Protein 1NF3 (pdb70)

Structure (mmCIF, N/CA/C/O backbone):
data_1NF3
#
_entry.id   1NF3
#
_cell.length_a   41.744
_cell.length_b   53.787
_cell.length_c   79.521
_cell.angle_alpha   81.55
_cell.angle_beta   76.59
_cell.angle_gamma   90.04
#
_symmetry.space_group_name_H-M   'P 1'
#
loop_
_entity.id
_entity.type
_entity.pdbx_description
1 polymer 'G25K GTP-binding protein, placental isoform'
2 polymer PAR-6B
3 non-polymer 'MAGNESIUM ION'
4 non-polymer 'PHOSPHOAMINOPHOSPHONIC ACID-GUANYLATE ESTER'
5 water water
#
loop_
_atom_site.group_PDB
_atom_site.id
_atom_site.type_symbol
_atom_site.label_atom_id
_atom_site.label_alt_id
_atom_site.label_comp_id
_atom_site.label_asym_id
_atom_site.label_entity_id
_atom_site.label_seq_id
_atom_site.pdbx_PDB_ins_code
_atom_site.Cartn_x
_atom_site.Cartn_y
_atom_site.Cartn_z
_atom_site.occupancy
_atom_site.B_iso_or_equiv
_atom_site.auth_seq_id
_atom_site.auth_comp_id
_atom_site.auth_asym_id
_atom_site.auth_atom_id
_atom_site.pdbx_PDB_model_num
ATOM 1 N N . GLY A 1 1 ? -3.398 22.630 -6.428 1.00 28.00 -5 GLY A N 1
ATOM 2 C CA . GLY A 1 1 ? -3.833 23.635 -7.495 1.00 30.11 -5 GLY A CA 1
ATOM 3 C C . GLY A 1 1 ? -3.716 23.155 -8.946 1.00 29.65 -5 GLY A C 1
ATOM 4 O O . GLY A 1 1 ? -3.423 21.989 -9.199 1.00 28.71 -5 GLY A O 1
ATOM 5 N N . ALA A 1 2 ? -3.925 24.063 -9.899 1.00 31.69 -4 ALA A N 1
ATOM 6 C CA . ALA A 1 2 ? -3.881 23.740 -11.343 1.00 33.25 -4 ALA A CA 1
ATOM 7 C C . ALA A 1 2 ? -2.521 23.276 -11.889 1.00 33.23 -4 ALA A C 1
ATOM 8 O O . ALA A 1 2 ? -2.446 22.579 -12.899 1.00 34.10 -4 ALA A O 1
ATOM 10 N N . MET A 1 3 ? -1.452 23.654 -11.201 1.00 34.88 -3 MET A N 1
ATOM 11 C CA . MET A 1 3 ? -0.100 23.341 -11.637 1.00 35.68 -3 MET A CA 1
ATOM 12 C C . MET A 1 3 ? 0.704 22.500 -10.643 1.00 35.00 -3 MET A C 1
ATOM 13 O O . MET A 1 3 ? 0.332 22.360 -9.483 1.00 36.55 -3 MET A O 1
ATOM 18 N N . GLY A 1 4 ? 1.812 21.953 -11.126 1.00 34.26 -2 GLY A N 1
ATOM 19 C CA . GLY A 1 4 ? 2.727 21.167 -10.319 1.00 31.75 -2 GLY A CA 1
ATOM 20 C C . GLY A 1 4 ? 4.063 21.205 -11.048 1.00 32.74 -2 GLY A C 1
ATOM 21 O O . GLY A 1 4 ? 4.096 21.127 -12.284 1.00 30.64 -2 GLY A O 1
ATOM 22 N N . ILE A 1 5 ? 5.178 21.320 -10.337 1.00 31.83 -1 ILE A N 1
ATOM 23 C CA . ILE A 1 5 ? 6.437 21.365 -11.066 1.00 31.71 -1 ILE A CA 1
ATOM 24 C C . ILE A 1 5 ? 6.999 19.977 -11.423 1.00 30.77 -1 ILE A C 1
ATOM 25 O O . ILE A 1 5 ? 7.961 19.849 -12.181 1.00 30.06 -1 ILE A O 1
ATOM 30 N N . GLN A 1 6 ? 6.364 18.942 -10.899 1.00 27.79 2 GLN A N 1
ATOM 31 C CA . GLN A 1 6 ? 6.766 17.572 -11.155 1.00 26.28 2 GLN A CA 1
ATOM 32 C C . GLN A 1 6 ? 5.568 16.684 -10.809 1.00 26.22 2 GLN A C 1
ATOM 33 O O . GLN A 1 6 ? 4.812 16.976 -9.854 1.00 20.47 2 GLN A O 1
ATOM 39 N N . THR A 1 7 ? 5.390 15.634 -11.605 1.00 21.13 3 THR A N 1
ATOM 40 C CA . THR A 1 7 ? 4.321 14.677 -11.394 1.00 22.98 3 THR A CA 1
ATOM 41 C C . THR A 1 7 ? 4.919 13.383 -10.874 1.00 24.66 3 THR A C 1
ATOM 42 O O . THR A 1 7 ? 5.762 12.784 -11.545 1.00 26.81 3 THR A O 1
ATOM 46 N N . ILE A 1 8 ? 4.484 12.943 -9.698 1.00 22.16 4 ILE A N 1
ATOM 47 C CA . ILE A 1 8 ? 4.954 11.682 -9.144 1.00 21.01 4 ILE A CA 1
ATOM 48 C C . ILE A 1 8 ? 3.806 10.664 -9.215 1.00 20.09 4 ILE A C 1
ATOM 49 O O . ILE A 1 8 ? 2.750 10.883 -8.635 1.00 19.07 4 ILE A O 1
ATOM 54 N N . LYS A 1 9 ? 4.006 9.566 -9.940 1.00 16.41 5 LYS A N 1
ATOM 55 C CA . LYS A 1 9 ? 2.977 8.539 -10.059 1.00 16.87 5 LYS A CA 1
ATOM 56 C C . LYS A 1 9 ? 3.198 7.411 -9.055 1.00 15.39 5 LYS A C 1
ATOM 57 O O . LYS A 1 9 ? 4.186 6.674 -9.143 1.00 14.48 5 LYS A O 1
ATOM 63 N N . CYS A 1 10 ? 2.250 7.275 -8.131 1.00 14.31 6 CYS A N 1
ATOM 64 C CA . CYS A 1 10 ? 2.289 6.244 -7.091 1.00 15.71 6 CYS A CA 1
ATOM 65 C C . CYS A 1 10 ? 1.134 5.247 -7.257 1.00 15.37 6 CYS A C 1
ATOM 66 O O . CYS A 1 10 ? -0.040 5.630 -7.205 1.00 18.50 6 CYS A O 1
ATOM 69 N N . VAL A 1 11 ? 1.479 3.979 -7.476 1.00 16.83 7 VAL A N 1
ATOM 70 C CA . VAL A 1 11 ? 0.512 2.887 -7.657 1.00 14.17 7 VAL A CA 1
ATOM 71 C C . VAL A 1 11 ? 0.465 1.980 -6.401 1.00 14.86 7 VAL A C 1
ATOM 72 O O . VAL A 1 11 ? 1.506 1.552 -5.897 1.00 12.90 7 VAL A O 1
ATOM 76 N N . VAL A 1 12 ? -0.738 1.638 -5.943 1.00 17.37 8 VAL A N 1
ATOM 77 C CA . VAL A 1 12 ? -0.888 0.813 -4.733 1.00 18.10 8 VAL A CA 1
ATOM 78 C C . VAL A 1 12 ? -1.445 -0.584 -5.007 1.00 16.29 8 VAL A C 1
ATOM 79 O O . VAL A 1 12 ? -2.524 -0.722 -5.557 1.00 16.38 8 VAL A O 1
ATOM 83 N N . VAL A 1 13 ? -0.694 -1.614 -4.618 1.00 17.85 9 VAL A N 1
ATOM 84 C CA . VAL A 1 13 ? -1.083 -3.003 -4.837 1.00 16.44 9 VAL A CA 1
ATOM 85 C C . VAL A 1 13 ? -1.054 -3.801 -3.519 1.00 19.69 9 VAL A C 1
ATOM 86 O O . VAL A 1 13 ? -0.457 -3.364 -2.525 1.00 21.75 9 VAL A O 1
ATOM 90 N N . GLY A 1 14 ? -1.692 -4.970 -3.530 1.00 19.50 10 GLY A N 1
ATOM 91 C CA . GLY A 1 14 ? -1.773 -5.811 -2.343 1.00 19.26 10 GLY A CA 1
ATOM 92 C C . GLY A 1 14 ? -3.083 -6.597 -2.302 1.00 18.55 10 GLY A C 1
ATOM 93 O O . GLY A 1 14 ? -4.058 -6.240 -2.980 1.00 15.33 10 GLY A O 1
ATOM 94 N N . ASP A 1 15 ? -3.111 -7.669 -1.506 1.00 20.15 11 ASP A N 1
ATOM 95 C CA . ASP A 1 15 ? -4.295 -8.528 -1.389 1.00 20.02 11 ASP A CA 1
ATOM 96 C C . ASP A 1 15 ? -5.621 -7.819 -1.257 1.00 19.77 11 ASP A C 1
ATOM 97 O O . ASP A 1 15 ? -5.706 -6.658 -0.827 1.00 19.31 11 ASP A O 1
ATOM 102 N N . GLY A 1 16 ? -6.675 -8.525 -1.624 1.00 18.10 12 GLY A N 1
ATOM 103 C CA . GLY A 1 16 ? -7.967 -7.907 -1.492 1.00 18.21 12 GLY A CA 1
ATOM 104 C C . GLY A 1 16 ? -8.180 -7.620 -0.013 1.00 18.78 12 GLY A C 1
ATOM 105 O O . GLY A 1 16 ? -7.697 -8.360 0.843 1.00 15.34 12 GLY A O 1
ATOM 106 N N . ALA A 1 17 ? -8.848 -6.503 0.264 1.00 19.18 13 ALA A N 1
ATOM 107 C CA . ALA A 1 17 ? -9.208 -6.070 1.614 1.00 18.34 13 ALA A CA 1
ATOM 108 C C . ALA A 1 17 ? -8.126 -5.697 2.607 1.00 19.77 13 ALA A C 1
ATOM 109 O O . ALA A 1 17 ? -8.429 -5.482 3.787 1.00 17.86 13 ALA A O 1
ATOM 111 N N . VAL A 1 18 ? -6.878 -5.575 2.170 1.00 19.51 14 VAL A N 1
ATOM 112 C CA . VAL A 1 18 ? -5.845 -5.191 3.128 1.00 20.90 14 VAL A CA 1
ATOM 113 C C . VAL A 1 18 ? -5.951 -3.734 3.591 1.00 20.00 14 VAL A C 1
ATOM 114 O O . VAL A 1 18 ? -5.328 -3.353 4.602 1.00 21.62 14 VAL A O 1
ATOM 118 N N . GLY A 1 19 ? -6.749 -2.934 2.883 1.00 18.82 15 GLY A N 1
ATOM 119 C CA . GLY A 1 19 ? -6.911 -1.523 3.241 1.00 20.08 15 GLY A CA 1
ATOM 120 C C . GLY A 1 19 ? -6.340 -0.490 2.255 1.00 19.37 15 GLY A C 1
ATOM 121 O O . GLY A 1 19 ? -6.182 0.701 2.586 1.00 18.14 15 GLY A O 1
ATOM 122 N N . LYS A 1 20 ? -6.045 -0.930 1.036 1.00 15.29 16 LYS A N 1
ATOM 123 C CA . LYS A 1 20 ? -5.495 -0.027 0.018 1.00 13.65 16 LYS A CA 1
ATOM 124 C C . LYS A 1 20 ? -6.345 1.210 -0.229 1.00 13.09 16 LYS A C 1
ATOM 125 O O . LYS A 1 20 ? -5.858 2.337 -0.172 1.00 12.02 16 LYS A O 1
ATOM 131 N N . THR A 1 21 ? -7.624 1.007 -0.501 1.00 13.80 17 THR A N 1
ATOM 132 C CA . THR A 1 21 ? -8.485 2.126 -0.799 1.00 16.26 17 THR A CA 1
ATOM 133 C C . THR A 1 21 ? -8.691 3.062 0.384 1.00 18.19 17 THR A C 1
ATOM 134 O O . THR A 1 21 ? -8.619 4.282 0.212 1.00 15.44 17 THR A O 1
ATOM 138 N N . CYS A 1 22 ? -8.922 2.504 1.580 1.00 17.11 18 CYS A N 1
ATOM 139 C CA . CYS A 1 22 ? -9.104 3.329 2.774 1.00 19.69 18 CYS A CA 1
ATOM 140 C C . CYS A 1 22 ? -7.837 4.132 3.044 1.00 20.17 18 CYS A C 1
ATOM 141 O O . CYS A 1 22 ? -7.901 5.300 3.417 1.00 19.72 18 CYS A O 1
ATOM 144 N N . LEU A 1 23 ? -6.684 3.497 2.862 1.00 22.53 19 LEU A N 1
ATOM 145 C CA . LEU A 1 23 ? -5.414 4.175 3.057 1.00 24.05 19 LEU A CA 1
ATOM 146 C C . LEU A 1 23 ? -5.425 5.430 2.173 1.00 24.00 19 LEU A C 1
ATOM 147 O O . LEU A 1 23 ? -5.243 6.538 2.655 1.00 24.53 19 LEU A O 1
ATOM 152 N N . LEU A 1 24 ? -5.701 5.254 0.886 1.00 22.65 20 LEU A N 1
ATOM 153 C CA . LEU A 1 24 ? -5.720 6.389 -0.045 1.00 21.46 20 LEU A CA 1
ATOM 154 C C . LEU A 1 24 ? -6.792 7.442 0.259 1.00 21.61 20 LEU A C 1
ATOM 155 O O . LEU A 1 24 ? -6.535 8.648 0.234 1.00 20.26 20 LEU A O 1
ATOM 160 N N . ILE A 1 25 ? -7.997 6.988 0.549 1.00 22.05 21 ILE A N 1
ATOM 161 C CA . ILE A 1 25 ? -9.082 7.909 0.812 1.00 24.57 21 ILE A CA 1
ATOM 162 C C . ILE A 1 25 ? -8.885 8.638 2.130 1.00 25.51 21 ILE A C 1
ATOM 163 O O . ILE A 1 25 ? -9.201 9.822 2.251 1.00 26.40 21 ILE A O 1
ATOM 168 N N . SER A 1 26 ? -8.337 7.933 3.109 1.00 26.88 22 SER A N 1
ATOM 169 C CA . SER A 1 26 ? -8.095 8.529 4.410 1.00 27.52 22 SER A CA 1
ATOM 170 C C . SER A 1 26 ? -7.039 9.631 4.276 1.00 28.31 22 SER A C 1
ATOM 171 O O . SER A 1 26 ? -7.193 10.727 4.816 1.00 29.27 22 SER A O 1
ATOM 174 N N . TYR A 1 27 ? -5.974 9.344 3.535 1.00 26.41 23 TYR A N 1
ATOM 175 C CA . TYR A 1 27 ? -4.902 10.319 3.349 1.00 25.65 23 TYR A CA 1
ATOM 176 C C . TYR A 1 27 ? -5.342 11.577 2.591 1.00 25.18 23 TYR A C 1
ATOM 177 O O . TYR A 1 27 ? -5.097 12.702 3.030 1.00 26.74 23 TYR A O 1
ATOM 186 N N . THR A 1 28 ? -6.015 11.380 1.465 1.00 26.54 24 THR A N 1
ATOM 187 C CA . THR A 1 28 ? -6.447 12.490 0.613 1.00 26.79 24 THR A CA 1
ATOM 188 C C . THR A 1 28 ? -7.668 13.297 1.046 1.00 28.21 24 THR A C 1
ATOM 189 O O . THR A 1 28 ? -7.744 14.505 0.786 1.00 27.40 24 THR A O 1
ATOM 193 N N . THR A 1 29 ? -8.635 12.652 1.684 1.00 28.00 25 THR A N 1
ATOM 194 C CA . THR A 1 29 ? -9.812 13.400 2.076 1.00 29.76 25 THR A CA 1
ATOM 195 C C . THR A 1 29 ? -10.105 13.374 3.567 1.00 30.42 25 THR A C 1
ATOM 196 O O . THR A 1 29 ? -11.049 14.022 4.012 1.00 29.30 25 THR A O 1
ATOM 200 N N . ASN A 1 30 ? -9.293 12.649 4.331 1.00 30.78 26 ASN A N 1
ATOM 201 C CA . ASN A 1 30 ? -9.513 12.534 5.766 1.00 34.86 26 ASN A CA 1
ATOM 202 C C . ASN A 1 30 ? -10.820 11.823 6.086 1.00 36.18 26 ASN A C 1
ATOM 203 O O . ASN A 1 30 ? -11.359 11.976 7.180 1.00 36.60 26 ASN A O 1
ATOM 208 N N . LYS A 1 31 ? -11.331 11.066 5.120 1.00 37.89 27 LYS A N 1
ATOM 209 C CA . LYS A 1 31 ? -12.560 10.311 5.303 1.00 40.56 27 LYS A CA 1
ATOM 210 C C . LYS A 1 31 ? -12.218 8.825 5.262 1.00 41.88 27 LYS A C 1
ATOM 211 O O . LYS A 1 31 ? -11.308 8.414 4.542 1.00 41.62 27 LYS A O 1
ATOM 217 N N . PHE A 1 32 ? -12.933 8.027 6.052 1.00 43.35 28 PHE A N 1
ATOM 218 C CA . PHE A 1 32 ? -12.713 6.586 6.085 1.00 44.62 28 PHE A CA 1
ATOM 219 C C . PHE A 1 32 ? -13.934 5.924 5.457 1.00 44.76 28 PHE A C 1
ATOM 220 O O . PHE A 1 32 ? -14.973 5.825 6.097 1.00 44.09 28 PHE A O 1
ATOM 228 N N . PRO A 1 33 ? -13.826 5.471 4.189 1.00 46.69 29 PRO A N 1
ATOM 229 C CA . PRO A 1 33 ? -14.957 4.826 3.511 1.00 47.81 29 PRO A CA 1
ATOM 230 C C . PRO A 1 33 ? -15.714 3.889 4.444 1.00 48.45 29 PRO A C 1
ATOM 231 O O . PRO A 1 33 ? -15.111 3.182 5.259 1.00 48.45 29 PRO A O 1
ATOM 235 N N . SER A 1 34 ? -17.037 3.897 4.323 1.00 49.34 30 SER A N 1
ATOM 236 C CA . SER A 1 34 ? -17.881 3.063 5.167 1.00 50.31 30 SER A CA 1
ATOM 237 C C . SER A 1 34 ? -17.675 1.570 4.925 1.00 49.73 30 SER A C 1
ATOM 238 O O . SER A 1 34 ? -16.853 0.920 5.579 1.00 49.08 30 SER A O 1
ATOM 241 N N . GLU A 1 35 ? -18.427 1.029 3.979 1.00 48.81 31 GLU A N 1
ATOM 242 C CA . GLU A 1 35 ? -18.317 -0.379 3.692 1.00 47.62 31 GLU A CA 1
ATOM 243 C C . GLU A 1 35 ? -17.370 -0.678 2.544 1.00 45.19 31 GLU A C 1
ATOM 244 O O . GLU A 1 35 ? -17.109 0.164 1.678 1.00 44.42 31 GLU A O 1
ATOM 250 N N . TYR A 1 36 ? -16.856 -1.900 2.575 1.00 41.16 32 TYR A N 1
ATOM 251 C CA . TYR A 1 36 ? -15.924 -2.413 1.594 1.00 37.44 32 TYR A CA 1
ATOM 252 C C . TYR A 1 36 ? -16.528 -2.672 0.219 1.00 35.77 32 TYR A C 1
ATOM 253 O O . TYR A 1 36 ? -17.509 -3.404 0.076 1.00 35.33 32 TYR A O 1
ATOM 262 N N . VAL A 1 37 ? -15.929 -2.048 -0.786 1.00 32.54 33 VAL A N 1
ATOM 263 C CA . VAL A 1 37 ? -16.343 -2.211 -2.176 1.00 29.45 33 VAL A CA 1
ATOM 264 C C . VAL A 1 37 ? -15.038 -2.539 -2.889 1.00 26.73 33 VAL A C 1
ATOM 265 O O . VAL A 1 37 ? -14.117 -1.736 -2.875 1.00 26.24 33 VAL A O 1
ATOM 269 N N . PRO A 1 38 ? -14.928 -3.733 -3.487 1.00 24.82 34 PRO A N 1
ATOM 270 C CA . PRO A 1 38 ? -13.685 -4.085 -4.174 1.00 23.84 34 PRO A CA 1
ATOM 271 C C . PRO A 1 38 ? -13.332 -3.110 -5.284 1.00 20.39 34 PRO A C 1
ATOM 272 O O . PRO A 1 38 ? -14.192 -2.664 -6.013 1.00 19.31 34 PRO A O 1
ATOM 276 N N . THR A 1 39 ? -12.051 -2.804 -5.406 1.00 20.62 35 THR A N 1
ATOM 277 C CA . THR A 1 39 ? -11.567 -1.879 -6.422 1.00 16.96 35 THR A CA 1
ATOM 278 C C . THR A 1 39 ? -11.271 -2.601 -7.727 1.00 17.87 35 THR A C 1
ATOM 279 O O . THR A 1 39 ? -10.760 -3.727 -7.719 1.00 16.29 35 THR A O 1
ATOM 283 N N . VAL A 1 40 ? -11.592 -1.955 -8.839 1.00 16.28 36 VAL A N 1
ATOM 284 C CA . VAL A 1 40 ? -11.269 -2.516 -10.127 1.00 16.16 36 VAL A CA 1
ATOM 285 C C . VAL A 1 40 ? -10.092 -1.665 -10.633 1.00 16.99 36 VAL A C 1
ATOM 286 O O . VAL A 1 40 ? -9.026 -2.195 -10.940 1.00 17.88 36 VAL A O 1
ATOM 290 N N . PHE A 1 41 ? -10.304 -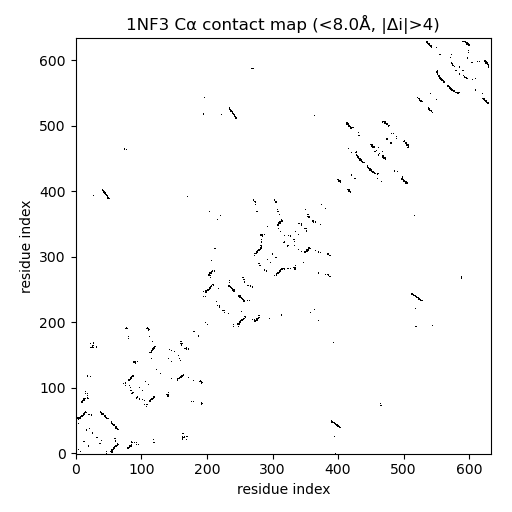0.353 -10.689 1.00 14.23 37 PHE A N 1
ATOM 291 C CA . PHE A 1 41 ? -9.294 0.625 -11.110 1.00 15.89 37 PHE A CA 1
ATOM 292 C C . PHE A 1 41 ? -9.777 2.036 -10.765 1.00 16.54 37 PHE A C 1
ATOM 293 O O . PHE A 1 41 ? -10.854 2.441 -11.195 1.00 17.66 37 PHE A O 1
ATOM 301 N N . ASP A 1 42 ? -8.980 2.766 -9.986 1.00 16.02 38 ASP A N 1
ATOM 302 C CA . ASP A 1 42 ? -9.307 4.143 -9.620 1.00 17.19 38 ASP A CA 1
ATOM 303 C C . ASP A 1 42 ? -8.047 4.977 -9.588 1.00 17.40 38 ASP A C 1
ATOM 304 O O . ASP A 1 42 ? -7.021 4.594 -9.020 1.00 19.51 38 ASP A O 1
ATOM 309 N N . ASN A 1 43 ? -8.167 6.150 -10.173 1.00 17.48 39 ASN A N 1
ATOM 310 C CA . ASN A 1 43 ? -7.078 7.088 -10.317 1.00 18.97 39 ASN A CA 1
ATOM 311 C C . ASN A 1 43 ? -7.515 8.449 -9.759 1.00 18.16 39 ASN A C 1
ATOM 312 O O . ASN A 1 43 ? -8.577 8.950 -10.120 1.00 19.32 39 ASN A O 1
ATOM 317 N N . TYR A 1 44 ? -6.699 9.023 -8.877 1.00 15.63 40 TYR A N 1
ATOM 318 C CA . TYR A 1 44 ? -6.977 10.328 -8.309 1.00 17.61 40 TYR A CA 1
ATOM 319 C C . TYR A 1 44 ? -5.686 11.145 -8.351 1.00 17.27 40 TYR A C 1
ATOM 320 O O . TYR A 1 44 ? -4.611 10.620 -8.652 1.00 17.60 40 TYR A O 1
ATOM 329 N N . ALA A 1 45 ? -5.805 12.425 -8.019 1.00 15.52 41 ALA A N 1
ATOM 330 C CA . ALA A 1 45 ? -4.663 13.330 -7.978 1.00 15.35 41 ALA A CA 1
ATOM 331 C C . ALA A 1 45 ? -4.835 14.322 -6.846 1.00 15.98 41 ALA A C 1
ATOM 332 O O . ALA A 1 45 ? -5.951 14.714 -6.537 1.00 16.06 41 ALA A O 1
ATOM 334 N N . VAL A 1 46 ? -3.723 14.689 -6.220 1.00 16.23 42 VAL A N 1
ATOM 335 C CA . VAL A 1 46 ? -3.707 15.693 -5.172 1.00 18.25 42 VAL A CA 1
ATOM 336 C C . VAL A 1 46 ? -2.454 16.509 -5.472 1.00 20.70 42 VAL A C 1
ATOM 337 O O . VAL A 1 46 ? -1.606 16.108 -6.282 1.00 21.42 42 VAL A O 1
ATOM 341 N N . THR A 1 47 ? -2.364 17.662 -4.831 1.00 21.16 43 THR A N 1
ATOM 342 C CA . THR A 1 47 ? -1.214 18.533 -4.959 1.00 22.87 43 THR A CA 1
ATOM 343 C C . THR A 1 47 ? -0.593 18.514 -3.583 1.00 22.72 43 THR A C 1
ATOM 344 O O . THR A 1 47 ? -1.309 18.586 -2.595 1.00 23.12 43 THR A O 1
ATOM 348 N N . VAL A 1 48 ? 0.726 18.374 -3.530 1.00 23.02 44 VAL A N 1
ATOM 349 C CA . VAL A 1 48 ? 1.465 18.388 -2.271 1.00 23.82 44 VAL A CA 1
ATOM 350 C C . VAL A 1 48 ? 2.624 19.346 -2.429 1.00 23.48 44 VAL A C 1
ATOM 351 O O . VAL A 1 48 ? 3.379 19.304 -3.413 1.00 23.78 44 VAL A O 1
ATOM 355 N N . MET A 1 49 ? 2.743 20.227 -1.456 1.00 23.60 45 MET A N 1
ATOM 356 C CA . MET A 1 49 ? 3.799 21.201 -1.466 1.00 25.28 45 MET A CA 1
ATOM 357 C C . MET A 1 49 ? 5.089 20.558 -0.981 1.00 25.14 45 MET A C 1
ATOM 358 O O . MET A 1 49 ? 5.138 20.046 0.124 1.00 26.07 45 MET A O 1
ATOM 363 N N . ILE A 1 50 ? 6.121 20.584 -1.823 1.00 24.77 46 ILE A N 1
ATOM 364 C CA . ILE A 1 50 ? 7.440 20.047 -1.493 1.00 24.91 46 ILE A CA 1
ATOM 365 C C . ILE A 1 50 ? 8.469 21.180 -1.663 1.00 27.76 46 ILE A C 1
ATOM 366 O O . ILE A 1 50 ? 8.768 21.616 -2.785 1.00 28.60 46 ILE A O 1
ATOM 371 N N . GLY A 1 51 ? 8.994 21.673 -0.548 1.00 28.38 47 GLY A N 1
ATOM 372 C CA . GLY A 1 51 ? 9.948 22.761 -0.618 1.00 30.15 47 GLY A CA 1
ATOM 373 C C . GLY A 1 51 ? 9.220 24.051 -0.948 1.00 30.80 47 GLY A C 1
ATOM 374 O O . GLY A 1 51 ? 9.812 24.997 -1.482 1.00 31.48 47 GLY A O 1
ATOM 375 N N . GLY A 1 52 ? 7.926 24.082 -0.638 1.00 29.40 48 GLY A N 1
ATOM 376 C CA . GLY A 1 52 ? 7.126 25.263 -0.893 1.00 27.19 48 GLY A CA 1
ATOM 377 C C . GLY A 1 52 ? 6.599 25.330 -2.315 1.00 27.57 48 GLY A C 1
ATOM 378 O O . GLY A 1 52 ? 5.920 26.288 -2.692 1.00 24.69 48 GLY A O 1
ATOM 379 N N . GLU A 1 53 ? 6.917 24.313 -3.112 1.00 28.17 49 GLU A N 1
ATOM 380 C CA . GLU A 1 53 ? 6.461 24.271 -4.494 1.00 27.50 49 GLU A CA 1
ATOM 381 C C . GLU A 1 53 ? 5.485 23.129 -4.760 1.00 28.02 49 GLU A C 1
ATOM 382 O O . GLU A 1 53 ? 5.660 22.010 -4.275 1.00 28.05 49 GLU A O 1
ATOM 388 N N . PRO A 1 54 ? 4.463 23.397 -5.585 1.00 27.61 50 PRO A N 1
ATOM 389 C CA . PRO A 1 54 ? 3.423 22.441 -5.961 1.00 25.36 50 PRO A CA 1
ATOM 390 C C . PRO A 1 54 ? 3.950 21.249 -6.753 1.00 26.21 50 PRO A C 1
ATOM 391 O O . PRO A 1 54 ? 4.668 21.416 -7.751 1.00 23.91 50 PRO A O 1
ATOM 395 N N . TYR A 1 55 ? 3.573 20.054 -6.296 1.00 23.68 51 TYR A N 1
ATOM 396 C CA . TYR A 1 55 ? 3.922 18.807 -6.945 1.00 22.45 51 TYR A CA 1
ATOM 397 C C . TYR A 1 55 ? 2.624 18.015 -7.080 1.00 22.23 51 TYR A C 1
ATOM 398 O O . TYR A 1 55 ? 1.794 17.980 -6.153 1.00 18.65 51 TYR A O 1
ATOM 407 N N . THR A 1 56 ? 2.457 17.377 -8.229 1.00 19.05 52 THR A N 1
ATOM 408 C CA . THR A 1 56 ? 1.270 16.585 -8.495 1.00 20.47 52 THR A CA 1
ATOM 409 C C . THR A 1 56 ? 1.546 15.133 -8.130 1.00 20.19 52 THR A C 1
ATOM 410 O O . THR A 1 56 ? 2.522 14.532 -8.584 1.00 19.91 52 THR A O 1
ATOM 414 N N . LEU A 1 57 ? 0.695 14.600 -7.265 1.00 19.70 53 LEU A N 1
ATOM 415 C CA . LEU A 1 57 ? 0.806 13.230 -6.820 1.00 20.06 53 LEU A CA 1
ATOM 416 C C . LEU A 1 57 ? -0.356 12.501 -7.441 1.00 20.03 53 LEU A C 1
ATOM 417 O O . LEU A 1 57 ? -1.511 12.754 -7.086 1.00 20.79 53 LEU A O 1
ATOM 422 N N . GLY A 1 58 ? -0.042 11.639 -8.409 1.00 20.02 54 GLY A N 1
ATOM 423 C CA . GLY A 1 58 ? -1.047 10.845 -9.097 1.00 20.14 54 GLY A CA 1
ATOM 424 C C . GLY A 1 58 ? -1.164 9.518 -8.367 1.00 19.69 54 GLY A C 1
ATOM 425 O O . GLY A 1 58 ? -0.232 8.725 -8.347 1.00 18.85 54 GLY A O 1
ATOM 426 N N . LEU A 1 59 ? -2.324 9.279 -7.769 1.00 20.63 55 LEU A N 1
ATOM 427 C CA . LEU A 1 59 ? -2.556 8.067 -6.997 1.00 19.32 55 LEU A CA 1
ATOM 428 C C . LEU A 1 59 ? -3.364 7.036 -7.745 1.00 19.28 55 LEU A C 1
ATOM 429 O O . LEU A 1 59 ? -4.493 7.296 -8.151 1.00 20.48 55 LEU A O 1
ATOM 434 N N . PHE A 1 60 ? -2.783 5.849 -7.900 1.00 19.36 56 PHE A N 1
ATOM 435 C CA . PHE A 1 60 ? -3.436 4.777 -8.630 1.00 19.95 56 PHE A CA 1
ATOM 436 C C . PHE A 1 60 ? -3.786 3.537 -7.813 1.00 20.01 56 PHE A C 1
ATOM 437 O O . PHE A 1 60 ? -2.929 2.734 -7.465 1.00 20.17 56 PHE A O 1
ATOM 445 N N . ASP A 1 61 ? -5.076 3.383 -7.555 1.00 20.63 57 ASP A N 1
ATOM 446 C CA . ASP A 1 61 ? -5.615 2.271 -6.790 1.00 18.43 57 ASP A CA 1
ATOM 447 C C . ASP A 1 61 ? -5.873 1.101 -7.711 1.00 17.25 57 ASP A C 1
ATOM 448 O O . ASP A 1 61 ? -6.380 1.283 -8.827 1.00 15.37 57 ASP A O 1
ATOM 453 N N . THR A 1 62 ? -5.547 -0.098 -7.238 1.00 15.64 58 THR A N 1
ATOM 454 C CA . THR A 1 62 ? -5.747 -1.306 -8.023 1.00 16.30 58 THR A CA 1
ATOM 455 C C . THR A 1 62 ? -6.554 -2.382 -7.276 1.00 17.63 58 THR A C 1
ATOM 456 O O . THR A 1 62 ? -6.840 -2.271 -6.085 1.00 16.77 58 THR A O 1
ATOM 460 N N . ALA A 1 63 ? -6.878 -3.428 -8.016 1.00 16.04 59 ALA A N 1
ATOM 461 C CA . ALA A 1 63 ? -7.666 -4.549 -7.548 1.00 19.95 59 ALA A CA 1
ATOM 462 C C . ALA A 1 63 ? -6.861 -5.612 -6.818 1.00 19.00 59 ALA A C 1
ATOM 463 O O . ALA A 1 63 ? -6.000 -6.280 -7.427 1.00 19.48 59 ALA A O 1
ATOM 465 N N . GLY A 1 64 ? -7.156 -5.776 -5.529 1.00 16.44 60 GLY A N 1
ATOM 466 C CA . GLY A 1 64 ? -6.487 -6.809 -4.752 1.00 15.78 60 GLY A CA 1
ATOM 467 C C . GLY A 1 64 ? -7.027 -8.183 -5.140 1.00 17.54 60 GLY A C 1
ATOM 468 O O . GLY A 1 64 ? -6.340 -9.203 -5.007 1.00 18.04 60 GLY A O 1
ATOM 469 N N . LEU A 1 65 ? -8.251 -8.228 -5.659 1.00 17.39 61 LEU A N 1
ATOM 470 C CA . LEU A 1 65 ? -8.850 -9.502 -6.041 1.00 18.94 61 LEU A CA 1
ATOM 471 C C . LEU A 1 65 ? -8.206 -10.057 -7.303 1.00 22.96 61 LEU A C 1
ATOM 472 O O . LEU A 1 65 ? -8.029 -9.334 -8.268 1.00 23.41 61 LEU A O 1
ATOM 477 N N . GLU A 1 66 ? -7.851 -11.341 -7.290 1.00 25.20 62 GLU A N 1
ATOM 478 C CA . GLU A 1 66 ? -7.205 -11.943 -8.446 1.00 27.55 62 GLU A CA 1
ATOM 479 C C . GLU A 1 66 ? -8.140 -12.058 -9.645 1.00 28.11 62 GLU A C 1
ATOM 480 O O . GLU A 1 66 ? -7.681 -12.242 -10.774 1.00 30.19 62 GLU A O 1
ATOM 486 N N . ASP A 1 67 ? -9.444 -11.958 -9.407 1.00 26.55 63 ASP A N 1
ATOM 487 C CA . ASP A 1 67 ? -10.405 -12.017 -10.496 1.00 26.04 63 ASP A CA 1
ATOM 488 C C . ASP A 1 67 ? -10.000 -10.980 -11.523 1.00 26.27 63 ASP A C 1
ATOM 489 O O . ASP A 1 67 ? -10.182 -11.161 -12.724 1.00 24.49 63 ASP A O 1
ATOM 494 N N . TYR A 1 68 ? -9.432 -9.887 -11.030 1.00 25.89 64 TYR A N 1
ATOM 495 C CA . TYR A 1 68 ? -9.037 -8.800 -11.901 1.00 23.81 64 TYR A CA 1
ATOM 496 C C . TYR A 1 68 ? -7.565 -8.728 -12.252 1.00 22.85 64 TYR A C 1
ATOM 497 O O . TYR A 1 68 ? -7.105 -7.670 -12.664 1.00 20.08 64 TYR A O 1
ATOM 506 N N . ASP A 1 69 ? -6.838 -9.830 -12.084 1.00 22.26 65 ASP A N 1
ATOM 507 C CA . ASP A 1 69 ? -5.419 -9.858 -12.422 1.00 25.56 65 ASP A CA 1
ATOM 508 C C . ASP A 1 69 ? -5.196 -9.279 -13.819 1.00 26.19 65 ASP A C 1
ATOM 509 O O . ASP A 1 69 ? -4.314 -8.450 -14.038 1.00 29.02 65 ASP A O 1
ATOM 514 N N . ARG A 1 70 ? -6.001 -9.752 -14.761 1.00 26.38 66 ARG A N 1
ATOM 515 C CA . ARG A 1 70 ? -5.914 -9.351 -16.167 1.00 27.32 66 ARG A CA 1
ATOM 516 C C . ARG A 1 70 ? -5.833 -7.823 -16.391 1.00 26.33 66 ARG A C 1
ATOM 517 O O . ARG A 1 70 ? -5.098 -7.350 -17.253 1.00 24.85 66 ARG A O 1
ATOM 525 N N . LEU A 1 71 ? -6.564 -7.062 -15.579 1.00 25.92 67 LEU A N 1
ATOM 526 C CA . LEU A 1 71 ? -6.623 -5.611 -15.692 1.00 24.38 67 LEU A CA 1
ATOM 527 C C . LEU A 1 71 ? -5.507 -4.864 -14.957 1.00 24.99 67 LEU A C 1
ATOM 528 O O . LEU A 1 71 ? -5.204 -3.714 -15.286 1.00 24.95 67 LEU A O 1
ATOM 533 N N . ARG A 1 72 ? -4.903 -5.499 -13.959 1.00 22.22 68 ARG A N 1
ATOM 534 C CA . ARG A 1 72 ? -3.903 -4.802 -13.167 1.00 21.27 68 ARG A CA 1
ATOM 535 C C . ARG A 1 72 ? -2.734 -4.112 -13.873 1.00 19.47 68 ARG A C 1
ATOM 536 O O . ARG A 1 72 ? -2.437 -2.955 -13.570 1.00 18.74 68 ARG A O 1
ATOM 544 N N . PRO A 1 73 ? -2.064 -4.788 -14.817 1.00 18.85 69 PRO A N 1
ATOM 545 C CA . PRO A 1 73 ? -0.950 -4.110 -15.479 1.00 16.02 69 PRO A CA 1
ATOM 546 C C . PRO A 1 73 ? -1.283 -2.745 -16.085 1.00 16.18 69 PRO A C 1
ATOM 547 O O . PRO A 1 73 ? -0.381 -1.955 -16.332 1.00 16.12 69 PRO A O 1
ATOM 551 N N . LEU A 1 74 ? -2.560 -2.450 -16.313 1.00 15.19 70 LEU A N 1
ATOM 552 C CA . LEU A 1 74 ? -2.925 -1.153 -16.890 1.00 15.66 70 LEU A CA 1
ATOM 553 C C . LEU A 1 74 ? -2.451 0.017 -16.040 1.00 16.15 70 LEU A C 1
ATOM 554 O O . LEU A 1 74 ? -2.201 1.092 -16.556 1.00 14.06 70 LEU A O 1
ATOM 559 N N . SER A 1 75 ? -2.348 -0.190 -14.727 1.00 18.43 71 SER A N 1
ATOM 560 C CA . SER A 1 75 ? -1.904 0.858 -13.815 1.00 17.95 71 SER A CA 1
ATOM 561 C C . SER A 1 75 ? -0.391 1.089 -13.835 1.00 17.48 71 SER A C 1
ATOM 562 O O . SER A 1 75 ? 0.074 2.151 -13.467 1.00 19.34 71 SER A O 1
ATOM 565 N N . TYR A 1 76 ? 0.365 0.095 -14.283 1.00 18.71 72 TYR A N 1
ATOM 566 C CA . TYR A 1 76 ? 1.827 0.144 -14.226 1.00 16.69 72 TYR A CA 1
ATOM 567 C C . TYR A 1 76 ? 2.661 1.126 -15.075 1.00 16.78 72 TYR A C 1
ATOM 568 O O . TYR A 1 76 ? 3.654 1.680 -14.583 1.00 15.31 72 TYR A O 1
ATOM 577 N N . PRO A 1 77 ? 2.278 1.367 -16.340 1.00 17.19 73 PRO A N 1
ATOM 578 C CA . PRO A 1 77 ? 3.088 2.300 -17.142 1.00 15.91 73 PRO A CA 1
ATOM 579 C C . PRO A 1 77 ? 3.340 3.668 -16.489 1.00 18.42 73 PRO A C 1
ATOM 580 O O . PRO A 1 77 ? 2.424 4.272 -15.909 1.00 18.16 73 PRO A O 1
ATOM 584 N N . GLN A 1 78 ? 4.595 4.123 -16.551 1.00 18.85 74 GLN A N 1
ATOM 585 C CA . GLN A 1 78 ? 5.014 5.418 -16.001 1.00 19.80 74 GLN A CA 1
ATOM 586 C C . GLN A 1 78 ? 4.985 5.559 -14.466 1.00 20.13 74 GLN A C 1
ATOM 587 O O . GLN A 1 78 ? 5.096 6.672 -13.966 1.00 17.79 74 GLN A O 1
ATOM 593 N N . THR A 1 79 ? 4.829 4.464 -13.731 1.00 17.19 75 THR A N 1
ATOM 594 C CA . THR A 1 79 ? 4.824 4.554 -12.267 1.00 18.87 75 THR A CA 1
ATOM 595 C C . THR A 1 79 ? 6.220 4.939 -11.795 1.00 19.94 75 THR A C 1
ATOM 596 O O . THR A 1 79 ? 7.228 4.434 -12.320 1.00 18.69 75 THR A O 1
ATOM 600 N N . ASP A 1 80 ? 6.268 5.831 -10.805 1.00 17.93 76 ASP A N 1
ATOM 601 C CA . ASP A 1 80 ? 7.518 6.316 -10.226 1.00 17.48 76 ASP A CA 1
ATOM 602 C C . ASP A 1 80 ? 7.866 5.560 -8.926 1.00 19.62 76 ASP A C 1
ATOM 603 O O . ASP A 1 80 ? 9.051 5.352 -8.597 1.00 18.47 76 ASP A O 1
ATOM 608 N N . VAL A 1 81 ? 6.822 5.165 -8.193 1.00 18.41 77 VAL A N 1
ATOM 609 C CA . VAL A 1 81 ? 6.988 4.416 -6.947 1.00 19.68 77 VAL A CA 1
ATOM 610 C C . VAL A 1 81 ? 5.768 3.534 -6.674 1.00 19.30 77 VAL A C 1
ATOM 611 O O . VAL A 1 81 ? 4.637 3.912 -6.987 1.00 20.07 77 VAL A O 1
ATOM 615 N N . PHE A 1 82 ? 6.008 2.354 -6.103 1.00 19.30 78 PHE A N 1
ATOM 616 C CA . PHE A 1 82 ? 4.943 1.411 -5.765 1.00 20.37 78 PHE A CA 1
ATOM 617 C C . PHE A 1 82 ? 4.788 1.193 -4.250 1.00 20.78 78 PHE A C 1
ATOM 618 O O . PHE A 1 82 ? 5.782 1.106 -3.531 1.00 20.00 78 PHE A O 1
ATOM 626 N N . LEU A 1 83 ? 3.544 1.108 -3.781 1.00 20.97 79 LEU A N 1
ATOM 627 C CA . LEU A 1 83 ? 3.259 0.794 -2.378 1.00 21.69 79 LEU A CA 1
ATOM 628 C C . LEU A 1 83 ? 2.711 -0.640 -2.367 1.00 19.96 79 LEU A C 1
ATOM 629 O O . LEU A 1 83 ? 1.606 -0.879 -2.833 1.00 21.13 79 LEU A O 1
ATOM 634 N N . VAL A 1 84 ? 3.472 -1.601 -1.863 1.00 19.31 80 VAL A N 1
ATOM 635 C CA . VAL A 1 84 ? 2.976 -2.982 -1.815 1.00 17.33 80 VAL A CA 1
ATOM 636 C C . VAL A 1 84 ? 2.393 -3.164 -0.412 1.00 19.20 80 VAL A C 1
ATOM 637 O O . VAL A 1 84 ? 3.114 -3.051 0.569 1.00 18.00 80 VAL A O 1
ATOM 641 N N . CYS A 1 85 ? 1.091 -3.445 -0.328 1.00 21.71 81 CYS A N 1
ATOM 642 C CA . CYS A 1 85 ? 0.405 -3.547 0.966 1.00 22.30 81 CYS A CA 1
ATOM 643 C C . CYS A 1 85 ? -0.049 -4.907 1.481 1.00 22.46 81 CYS A C 1
ATOM 644 O O . CYS A 1 85 ? -0.346 -5.818 0.723 1.00 23.25 81 CYS A O 1
ATOM 647 N N . PHE A 1 86 ? -0.102 -5.018 2.802 1.00 22.58 82 PHE A N 1
ATOM 648 C CA . PHE A 1 86 ? -0.542 -6.231 3.463 1.00 21.04 82 PHE A CA 1
ATOM 649 C C . PHE A 1 86 ? -1.039 -5.791 4.836 1.00 21.46 82 PHE A C 1
ATOM 650 O O . PHE A 1 86 ? -0.516 -4.828 5.411 1.00 22.51 82 PHE A O 1
ATOM 658 N N . SER A 1 87 ? -2.071 -6.454 5.345 1.00 21.72 83 SER A N 1
ATOM 659 C CA . SER A 1 87 ? -2.605 -6.108 6.669 1.00 21.99 83 SER A CA 1
ATOM 660 C C . SER A 1 87 ? -1.711 -6.762 7.703 1.00 21.53 83 SER A C 1
ATOM 661 O O . SER A 1 87 ? -1.408 -7.941 7.586 1.00 19.73 83 SER A O 1
ATOM 664 N N . VAL A 1 88 ? -1.269 -5.997 8.699 1.00 25.11 84 VAL A N 1
ATOM 665 C CA . VAL A 1 88 ? -0.385 -6.545 9.737 1.00 26.02 84 VAL A CA 1
ATOM 666 C C . VAL A 1 88 ? -1.070 -7.642 10.574 1.00 26.82 84 VAL A C 1
ATOM 667 O O . VAL A 1 88 ? -0.422 -8.372 11.342 1.00 25.26 84 VAL A O 1
ATOM 671 N N . VAL A 1 89 ? -2.377 -7.784 10.405 1.00 27.64 85 VAL A N 1
ATOM 672 C CA . VAL A 1 89 ? -3.084 -8.830 11.120 1.00 29.66 85 VAL A CA 1
ATOM 673 C C . VAL A 1 89 ? -3.581 -9.886 10.136 1.00 29.21 85 VAL A C 1
ATOM 674 O O . VAL A 1 89 ? -4.492 -10.656 10.448 1.00 29.34 85 VAL A O 1
ATOM 678 N N . SER A 1 90 ? -2.962 -9.932 8.954 1.00 28.76 86 SER A N 1
ATOM 679 C CA . SER A 1 90 ? -3.337 -10.902 7.924 1.00 28.19 86 SER A CA 1
ATOM 680 C C . SER A 1 90 ? -2.134 -11.643 7.356 1.00 29.27 86 SER A C 1
ATOM 681 O O . SER A 1 90 ? -1.605 -11.265 6.301 1.00 28.53 86 SER A O 1
ATOM 684 N N . PRO A 1 91 ? -1.692 -12.717 8.042 1.00 27.51 87 PRO A N 1
ATOM 685 C CA . PRO A 1 91 ? -0.550 -13.538 7.629 1.00 24.18 87 PRO A CA 1
ATOM 686 C C . PRO A 1 91 ? -0.560 -13.915 6.157 1.00 23.64 87 PRO A C 1
ATOM 687 O O . PRO A 1 91 ? 0.485 -13.957 5.517 1.00 23.00 87 PRO A O 1
ATOM 691 N N . SER A 1 92 ? -1.738 -14.201 5.626 1.00 23.74 88 SER A N 1
ATOM 692 C CA . SER A 1 92 ? -1.838 -14.590 4.231 1.00 24.51 88 SER A CA 1
ATOM 693 C C . SER A 1 92 ? -1.482 -13.426 3.311 1.00 24.24 88 SER A C 1
ATOM 694 O O . SER A 1 92 ? -0.869 -13.632 2.274 1.00 22.67 88 SER A O 1
ATOM 697 N N . SER A 1 93 ? -1.862 -12.210 3.701 1.00 23.29 89 SER A N 1
ATOM 698 C CA . SER A 1 93 ? -1.570 -11.029 2.889 1.00 23.15 89 SER A CA 1
ATOM 699 C C . SER A 1 93 ? -0.053 -10.798 2.833 1.00 24.75 89 SER A C 1
ATOM 700 O O . SER A 1 93 ? 0.512 -10.462 1.779 1.00 24.61 89 SER A O 1
ATOM 703 N N . PHE A 1 94 ? 0.598 -10.978 3.982 1.00 24.14 90 PHE A N 1
ATOM 704 C CA . PHE A 1 94 ? 2.036 -10.820 4.092 1.00 22.91 90 PHE A CA 1
ATOM 705 C C . PHE A 1 94 ? 2.682 -11.851 3.179 1.00 23.92 90 PHE A C 1
ATOM 706 O O . PHE A 1 94 ? 3.551 -11.512 2.380 1.00 23.60 90 PHE A O 1
ATOM 714 N N . GLU A 1 95 ? 2.238 -13.105 3.262 1.00 24.73 91 GLU A N 1
ATOM 715 C CA . GLU A 1 95 ? 2.820 -14.145 2.402 1.00 25.97 91 GLU A CA 1
ATOM 716 C C . GLU A 1 95 ? 2.697 -13.806 0.914 1.00 25.69 91 GLU A C 1
ATOM 717 O O . GLU A 1 95 ? 3.617 -14.071 0.122 1.00 23.28 91 GLU A O 1
ATOM 723 N N . ASN A 1 96 ? 1.569 -13.209 0.535 1.00 24.30 92 ASN A N 1
ATOM 724 C CA . ASN A 1 96 ? 1.349 -12.860 -0.868 1.00 24.67 92 ASN A CA 1
ATOM 725 C C . ASN A 1 96 ? 2.225 -11.716 -1.376 1.00 23.92 92 ASN A C 1
ATOM 726 O O . ASN A 1 96 ? 2.391 -11.532 -2.592 1.00 21.97 92 ASN A O 1
ATOM 731 N N . VAL A 1 97 ? 2.809 -10.977 -0.434 1.00 24.34 93 VAL A N 1
ATOM 732 C CA . VAL A 1 97 ? 3.728 -9.898 -0.761 1.00 24.07 93 VAL A CA 1
ATOM 733 C C . VAL A 1 97 ? 4.921 -10.534 -1.445 1.00 25.71 93 VAL 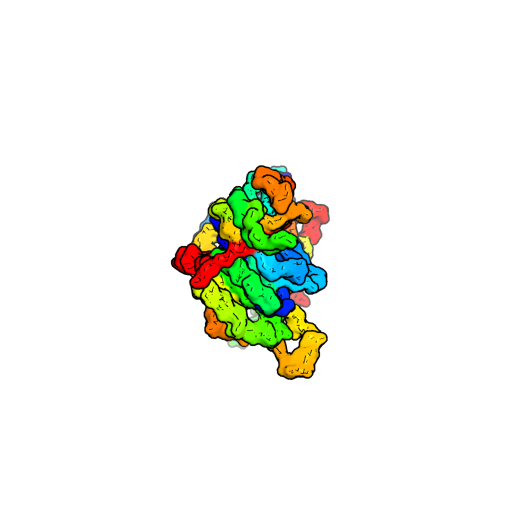A C 1
ATOM 734 O O . VAL A 1 97 ? 5.358 -10.079 -2.493 1.00 24.77 93 VAL A O 1
ATOM 738 N N . LYS A 1 98 ? 5.441 -11.613 -0.873 1.00 26.34 94 LYS A N 1
ATOM 739 C CA . LYS A 1 98 ? 6.601 -12.238 -1.493 1.00 28.87 94 LYS A CA 1
ATOM 740 C C . LYS A 1 98 ? 6.255 -13.160 -2.643 1.00 28.91 94 LYS A C 1
ATOM 741 O O . LYS A 1 98 ? 7.067 -13.362 -3.539 1.00 27.11 94 LYS A O 1
ATOM 747 N N . GLU A 1 99 ? 5.043 -13.706 -2.639 1.00 29.26 95 GLU A N 1
ATOM 748 C CA . GLU A 1 99 ? 4.666 -14.643 -3.688 1.00 29.66 95 GLU A CA 1
ATOM 749 C C . GLU A 1 99 ? 3.910 -14.114 -4.911 1.00 27.81 95 GLU A C 1
ATOM 750 O O . GLU A 1 99 ? 3.924 -14.755 -5.963 1.00 26.24 95 GLU A O 1
ATOM 756 N N . LYS A 1 100 ? 3.280 -12.947 -4.790 1.00 24.41 96 LYS A N 1
ATOM 757 C CA . LYS A 1 100 ? 2.545 -12.381 -5.913 1.00 22.73 96 LYS A CA 1
ATOM 758 C C . LYS A 1 100 ? 2.904 -10.936 -6.157 1.00 22.17 96 LYS A C 1
ATOM 759 O O . LYS A 1 100 ? 3.475 -10.615 -7.190 1.00 22.27 96 LYS A O 1
ATOM 765 N N . TRP A 1 101 ? 2.593 -10.074 -5.199 1.00 19.11 97 TRP A N 1
ATOM 766 C CA . TRP A 1 101 ? 2.838 -8.648 -5.362 1.00 18.78 97 TRP A CA 1
ATOM 767 C C . TRP A 1 101 ? 4.232 -8.163 -5.739 1.00 19.74 97 TRP A C 1
ATOM 768 O O . TRP A 1 101 ? 4.347 -7.435 -6.712 1.00 19.99 97 TRP A O 1
ATOM 779 N N . VAL A 1 102 ? 5.292 -8.534 -5.015 1.00 19.43 98 VAL A N 1
ATOM 780 C CA . VAL A 1 102 ? 6.601 -8.046 -5.421 1.00 17.22 98 VAL A CA 1
ATOM 781 C C . VAL A 1 102 ? 7.026 -8.642 -6.777 1.00 20.07 98 VAL A C 1
ATOM 782 O O . VAL A 1 102 ? 7.558 -7.924 -7.621 1.00 22.27 98 VAL A O 1
ATOM 786 N N . PRO A 1 103 ? 6.788 -9.951 -7.011 1.00 19.06 99 PRO A N 1
ATOM 787 C CA . PRO A 1 103 ? 7.153 -10.564 -8.300 1.00 20.58 99 PRO A CA 1
ATOM 788 C C . PRO A 1 103 ? 6.436 -9.846 -9.469 1.00 20.15 99 PRO A C 1
ATOM 789 O O . PRO A 1 103 ? 7.033 -9.538 -10.499 1.00 18.97 99 PRO A O 1
ATOM 793 N N . GLU A 1 104 ? 5.146 -9.582 -9.292 1.00 19.77 100 GLU A N 1
ATOM 794 C CA . GLU A 1 104 ? 4.371 -8.904 -10.310 1.00 21.00 100 GLU A CA 1
ATOM 795 C C . GLU A 1 104 ? 4.879 -7.501 -10.686 1.00 20.78 100 GLU A C 1
ATOM 796 O O . GLU A 1 104 ? 5.147 -7.263 -11.863 1.00 20.96 100 GLU A O 1
ATOM 802 N N . ILE A 1 105 ? 5.015 -6.586 -9.715 1.00 17.97 101 ILE A N 1
ATOM 803 C CA . ILE A 1 105 ? 5.458 -5.225 -10.049 1.00 21.11 101 ILE A CA 1
ATOM 804 C C . ILE A 1 105 ? 6.910 -5.175 -10.512 1.00 19.89 101 ILE A C 1
ATOM 805 O O . ILE A 1 105 ? 7.268 -4.348 -11.365 1.00 19.44 101 ILE A O 1
ATOM 810 N N . THR A 1 106 ? 7.731 -6.067 -9.957 1.00 19.32 102 THR A N 1
ATOM 811 C CA . THR A 1 106 ? 9.136 -6.123 -10.304 1.00 21.57 102 THR A CA 1
ATOM 812 C C . THR A 1 106 ? 9.277 -6.698 -11.700 1.00 21.16 102 THR A C 1
ATOM 813 O O . THR A 1 106 ? 10.180 -6.316 -12.425 1.00 21.52 102 THR A O 1
ATOM 817 N N . HIS A 1 107 ? 8.375 -7.599 -12.072 1.00 19.47 103 HIS A N 1
ATOM 818 C CA . HIS A 1 107 ? 8.398 -8.187 -13.406 1.00 18.97 103 HIS A CA 1
ATOM 819 C C . HIS A 1 107 ? 8.066 -7.145 -14.472 1.00 19.64 103 HIS A C 1
ATOM 820 O O . HIS A 1 107 ? 8.718 -7.067 -15.503 1.00 17.67 103 HIS A O 1
ATOM 827 N N . HIS A 1 108 ? 7.036 -6.352 -14.212 1.00 20.67 104 HIS A N 1
ATOM 828 C CA . HIS A 1 108 ? 6.585 -5.329 -15.149 1.00 20.06 104 HIS A CA 1
ATOM 829 C C . HIS A 1 108 ? 7.424 -4.056 -15.167 1.00 20.73 104 HIS A C 1
ATOM 830 O O . HIS A 1 108 ? 7.616 -3.454 -16.216 1.00 20.86 104 HIS A O 1
ATOM 837 N N . CYS A 1 109 ? 7.898 -3.662 -13.990 1.00 24.23 105 CYS A N 1
ATOM 838 C CA . CYS A 1 109 ? 8.681 -2.456 -13.777 1.00 24.37 105 CYS A CA 1
ATOM 839 C C . CYS A 1 109 ? 9.897 -2.776 -12.917 1.00 26.73 105 CYS A C 1
ATOM 840 O O . CYS A 1 109 ? 9.936 -2.419 -11.730 1.00 27.15 105 CYS A O 1
ATOM 843 N N . PRO A 1 110 ? 10.905 -3.437 -13.499 1.00 27.75 106 PRO A N 1
ATOM 844 C CA . PRO A 1 110 ? 12.170 -3.870 -12.891 1.00 27.35 106 PRO A CA 1
ATOM 845 C C . PRO A 1 110 ? 12.988 -2.813 -12.148 1.00 25.78 106 PRO A C 1
ATOM 846 O O . PRO A 1 110 ? 13.712 -3.138 -11.206 1.00 23.87 106 PRO A O 1
ATOM 850 N N . LYS A 1 111 ? 12.883 -1.555 -12.566 1.00 25.52 107 LYS A N 1
ATOM 851 C CA . LYS A 1 111 ? 13.673 -0.502 -11.926 1.00 23.99 107 LYS A CA 1
ATOM 852 C C . LYS A 1 111 ? 12.913 0.493 -11.070 1.00 20.74 107 LYS A C 1
ATOM 853 O O . LYS A 1 111 ? 13.476 1.478 -10.589 1.00 21.07 107 LYS A O 1
ATOM 859 N N . THR A 1 112 ? 11.631 0.252 -10.876 1.00 19.05 108 THR A N 1
ATOM 860 C CA . THR A 1 112 ? 10.838 1.179 -10.088 1.00 16.45 108 THR A CA 1
ATOM 861 C C . THR A 1 112 ? 10.928 0.792 -8.603 1.00 17.48 108 THR A C 1
ATOM 862 O O . THR A 1 112 ? 10.782 -0.387 -8.256 1.00 16.55 108 THR A O 1
ATOM 866 N N . PRO A 1 113 ? 11.199 1.774 -7.717 1.00 17.67 109 PRO A N 1
ATOM 867 C CA . PRO A 1 113 ? 11.312 1.543 -6.263 1.00 20.82 109 PRO A CA 1
ATOM 868 C C . PRO A 1 113 ? 9.961 1.280 -5.646 1.00 21.80 109 PRO A C 1
ATOM 869 O O . PRO A 1 113 ? 8.957 1.796 -6.118 1.00 23.21 109 PRO A O 1
ATOM 873 N N . PHE A 1 114 ? 9.926 0.454 -4.614 1.00 21.81 110 PHE A N 1
ATOM 874 C CA . PHE A 1 114 ? 8.654 0.183 -3.961 1.00 24.49 110 PHE A CA 1
ATOM 875 C C . PHE A 1 114 ? 8.834 0.094 -2.459 1.00 24.07 110 PHE A C 1
ATOM 876 O O . PHE A 1 114 ? 9.886 -0.303 -1.970 1.00 24.09 110 PHE A O 1
ATOM 884 N N . LEU A 1 115 ? 7.801 0.487 -1.731 1.00 23.97 111 LEU A N 1
ATOM 885 C CA . LEU A 1 115 ? 7.831 0.433 -0.283 1.00 22.25 111 LEU A CA 1
ATOM 886 C C . LEU A 1 115 ? 6.943 -0.712 0.187 1.00 22.75 111 LEU A C 1
ATOM 887 O O . LEU A 1 115 ? 5.949 -1.030 -0.450 1.00 23.84 111 LEU A O 1
ATOM 892 N N . LEU A 1 116 ? 7.307 -1.337 1.293 1.00 22.89 112 LEU A N 1
ATOM 893 C CA . LEU A 1 116 ? 6.480 -2.395 1.845 1.00 24.72 112 LEU A CA 1
ATOM 894 C C . LEU A 1 116 ? 5.633 -1.634 2.849 1.00 23.42 112 LEU A C 1
ATOM 895 O O . LEU A 1 116 ? 6.183 -0.936 3.690 1.00 26.12 112 LEU A O 1
ATOM 900 N N . VAL A 1 117 ? 4.308 -1.749 2.757 1.00 22.86 113 VAL A N 1
ATOM 901 C CA . VAL A 1 117 ? 3.413 -1.022 3.660 1.00 22.55 113 VAL A CA 1
ATOM 902 C C . VAL A 1 117 ? 2.497 -1.909 4.501 1.00 20.33 113 VAL A C 1
ATOM 903 O O . VAL A 1 117 ? 1.654 -2.619 3.982 1.00 24.13 113 VAL A O 1
ATOM 907 N N . GLY A 1 118 ? 2.666 -1.858 5.810 1.00 21.38 114 GLY A N 1
ATOM 908 C CA . GLY A 1 118 ? 1.815 -2.642 6.683 1.00 19.02 114 GLY A CA 1
ATOM 909 C C . GLY A 1 118 ? 0.605 -1.796 6.992 1.00 19.40 114 GLY A C 1
ATOM 910 O O . GLY A 1 118 ? 0.734 -0.622 7.373 1.00 19.58 114 GLY A O 1
ATOM 911 N N . THR A 1 119 ? -0.576 -2.367 6.827 1.00 20.16 115 THR A N 1
ATOM 912 C CA . THR A 1 119 ? -1.794 -1.602 7.074 1.00 22.63 115 THR A CA 1
ATOM 913 C C . THR A 1 119 ? -2.620 -2.102 8.253 1.00 23.57 115 THR A C 1
ATOM 914 O O . THR A 1 119 ? -2.339 -3.147 8.829 1.00 23.33 115 THR A O 1
ATOM 918 N N . GLN A 1 120 ? -3.654 -1.332 8.582 1.00 27.20 116 GLN A N 1
ATOM 919 C CA . GLN A 1 120 ? -4.585 -1.664 9.668 1.00 26.76 116 GLN A CA 1
ATOM 920 C C . GLN A 1 120 ? -3.899 -1.979 10.984 1.00 26.24 116 GLN A C 1
ATOM 921 O O . GLN A 1 120 ? -4.356 -2.851 11.721 1.00 28.21 116 GLN A O 1
ATOM 927 N N . ILE A 1 121 ? -2.814 -1.282 11.288 1.00 25.96 117 ILE A N 1
ATOM 928 C CA . ILE A 1 121 ? -2.094 -1.546 12.525 1.00 25.79 117 ILE A CA 1
ATOM 929 C C . ILE A 1 121 ? -2.934 -1.324 13.802 1.00 25.94 117 ILE A C 1
ATOM 930 O O . ILE A 1 121 ? -2.545 -1.747 14.879 1.00 23.06 117 ILE A O 1
ATOM 935 N N . ASP A 1 122 ? -4.068 -0.649 13.683 1.00 26.57 118 ASP A N 1
ATOM 936 C CA . ASP A 1 122 ? -4.905 -0.417 14.854 1.00 27.73 118 ASP A CA 1
ATOM 937 C C . ASP A 1 122 ? -5.556 -1.737 15.285 1.00 29.23 118 ASP A C 1
ATOM 938 O O . ASP A 1 122 ? -6.127 -1.836 16.370 1.00 28.48 118 ASP A O 1
ATOM 943 N N . LEU A 1 123 ? -5.459 -2.757 14.444 1.00 29.77 119 LEU A N 1
ATOM 944 C CA . LEU A 1 123 ? -6.084 -4.032 14.775 1.00 30.98 119 LEU A CA 1
ATOM 945 C C . LEU A 1 123 ? -5.175 -5.001 15.514 1.00 32.35 119 LEU A C 1
ATOM 946 O O . LEU A 1 123 ? -5.612 -6.071 15.910 1.00 30.98 119 LEU A O 1
ATOM 951 N N . ARG A 1 124 ? -3.917 -4.624 15.703 1.00 35.05 120 ARG A N 1
ATOM 952 C CA . ARG A 1 124 ? -2.986 -5.487 16.405 1.00 39.31 120 ARG A CA 1
ATOM 953 C C . ARG A 1 124 ? -3.488 -5.814 17.802 1.00 41.56 120 ARG A C 1
ATOM 954 O O . ARG A 1 124 ? -3.239 -6.902 18.327 1.00 43.02 120 ARG A O 1
ATOM 962 N N . ASP A 1 125 ? -4.211 -4.872 18.391 1.00 43.39 121 ASP A N 1
ATOM 963 C CA . ASP A 1 125 ? -4.748 -5.067 19.726 1.00 45.37 121 ASP A CA 1
ATOM 964 C C . ASP A 1 125 ? -6.270 -5.182 19.722 1.00 44.35 121 ASP A C 1
ATOM 965 O O . ASP A 1 125 ? -6.932 -4.768 20.678 1.00 44.15 121 ASP A O 1
ATOM 970 N N . ASP A 1 126 ? -6.824 -5.740 18.646 1.00 41.78 122 ASP A N 1
ATOM 971 C CA . ASP A 1 126 ? -8.266 -5.928 18.551 1.00 40.08 122 ASP A CA 1
ATOM 972 C C . ASP A 1 126 ? -8.599 -7.363 18.966 1.00 40.73 122 ASP A C 1
ATOM 973 O O . ASP A 1 126 ? -8.073 -8.331 18.402 1.00 38.74 122 ASP A O 1
ATOM 978 N N . PRO A 1 127 ? -9.466 -7.513 19.985 1.00 40.51 123 PRO A N 1
ATOM 979 C CA . PRO A 1 127 ? -9.894 -8.817 20.507 1.00 40.19 123 PRO A CA 1
ATOM 980 C C . PRO A 1 127 ? -10.337 -9.782 19.416 1.00 39.48 123 PRO A C 1
ATOM 981 O O . PRO A 1 127 ? -9.685 -10.798 19.174 1.00 40.09 123 PRO A O 1
ATOM 985 N N . SER A 1 128 ? -11.449 -9.460 18.765 1.00 38.87 124 SER A N 1
ATOM 986 C CA . SER A 1 128 ? -11.977 -10.299 17.701 1.00 39.87 124 SER A CA 1
ATOM 987 C C . SER A 1 128 ? -10.840 -10.746 16.797 1.00 39.05 124 SER A C 1
ATOM 988 O O . SER A 1 128 ? -10.664 -11.942 16.566 1.00 38.27 124 SER A O 1
ATOM 991 N N . THR A 1 129 ? -10.075 -9.769 16.300 1.00 37.33 125 THR A N 1
ATOM 992 C CA . THR A 1 129 ? -8.935 -10.007 15.403 1.00 36.69 125 THR A CA 1
ATOM 993 C C . THR A 1 129 ? -7.932 -10.998 15.992 1.00 37.62 125 THR A C 1
ATOM 994 O O . THR A 1 129 ? -7.548 -11.984 15.354 1.00 36.87 125 THR A O 1
ATOM 998 N N . ILE A 1 130 ? -7.493 -10.713 17.209 1.00 37.89 126 ILE A N 1
ATOM 999 C CA . ILE A 1 130 ? -6.519 -11.567 17.858 1.00 40.06 126 ILE A CA 1
ATOM 1000 C C . ILE A 1 130 ? -7.049 -12.970 18.122 1.00 39.18 126 ILE A C 1
ATOM 1001 O O . ILE A 1 130 ? -6.312 -13.951 18.043 1.00 37.89 126 ILE A O 1
ATOM 1006 N N . GLU A 1 131 ? -8.337 -13.058 18.408 1.00 40.62 127 GLU A N 1
ATOM 1007 C CA . GLU A 1 131 ? -8.979 -14.331 18.704 1.00 42.98 127 GLU A CA 1
ATOM 1008 C C . GLU A 1 131 ? -9.067 -15.223 17.479 1.00 43.03 127 GLU A C 1
ATOM 1009 O O . GLU A 1 131 ? -8.749 -16.406 17.549 1.00 41.62 127 GLU A O 1
ATOM 1015 N N . LYS A 1 132 ? -9.500 -14.654 16.357 1.00 44.15 128 LYS A N 1
ATOM 1016 C CA . LYS A 1 132 ? -9.617 -15.427 15.126 1.00 45.66 128 LYS A CA 1
ATOM 1017 C C . LYS A 1 132 ? -8.256 -15.934 14.694 1.00 45.21 128 LYS A C 1
ATOM 1018 O O . LYS A 1 132 ? -8.096 -17.114 14.403 1.00 45.35 128 LYS A O 1
ATOM 1024 N N . LEU A 1 133 ? -7.267 -15.049 14.661 1.00 45.18 129 LEU A N 1
ATOM 1025 C CA . LEU A 1 133 ? -5.932 -15.473 14.269 1.00 44.58 129 LEU A CA 1
ATOM 1026 C C . LEU A 1 133 ? -5.493 -16.649 15.147 1.00 46.26 129 LEU A C 1
ATOM 1027 O O . LEU A 1 133 ? -5.115 -17.713 14.640 1.00 45.13 129 LEU A O 1
ATOM 1032 N N . ALA A 1 134 ? -5.558 -16.455 16.462 1.00 47.16 130 ALA A N 1
ATOM 1033 C CA . ALA A 1 134 ? -5.161 -17.489 17.410 1.00 49.18 130 ALA A CA 1
ATOM 1034 C C . ALA A 1 134 ? -6.027 -18.731 17.270 1.00 50.84 130 ALA A C 1
ATOM 1035 O O . ALA A 1 134 ? -5.570 -19.845 17.532 1.00 50.35 130 ALA A O 1
ATOM 1037 N N . LYS A 1 135 ? -7.276 -18.537 16.851 1.00 53.21 131 LYS A N 1
ATOM 1038 C CA . LYS A 1 135 ? -8.210 -19.647 16.673 1.00 54.95 131 LYS A CA 1
ATOM 1039 C C . LYS A 1 135 ? -7.690 -20.580 15.584 1.00 56.20 131 LYS A C 1
ATOM 1040 O O . LYS A 1 135 ? -8.273 -21.636 15.321 1.00 55.99 131 LYS A O 1
ATOM 1046 N N . ASN A 1 136 ? -6.594 -20.169 14.947 1.00 56.54 132 ASN A N 1
ATOM 1047 C CA . ASN A 1 136 ? -5.959 -20.957 13.900 1.00 56.43 132 ASN A CA 1
ATOM 1048 C C . ASN A 1 136 ? -4.444 -20.829 14.054 1.00 55.94 132 ASN A C 1
ATOM 1049 O O . ASN A 1 136 ? -3.690 -20.903 13.081 1.00 55.45 132 ASN A O 1
ATOM 1054 N N . LYS A 1 137 ? -4.025 -20.633 15.300 1.00 55.06 133 LYS A N 1
ATOM 1055 C CA . LYS A 1 137 ? -2.628 -20.474 15.684 1.00 54.62 133 LYS A CA 1
ATOM 1056 C C . LYS A 1 137 ? -1.843 -19.510 14.800 1.00 53.34 133 LYS A C 1
ATOM 1057 O O . LYS A 1 137 ? -0.827 -19.877 14.208 1.00 53.40 133 LYS A O 1
ATOM 1063 N N . GLN A 1 138 ? -2.325 -18.275 14.718 1.00 51.23 134 GLN A N 1
ATOM 1064 C CA . GLN A 1 138 ? -1.676 -17.230 13.939 1.00 48.87 134 GLN A CA 1
ATOM 1065 C C . GLN A 1 138 ? -1.542 -16.021 14.849 1.00 48.25 134 GLN A C 1
ATOM 1066 O O . GLN A 1 138 ? -2.313 -15.856 15.793 1.00 47.76 134 GLN A O 1
ATOM 1072 N N . LYS A 1 139 ? -0.545 -15.193 14.570 1.00 47.23 135 LYS A N 1
ATOM 1073 C CA . LYS A 1 139 ? -0.289 -13.977 15.338 1.00 45.30 135 LYS A CA 1
ATOM 1074 C C . LYS A 1 139 ? -0.163 -12.848 14.335 1.00 42.54 135 LYS A C 1
ATOM 1075 O O . LYS A 1 139 ? -0.035 -13.096 13.137 1.00 42.41 135 LYS A O 1
ATOM 1081 N N . PRO A 1 140 ? -0.222 -11.592 14.798 1.00 40.11 136 PRO A N 1
ATOM 1082 C CA . PRO A 1 140 ? -0.084 -10.523 13.804 1.00 38.28 136 PRO A CA 1
ATOM 1083 C C . PRO A 1 140 ? 1.354 -10.547 13.303 1.00 37.89 136 PRO A C 1
ATOM 1084 O O . PRO A 1 140 ? 2.179 -11.303 13.827 1.00 36.64 136 PRO A O 1
ATOM 1088 N N . ILE A 1 141 ? 1.650 -9.756 12.271 1.00 36.24 137 ILE A N 1
ATOM 1089 C CA . ILE A 1 141 ? 3.010 -9.680 11.766 1.00 35.40 137 ILE A CA 1
ATOM 1090 C C . ILE A 1 141 ? 3.616 -8.522 12.539 1.00 35.07 137 ILE A C 1
ATOM 1091 O O . ILE A 1 141 ? 2.950 -7.516 12.773 1.00 32.85 137 ILE A O 1
ATOM 1096 N N . THR A 1 142 ? 4.874 -8.668 12.934 1.00 35.32 138 THR A N 1
ATOM 1097 C CA . THR A 1 142 ? 5.557 -7.630 13.686 1.00 35.45 138 THR A CA 1
ATOM 1098 C C . THR A 1 142 ? 6.435 -6.800 12.762 1.00 35.94 138 THR A C 1
ATOM 1099 O O . THR A 1 142 ? 6.888 -7.275 11.713 1.00 33.84 138 THR A O 1
ATOM 1103 N N . PRO A 1 143 ? 6.690 -5.543 13.149 1.00 35.75 139 PRO A N 1
ATOM 1104 C CA . PRO A 1 143 ? 7.530 -4.655 12.348 1.00 37.02 139 PRO A CA 1
ATOM 1105 C C . PRO A 1 143 ? 8.879 -5.319 12.089 1.00 37.43 139 PRO A C 1
ATOM 1106 O O . PRO A 1 143 ? 9.506 -5.077 11.066 1.00 37.70 139 PRO A O 1
ATOM 1110 N N . GLU A 1 144 ? 9.306 -6.171 13.017 1.00 37.64 140 GLU A N 1
ATOM 1111 C CA . GLU A 1 144 ? 10.583 -6.875 12.901 1.00 38.30 140 GLU A CA 1
ATOM 1112 C C . GLU A 1 144 ? 10.643 -7.752 11.657 1.00 37.40 140 GLU A C 1
ATOM 1113 O O . GLU A 1 144 ? 11.509 -7.586 10.802 1.00 36.35 140 GLU A O 1
ATOM 1119 N N . THR A 1 145 ? 9.728 -8.708 11.572 1.00 37.30 141 THR A N 1
ATOM 1120 C CA . THR A 1 145 ? 9.692 -9.602 10.425 1.00 36.97 141 THR A CA 1
ATOM 1121 C C . THR A 1 145 ? 9.343 -8.820 9.149 1.00 35.32 141 THR A C 1
ATOM 1122 O O . THR A 1 145 ? 9.874 -9.103 8.071 1.00 31.75 141 THR A O 1
ATOM 1126 N N . ALA A 1 146 ? 8.471 -7.819 9.275 1.00 34.85 142 ALA A N 1
ATOM 1127 C CA . ALA A 1 146 ? 8.086 -7.011 8.110 1.00 34.65 142 ALA A CA 1
ATOM 1128 C C . ALA A 1 146 ? 9.313 -6.321 7.522 1.00 34.65 142 ALA A C 1
ATOM 1129 O O . ALA A 1 146 ? 9.555 -6.391 6.315 1.00 35.43 142 ALA A O 1
ATOM 1131 N N . GLU A 1 147 ? 10.099 -5.675 8.379 1.00 34.97 143 GLU A N 1
ATOM 1132 C CA . GLU A 1 147 ? 11.315 -5.003 7.931 1.00 34.95 143 GLU A CA 1
ATOM 1133 C C . GLU A 1 147 ? 12.298 -6.004 7.332 1.00 34.05 143 GLU A C 1
ATOM 1134 O O . GLU A 1 147 ? 13.081 -5.669 6.431 1.00 33.49 143 GLU A O 1
ATOM 1140 N N . LYS A 1 148 ? 12.270 -7.236 7.825 1.00 33.25 144 LYS A N 1
ATOM 1141 C CA . LYS A 1 148 ? 13.169 -8.240 7.282 1.00 33.48 144 LYS A CA 1
ATOM 1142 C C . LYS A 1 148 ? 12.749 -8.573 5.853 1.00 33.18 144 LYS A C 1
ATOM 1143 O O . LYS A 1 148 ? 13.599 -8.771 4.964 1.00 33.85 144 LYS A O 1
ATOM 1149 N N . LEU A 1 149 ? 11.441 -8.640 5.622 1.00 31.48 145 LEU A N 1
ATOM 1150 C CA . LEU A 1 149 ? 10.972 -8.934 4.284 1.00 31.46 145 LEU A CA 1
ATOM 1151 C C . LEU A 1 149 ? 11.361 -7.775 3.362 1.00 30.60 145 LEU A C 1
ATOM 1152 O O . LEU A 1 149 ? 11.902 -7.999 2.281 1.00 31.23 145 LEU A O 1
ATOM 1157 N N . ALA A 1 150 ? 11.115 -6.542 3.793 1.00 29.34 146 ALA A N 1
ATOM 1158 C CA . ALA A 1 150 ? 11.469 -5.385 2.974 1.00 30.12 146 ALA A CA 1
ATOM 1159 C C . ALA A 1 150 ? 12.898 -5.591 2.477 1.00 30.09 146 ALA A C 1
ATOM 1160 O O . ALA A 1 150 ? 13.185 -5.560 1.276 1.00 27.43 146 ALA A O 1
ATOM 1162 N N . ARG A 1 151 ? 13.780 -5.824 3.440 1.00 31.66 147 ARG A N 1
ATOM 1163 C CA . ARG A 1 151 ? 15.191 -6.059 3.201 1.00 33.75 147 ARG A CA 1
ATOM 1164 C C . ARG A 1 151 ? 15.393 -7.147 2.154 1.00 33.66 147 ARG A C 1
ATOM 1165 O O . ARG A 1 151 ? 15.973 -6.908 1.099 1.00 33.77 147 ARG A O 1
ATOM 1173 N N . ASP A 1 152 ? 14.896 -8.344 2.445 1.00 34.28 148 ASP A N 1
ATOM 1174 C CA . ASP A 1 152 ? 15.058 -9.462 1.532 1.00 34.14 148 ASP A CA 1
ATOM 1175 C C . ASP A 1 152 ? 14.498 -9.187 0.137 1.00 34.13 148 ASP A C 1
ATOM 1176 O O . ASP A 1 152 ? 15.156 -9.465 -0.868 1.00 32.30 148 ASP A O 1
ATOM 1181 N N . LEU A 1 153 ? 13.290 -8.637 0.068 1.00 32.49 149 LEU A N 1
ATOM 1182 C CA . LEU A 1 153 ? 12.675 -8.379 -1.227 1.00 31.58 149 LEU A CA 1
ATOM 1183 C C . LEU A 1 153 ? 13.152 -7.111 -1.937 1.00 31.79 149 LEU A C 1
ATOM 1184 O O . LEU A 1 153 ? 12.655 -6.780 -3.012 1.00 32.30 149 LEU A O 1
ATOM 1189 N N . LYS A 1 154 ? 14.102 -6.406 -1.337 1.00 31.17 150 LYS A N 1
ATOM 1190 C CA . LYS A 1 154 ? 14.637 -5.191 -1.933 1.00 31.01 150 LYS A CA 1
ATOM 1191 C C . LYS A 1 154 ? 13.669 -4.014 -1.992 1.00 29.61 150 LYS A C 1
ATOM 1192 O O . LYS A 1 154 ? 13.586 -3.310 -3.000 1.00 28.80 150 LYS A O 1
ATOM 1198 N N . ALA A 1 155 ? 12.940 -3.804 -0.903 1.00 27.15 151 ALA A N 1
ATOM 1199 C CA . ALA A 1 155 ? 12.014 -2.689 -0.807 1.00 27.77 151 ALA A CA 1
ATOM 1200 C C . ALA A 1 155 ? 12.851 -1.503 -0.318 1.00 25.92 151 ALA A C 1
ATOM 1201 O O . ALA A 1 155 ? 13.864 -1.701 0.359 1.00 27.74 151 ALA A O 1
ATOM 1203 N N . VAL A 1 156 ? 12.450 -0.284 -0.663 1.00 24.55 152 VAL A N 1
ATOM 1204 C CA . VAL A 1 156 ? 13.179 0.906 -0.216 1.00 23.58 152 VAL A CA 1
ATOM 1205 C C . VAL A 1 156 ? 13.222 0.864 1.320 1.00 22.81 152 VAL A C 1
ATOM 1206 O O . VAL A 1 156 ? 14.264 1.073 1.946 1.00 21.48 152 VAL A O 1
ATOM 1210 N N . LYS A 1 157 ? 12.069 0.600 1.912 1.00 23.07 153 LYS A N 1
ATOM 1211 C CA . LYS A 1 157 ? 11.972 0.470 3.351 1.00 24.50 153 LYS A CA 1
ATOM 1212 C C . LYS A 1 157 ? 10.585 -0.052 3.672 1.00 24.02 153 LYS A C 1
ATOM 1213 O O . LYS A 1 157 ? 9.776 -0.284 2.774 1.00 21.45 153 LYS A O 1
ATOM 1219 N N . TYR A 1 158 ? 10.335 -0.275 4.956 1.00 23.76 154 TYR A N 1
ATOM 1220 C CA . TYR A 1 158 ? 9.039 -0.740 5.412 1.00 24.72 154 TYR A CA 1
ATOM 1221 C C . TYR A 1 158 ? 8.448 0.369 6.259 1.00 25.81 154 TYR A C 1
ATOM 1222 O O . TYR A 1 158 ? 9.159 1.041 6.999 1.00 27.25 154 TYR A O 1
ATOM 1231 N N . VAL A 1 159 ? 7.145 0.559 6.126 1.00 26.58 155 VAL A N 1
ATOM 1232 C CA . VAL A 1 159 ? 6.418 1.565 6.863 1.00 26.39 155 VAL A CA 1
ATOM 1233 C C . VAL A 1 159 ? 5.049 0.952 7.141 1.00 27.17 155 VAL A C 1
ATOM 1234 O O . VAL A 1 159 ? 4.552 0.143 6.348 1.00 25.02 155 VAL A O 1
ATOM 1238 N N . GLU A 1 160 ? 4.459 1.306 8.275 1.00 26.51 156 GLU A N 1
ATOM 1239 C CA . GLU A 1 160 ? 3.136 0.810 8.609 1.00 26.08 156 GLU A CA 1
ATOM 1240 C C . GLU A 1 160 ? 2.260 1.941 9.098 1.00 25.19 156 GLU A C 1
ATOM 1241 O O . GLU A 1 160 ? 2.743 2.960 9.556 1.00 26.45 156 GLU A O 1
ATOM 1247 N N . CYS A 1 161 ? 0.957 1.753 8.988 1.00 27.07 157 CYS A N 1
ATOM 1248 C CA . CYS A 1 161 ? 0.006 2.776 9.382 1.00 25.58 157 CYS A CA 1
ATOM 1249 C C . CYS A 1 161 ? -1.371 2.165 9.629 1.00 25.62 157 CYS A C 1
ATOM 1250 O O . CYS A 1 161 ? -1.554 0.945 9.590 1.00 25.94 157 CYS A O 1
ATOM 1253 N N . SER A 1 162 ? -2.329 3.055 9.864 1.00 24.98 158 SER A N 1
ATOM 1254 C CA . SER A 1 162 ? -3.728 2.728 10.083 1.00 24.69 158 SER A CA 1
ATOM 1255 C C . SER A 1 162 ? -4.504 3.849 9.397 1.00 26.40 158 SER A C 1
ATOM 1256 O O . SER A 1 162 ? -4.363 5.012 9.765 1.00 25.91 158 SER A O 1
ATOM 1259 N N . ALA A 1 163 ? -5.310 3.515 8.396 1.00 27.63 159 ALA A N 1
ATOM 1260 C CA . ALA A 1 163 ? -6.093 4.539 7.717 1.00 28.90 159 ALA A CA 1
ATOM 1261 C C . ALA A 1 163 ? -7.202 4.998 8.667 1.00 30.32 159 ALA A C 1
ATOM 1262 O O . ALA A 1 163 ? -7.680 6.132 8.586 1.00 31.38 159 ALA A O 1
ATOM 1264 N N . LEU A 1 164 ? -7.603 4.122 9.580 1.00 30.52 160 LEU A N 1
ATOM 1265 C CA . LEU A 1 164 ? -8.658 4.463 10.537 1.00 29.96 160 LEU A CA 1
ATOM 1266 C C . LEU A 1 164 ? -8.222 5.576 11.493 1.00 29.95 160 LEU A C 1
ATOM 1267 O O . LEU A 1 164 ? -8.876 6.618 11.553 1.00 28.95 160 LEU A O 1
ATOM 1272 N N . THR A 1 165 ? -7.115 5.378 12.212 1.00 29.96 161 THR A N 1
ATOM 1273 C CA . THR A 1 165 ? -6.622 6.390 13.160 1.00 32.29 161 THR A CA 1
ATOM 1274 C C . THR A 1 165 ? -5.654 7.389 12.509 1.00 31.39 161 THR A C 1
ATOM 1275 O O . THR A 1 165 ? -5.296 8.426 13.095 1.00 29.78 161 THR A O 1
ATOM 1279 N N . GLN A 1 166 ? -5.222 7.048 11.302 1.00 30.30 162 GLN A N 1
ATOM 1280 C CA . GLN A 1 166 ? -4.292 7.865 10.534 1.00 29.59 162 GLN A CA 1
ATOM 1281 C C . GLN A 1 166 ? -2.890 7.842 11.112 1.00 28.20 162 GLN A C 1
ATOM 1282 O O . GLN A 1 166 ? -2.021 8.588 10.666 1.00 26.27 162 GLN A O 1
ATOM 1288 N N . LYS A 1 167 ? -2.667 6.968 12.094 1.00 27.77 163 LYS A N 1
ATOM 1289 C CA . LYS A 1 167 ? -1.349 6.842 12.707 1.00 27.50 163 LYS A CA 1
ATOM 1290 C C . LYS A 1 167 ? -0.345 6.387 11.646 1.00 26.31 163 LYS A C 1
ATOM 1291 O O . LYS A 1 167 ? -0.547 5.366 10.996 1.00 26.44 163 LYS A O 1
ATOM 1297 N N . GLY A 1 168 ? 0.736 7.146 11.485 1.00 26.71 164 GLY A N 1
ATOM 1298 C CA . GLY A 1 168 ? 1.746 6.823 10.487 1.00 26.04 164 GLY A CA 1
ATOM 1299 C C . GLY A 1 168 ? 1.264 6.964 9.042 1.00 25.13 164 GLY A C 1
ATOM 1300 O O . GLY A 1 168 ? 1.995 6.642 8.107 1.00 26.14 164 GLY A O 1
ATOM 1301 N N . LEU A 1 169 ? 0.046 7.465 8.861 1.00 24.29 165 LEU A N 1
ATOM 1302 C CA . LEU A 1 169 ? -0.555 7.623 7.531 1.00 24.51 165 LEU A CA 1
ATOM 1303 C C . LEU A 1 169 ? 0.149 8.564 6.547 1.00 24.41 165 LEU A C 1
ATOM 1304 O O . LEU A 1 169 ? 0.426 8.188 5.414 1.00 21.83 165 LEU A O 1
ATOM 1309 N N . LYS A 1 170 ? 0.420 9.791 6.975 1.00 24.21 166 LYS A N 1
ATOM 1310 C CA . LYS A 1 170 ? 1.088 10.765 6.118 1.00 24.48 166 LYS A CA 1
ATOM 1311 C C . LYS A 1 170 ? 2.523 10.362 5.776 1.00 25.96 166 LYS A C 1
ATOM 1312 O O . LYS A 1 170 ? 3.001 10.599 4.646 1.00 25.39 166 LYS A O 1
ATOM 1318 N N . ASN A 1 171 ? 3.196 9.741 6.751 1.00 23.53 167 ASN A N 1
ATOM 1319 C CA . ASN A 1 171 ? 4.582 9.335 6.586 1.00 21.86 167 ASN A CA 1
ATOM 1320 C C . ASN A 1 171 ? 4.801 8.273 5.522 1.00 21.57 167 ASN A C 1
ATOM 1321 O O . ASN A 1 171 ? 5.876 8.199 4.938 1.00 21.93 167 ASN A O 1
ATOM 1326 N N . VAL A 1 172 ? 3.793 7.441 5.294 1.00 20.86 168 VAL A N 1
ATOM 1327 C CA . VAL A 1 172 ? 3.879 6.413 4.269 1.00 21.35 168 VAL A CA 1
ATOM 1328 C C . VAL A 1 172 ? 3.993 7.118 2.912 1.00 23.25 168 VAL A C 1
ATOM 1329 O O . VAL A 1 172 ? 4.826 6.737 2.080 1.00 22.39 168 VAL A O 1
ATOM 1333 N N . PHE A 1 173 ? 3.167 8.145 2.697 1.00 22.47 169 PHE A N 1
ATOM 1334 C CA . PHE A 1 173 ? 3.204 8.868 1.425 1.00 24.03 169 PHE A CA 1
ATOM 1335 C C . PHE A 1 173 ? 4.400 9.781 1.301 1.00 24.42 169 PHE A C 1
ATOM 1336 O O . PHE A 1 173 ? 4.942 9.916 0.215 1.00 26.57 169 PHE A O 1
ATOM 1344 N N . ASP A 1 174 ? 4.811 10.396 2.410 1.00 25.84 170 ASP A N 1
ATOM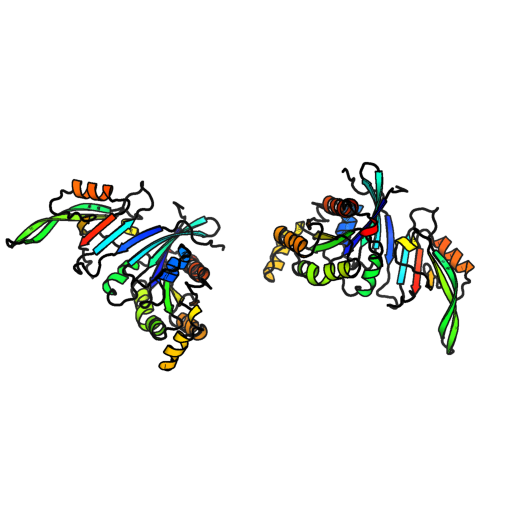 1345 C CA . ASP A 1 174 ? 5.980 11.268 2.409 1.00 25.74 170 ASP A CA 1
ATOM 1346 C C . ASP A 1 174 ? 7.172 10.437 1.993 1.00 27.04 170 ASP A C 1
ATOM 1347 O O . ASP A 1 174 ? 8.003 10.879 1.191 1.00 25.23 170 ASP A O 1
ATOM 1352 N N . GLU A 1 175 ? 7.249 9.220 2.539 1.00 26.16 171 GLU A N 1
ATOM 1353 C CA . GLU A 1 175 ? 8.339 8.314 2.210 1.00 26.77 171 GLU A CA 1
ATOM 1354 C C . GLU A 1 175 ? 8.240 7.875 0.755 1.00 26.41 171 GLU A C 1
ATOM 1355 O O . GLU A 1 175 ? 9.262 7.702 0.080 1.00 27.31 171 GLU A O 1
ATOM 1361 N N . ALA A 1 176 ? 7.010 7.688 0.281 1.00 25.30 172 ALA A N 1
ATOM 1362 C CA . ALA A 1 176 ? 6.770 7.290 -1.102 1.00 24.57 172 ALA A CA 1
ATOM 1363 C C . ALA A 1 176 ? 7.322 8.401 -1.976 1.00 23.74 172 ALA A C 1
ATOM 1364 O O . ALA A 1 176 ? 8.129 8.147 -2.888 1.00 21.59 172 ALA A O 1
ATOM 1366 N N . ILE A 1 177 ? 6.878 9.627 -1.685 1.00 22.43 173 ILE A N 1
ATOM 1367 C CA . ILE A 1 177 ? 7.315 10.819 -2.412 1.00 21.85 173 ILE A CA 1
ATOM 1368 C C . ILE A 1 177 ? 8.843 10.882 -2.408 1.00 24.75 173 ILE A C 1
ATOM 1369 O O . ILE A 1 177 ? 9.480 11.135 -3.446 1.00 24.30 173 ILE A O 1
ATOM 1374 N N . LEU A 1 178 ? 9.442 10.638 -1.246 1.00 24.23 174 LEU A N 1
ATOM 1375 C CA . LEU A 1 178 ? 10.897 10.672 -1.150 1.00 25.83 174 LEU A CA 1
ATOM 1376 C C . LEU A 1 178 ? 11.589 9.594 -1.990 1.00 27.52 174 LEU A C 1
ATOM 1377 O O . LEU A 1 178 ? 12.582 9.881 -2.684 1.00 29.72 174 LEU A O 1
ATOM 1382 N N . ALA A 1 179 ? 11.072 8.368 -1.944 1.00 24.92 175 ALA A N 1
ATOM 1383 C CA . ALA A 1 179 ? 11.637 7.283 -2.731 1.00 26.07 175 ALA A CA 1
ATOM 1384 C C . ALA A 1 179 ? 11.614 7.642 -4.229 1.00 25.58 175 ALA A C 1
ATOM 1385 O O . ALA A 1 179 ? 12.472 7.211 -4.988 1.00 26.43 175 ALA A O 1
ATOM 1387 N N . ALA A 1 180 ? 10.640 8.446 -4.642 1.00 25.13 176 ALA A N 1
ATOM 1388 C CA . ALA A 1 180 ? 10.530 8.825 -6.034 1.00 24.88 176 ALA A CA 1
ATOM 1389 C C . ALA A 1 180 ? 11.487 9.949 -6.398 1.00 25.45 176 ALA A C 1
ATOM 1390 O O . ALA A 1 180 ? 11.839 10.095 -7.568 1.00 22.69 176 ALA A O 1
ATOM 1392 N N . LEU A 1 181 ? 11.926 10.711 -5.401 1.00 24.69 177 LEU A N 1
ATOM 1393 C CA . LEU A 1 181 ? 12.818 11.842 -5.640 1.00 30.27 177 LEU A CA 1
ATOM 1394 C C . LEU A 1 181 ? 14.316 11.703 -5.304 1.00 32.59 177 LEU A C 1
ATOM 1395 O O . LEU A 1 181 ? 15.173 12.221 -6.045 1.00 31.87 177 LEU A O 1
ATOM 1400 N N . GLU A 1 182 ? 14.609 11.025 -4.194 1.00 33.99 178 GLU A N 1
ATOM 1401 C CA . GLU A 1 182 ? 15.972 10.844 -3.680 1.00 37.50 178 GLU A CA 1
ATOM 1402 C C . GLU A 1 182 ? 17.067 10.130 -4.468 1.00 38.74 178 GLU A C 1
ATOM 1403 O O . GLU A 1 182 ? 18.212 10.601 -4.494 1.00 37.42 178 GLU A O 1
ATOM 1409 N N . PRO A 1 183 ? 16.759 8.965 -5.069 1.00 38.89 179 PRO A N 1
ATOM 1410 C CA . PRO A 1 183 ? 17.793 8.255 -5.827 1.00 40.12 179 PRO A CA 1
ATOM 1411 C C . PRO A 1 183 ? 18.699 9.225 -6.597 1.00 41.99 179 PRO A C 1
ATOM 1412 O O . PRO A 1 183 ? 18.224 10.150 -7.265 1.00 39.72 179 PRO A O 1
ATOM 1416 N N . PRO A 1 184 ? 20.023 9.025 -6.491 1.00 42.99 180 PRO A N 1
ATOM 1417 C CA . PRO A 1 184 ? 21.074 9.825 -7.122 1.00 44.92 180 PRO A CA 1
ATOM 1418 C C . PRO A 1 184 ? 21.078 9.801 -8.638 1.00 45.87 180 PRO A C 1
ATOM 1419 O O . PRO A 1 184 ? 22.011 10.308 -9.248 1.00 46.58 180 PRO A O 1
ATOM 1423 N N . GLU A 1 185 ? 20.055 9.210 -9.246 1.00 44.72 181 GLU A N 1
ATOM 1424 C CA . GLU A 1 185 ? 20.014 9.148 -10.700 1.00 45.20 181 GLU A CA 1
ATOM 1425 C C . GLU A 1 185 ? 18.739 9.743 -11.261 1.00 42.99 181 GLU A C 1
ATOM 1426 O O . GLU A 1 185 ? 17.756 9.938 -10.541 1.00 42.83 181 GLU A O 1
ATOM 1432 N N . PRO A 1 186 ? 18.743 10.042 -12.567 1.00 40.55 182 PRO A N 1
ATOM 1433 C CA . PRO A 1 186 ? 17.578 10.618 -13.242 1.00 39.30 182 PRO A CA 1
ATOM 1434 C C . PRO A 1 186 ? 16.321 9.868 -12.836 1.00 37.25 182 PRO A C 1
ATOM 1435 O O . PRO A 1 186 ? 16.346 8.651 -12.644 1.00 36.58 182 PRO A O 1
ATOM 1439 N N . LYS A 1 187 ? 15.224 10.594 -12.694 1.00 34.89 183 LYS A N 1
ATOM 1440 C CA . LYS A 1 187 ? 13.973 9.957 -12.317 1.00 34.12 183 LYS A CA 1
ATOM 1441 C C . LYS A 1 187 ? 13.420 9.190 -13.509 1.00 31.70 183 LYS A C 1
ATOM 1442 O O . LYS A 1 187 ? 12.759 8.181 -13.353 1.00 31.95 183 LYS A O 1
ATOM 1448 N N . LYS A 1 188 ? 13.698 9.673 -14.709 1.00 30.32 184 LYS A N 1
ATOM 1449 C CA . LYS A 1 188 ? 13.206 9.004 -15.893 1.00 29.87 184 LYS A CA 1
ATOM 1450 C C . LYS A 1 188 ? 13.692 7.555 -15.920 1.00 29.56 184 LYS A C 1
ATOM 1451 O O . LYS A 1 188 ? 12.990 6.670 -16.408 1.00 29.47 184 LYS A O 1
ATOM 1457 N N . SER A 1 189 ? 14.880 7.307 -15.368 1.00 30.78 185 SER A N 1
ATOM 1458 C CA . SER A 1 189 ? 15.451 5.953 -15.367 1.00 32.15 185 SER A CA 1
ATOM 1459 C C . SER A 1 189 ? 14.780 4.997 -14.388 1.00 32.94 185 SER A C 1
ATOM 1460 O O . SER A 1 189 ? 14.896 3.774 -14.515 1.00 32.61 185 SER A O 1
ATOM 1463 N N . ARG A 1 190 ? 14.063 5.566 -13.428 1.00 31.44 186 ARG A N 1
ATOM 1464 C CA . ARG A 1 190 ? 13.348 4.802 -12.417 1.00 30.02 186 ARG A CA 1
ATOM 1465 C C . ARG A 1 190 ? 11.862 4.595 -12.813 1.00 28.49 186 ARG A C 1
ATOM 1466 O O . ARG A 1 190 ? 11.196 3.668 -12.333 1.00 27.41 186 ARG A O 1
ATOM 1474 N N . ARG A 1 191 ? 11.364 5.457 -13.700 1.00 26.29 187 ARG A N 1
ATOM 1475 C CA . ARG A 1 191 ? 9.967 5.433 -14.156 1.00 26.13 187 ARG A CA 1
ATOM 1476 C C . ARG A 1 191 ? 9.658 4.215 -15.042 1.00 27.36 187 ARG A C 1
ATOM 1477 O O . ARG A 1 191 ? 10.335 3.991 -16.070 1.00 26.03 187 ARG A O 1
ATOM 1485 N N . CYS A 1 192 ? 8.631 3.447 -14.658 1.00 24.06 188 CYS A N 1
ATOM 1486 C CA . CYS A 1 192 ? 8.262 2.240 -15.401 1.00 24.76 188 CYS A CA 1
ATOM 1487 C C . CYS A 1 192 ? 8.040 2.513 -16.885 1.00 24.86 188 CYS A C 1
ATOM 1488 O O . CYS A 1 192 ? 7.270 3.407 -17.254 1.00 23.37 188 CYS A O 1
ATOM 1491 N N . VAL A 1 193 ? 8.701 1.722 -17.721 1.00 26.54 189 VAL A N 1
ATOM 1492 C CA . VAL A 1 193 ? 8.579 1.861 -19.160 1.00 30.61 189 VAL A CA 1
ATOM 1493 C C . VAL A 1 193 ? 7.845 0.647 -19.626 1.00 31.71 189 VAL A C 1
ATOM 1494 O O . VAL A 1 193 ? 8.402 -0.438 -19.663 1.00 35.21 189 VAL A O 1
ATOM 1498 N N . LEU A 1 194 ? 6.588 0.818 -19.984 1.00 32.57 190 LEU A N 1
ATOM 1499 C CA . LEU A 1 194 ? 5.815 -0.326 -20.400 1.00 33.12 190 LEU A CA 1
ATOM 1500 C C . LEU A 1 194 ? 5.117 -0.065 -21.724 1.00 34.58 190 LEU A C 1
ATOM 1501 O O . LEU A 1 194 ? 5.368 -0.832 -22.686 1.00 36.74 190 LEU A O 1
ATOM 1506 N N . GLY B 1 1 ? 20.561 61.230 39.093 1.00 26.60 -5 GLY B N 1
ATOM 1507 C CA . GLY B 1 1 ? 20.709 62.362 40.076 1.00 28.55 -5 GLY B CA 1
ATOM 1508 C C . GLY B 1 1 ? 20.574 61.915 41.528 1.00 29.82 -5 GLY B C 1
ATOM 1509 O O . GLY B 1 1 ? 20.367 60.731 41.798 1.00 28.19 -5 GLY B O 1
ATOM 1510 N N . ALA B 1 2 ? 20.670 62.862 42.463 1.00 32.05 -4 ALA B N 1
ATOM 1511 C CA . ALA B 1 2 ? 20.598 62.551 43.900 1.00 34.26 -4 ALA B CA 1
ATOM 1512 C C . ALA B 1 2 ? 19.285 61.965 44.401 1.00 35.77 -4 ALA B C 1
ATOM 1513 O O . ALA B 1 2 ? 19.256 61.260 45.411 1.00 37.76 -4 ALA B O 1
ATOM 1515 N N . MET B 1 3 ? 18.189 62.244 43.713 1.00 36.31 -3 MET B N 1
ATOM 1516 C CA . MET B 1 3 ? 16.929 61.718 44.188 1.00 36.93 -3 MET B CA 1
ATOM 1517 C C . MET B 1 3 ? 16.015 61.100 43.154 1.00 35.37 -3 MET B C 1
ATOM 1518 O O . MET B 1 3 ? 16.220 61.256 41.949 1.00 33.56 -3 MET B O 1
ATOM 1523 N N . GLY B 1 4 ? 15.020 60.373 43.653 1.00 33.28 -2 GLY B N 1
ATOM 1524 C CA . GLY B 1 4 ? 14.028 59.731 42.806 1.00 31.83 -2 GLY B CA 1
ATOM 1525 C C . GLY B 1 4 ? 12.723 59.785 43.575 1.00 32.40 -2 GLY B C 1
ATOM 1526 O O . GLY B 1 4 ? 12.748 59.767 44.814 1.00 30.89 -2 GLY B O 1
ATOM 1527 N N . ILE B 1 5 ? 11.582 59.849 42.892 1.00 31.59 -1 ILE B N 1
ATOM 1528 C CA . ILE B 1 5 ? 10.343 59.922 43.645 1.00 32.62 -1 ILE B CA 1
ATOM 1529 C C . ILE B 1 5 ? 9.817 58.542 43.997 1.00 32.54 -1 ILE B C 1
ATOM 1530 O O . ILE B 1 5 ? 8.962 58.386 44.864 1.00 31.89 -1 ILE B O 1
ATOM 1535 N N . GLN B 1 6 ? 10.381 57.538 43.344 1.00 32.50 2 GLN B N 1
ATOM 1536 C CA . GLN B 1 6 ? 10.009 56.158 43.580 1.00 30.69 2 GLN B CA 1
ATOM 1537 C C . GLN B 1 6 ? 11.192 55.259 43.228 1.00 30.28 2 GLN B C 1
ATOM 1538 O O . GLN B 1 6 ? 11.934 55.519 42.251 1.00 26.07 2 GLN B O 1
ATOM 1544 N N . THR B 1 7 ? 11.368 54.215 44.030 1.00 26.28 3 THR B N 1
ATOM 1545 C CA . THR B 1 7 ? 12.431 53.244 43.795 1.00 26.70 3 THR B CA 1
ATOM 1546 C C . THR B 1 7 ? 11.851 51.932 43.291 1.00 26.60 3 THR B C 1
ATOM 1547 O O . THR B 1 7 ? 10.971 51.349 43.927 1.00 28.00 3 THR B O 1
ATOM 1551 N N . ILE B 1 8 ? 12.345 51.463 42.154 1.00 22.98 4 ILE B N 1
ATOM 1552 C CA . ILE B 1 8 ? 11.886 50.196 41.606 1.00 21.50 4 ILE B CA 1
ATOM 1553 C C . ILE B 1 8 ? 13.022 49.164 41.645 1.00 21.46 4 ILE B C 1
ATOM 1554 O O . ILE B 1 8 ? 14.085 49.356 41.051 1.00 21.38 4 ILE B O 1
ATOM 1559 N N . LYS B 1 9 ? 12.792 48.061 42.339 1.00 17.12 5 LYS B N 1
ATOM 1560 C CA . LYS B 1 9 ? 13.824 47.046 42.449 1.00 18.86 5 LYS B CA 1
ATOM 1561 C C . LYS B 1 9 ? 13.595 45.930 41.450 1.00 16.14 5 LYS B C 1
ATOM 1562 O O . LYS B 1 9 ? 12.551 45.287 41.451 1.00 16.28 5 LYS B O 1
ATOM 1568 N N . CYS B 1 10 ? 14.600 45.734 40.602 1.00 15.20 6 CYS B N 1
ATOM 1569 C CA . CYS B 1 10 ? 14.602 44.726 39.547 1.00 15.43 6 CYS B CA 1
ATOM 1570 C C . CYS B 1 10 ? 15.742 43.728 39.767 1.00 14.25 6 CYS B C 1
ATOM 1571 O O . CYS B 1 10 ? 16.916 44.108 39.859 1.00 12.99 6 CYS B O 1
ATOM 1574 N N . VAL B 1 11 ? 15.380 42.452 39.875 1.00 15.48 7 VAL B N 1
ATOM 1575 C CA . VAL B 1 11 ? 16.335 41.371 40.110 1.00 15.46 7 VAL B CA 1
ATOM 1576 C C . VAL B 1 11 ? 16.384 40.489 38.875 1.00 16.26 7 VAL B C 1
ATOM 1577 O O . VAL B 1 11 ? 15.343 40.136 38.321 1.00 16.02 7 VAL B O 1
ATOM 1581 N N . VAL B 1 12 ? 17.584 40.092 38.475 1.00 16.65 8 VAL B N 1
ATOM 1582 C CA . VAL B 1 12 ? 17.732 39.291 37.263 1.00 14.64 8 VAL B CA 1
ATOM 1583 C C . VAL B 1 12 ? 18.304 37.890 37.488 1.00 13.65 8 VAL B C 1
ATOM 1584 O O . VAL B 1 12 ? 19.400 37.735 38.005 1.00 14.15 8 VAL B O 1
ATOM 1588 N N . VAL B 1 13 ? 17.538 36.870 37.101 1.00 13.31 9 VAL B N 1
ATOM 1589 C CA . VAL B 1 13 ? 17.948 35.491 37.289 1.00 15.03 9 VAL B CA 1
ATOM 1590 C C . VAL B 1 13 ? 17.912 34.699 35.970 1.00 16.49 9 VAL B C 1
ATOM 1591 O O . VAL B 1 13 ? 17.309 35.122 35.002 1.00 18.22 9 VAL B O 1
ATOM 1595 N N . GLY B 1 14 ? 18.546 33.535 35.968 1.00 17.42 10 GLY B N 1
ATOM 1596 C CA . GLY B 1 14 ? 18.597 32.723 34.778 1.00 18.74 10 GLY B CA 1
ATOM 1597 C C . GLY B 1 14 ? 19.898 31.956 34.764 1.00 18.92 10 GLY B C 1
ATOM 1598 O O . GLY B 1 14 ? 20.805 32.262 35.555 1.00 20.75 10 GLY B O 1
ATOM 1599 N N . ASP B 1 15 ? 19.987 30.971 33.870 1.00 17.89 11 ASP B N 1
ATOM 1600 C CA . ASP B 1 15 ? 21.169 30.130 33.752 1.00 17.85 11 ASP B CA 1
ATOM 1601 C C . ASP B 1 15 ? 22.476 30.856 33.598 1.00 18.43 11 ASP B C 1
ATOM 1602 O O . ASP B 1 15 ? 22.545 31.978 33.073 1.00 20.23 11 ASP B O 1
ATOM 1607 N N . GLY B 1 16 ? 23.525 30.212 34.077 1.00 16.10 12 GLY B N 1
ATOM 1608 C CA . GLY B 1 16 ? 24.822 30.821 33.955 1.00 19.36 12 GLY B CA 1
ATOM 1609 C C . GLY B 1 16 ? 25.077 31.008 32.473 1.00 19.57 12 GLY B C 1
ATOM 1610 O O . GLY B 1 16 ? 24.646 30.185 31.653 1.00 18.23 12 GLY B O 1
ATOM 1611 N N . ALA B 1 17 ? 25.717 32.125 32.140 1.00 21.17 13 ALA B N 1
ATOM 1612 C CA . ALA B 1 17 ? 26.084 32.465 30.767 1.00 21.58 13 ALA B CA 1
ATOM 1613 C C . ALA B 1 17 ? 24.975 32.824 29.788 1.00 22.79 13 ALA B C 1
ATOM 1614 O O . ALA B 1 17 ? 25.249 32.955 28.590 1.00 22.52 13 ALA B O 1
ATOM 1616 N N . VAL B 1 18 ? 23.734 32.985 30.254 1.00 21.85 14 VAL B N 1
ATOM 1617 C CA . VAL B 1 18 ? 22.674 33.354 29.317 1.00 22.65 14 VAL B CA 1
ATOM 1618 C C . VAL B 1 18 ? 22.814 34.800 28.866 1.00 22.25 14 VAL B C 1
ATOM 1619 O O . VAL B 1 18 ? 22.249 35.184 27.843 1.00 23.92 14 VAL B O 1
ATOM 1623 N N . GLY B 1 19 ? 23.570 35.590 29.628 1.00 22.76 15 GLY B N 1
ATOM 1624 C CA . GLY B 1 19 ? 23.790 36.993 29.291 1.00 23.73 15 GLY B CA 1
ATOM 1625 C C . GLY B 1 19 ? 23.210 38.030 30.254 1.00 22.02 15 GLY B C 1
ATOM 1626 O O . GLY B 1 19 ? 23.016 39.189 29.869 1.00 20.31 15 GLY B O 1
ATOM 1627 N N . LYS B 1 20 ? 22.951 37.633 31.502 1.00 18.55 16 LYS B N 1
ATOM 1628 C CA . LYS B 1 20 ? 22.380 38.556 32.490 1.00 18.42 16 LYS B CA 1
ATOM 1629 C C . LYS B 1 20 ? 23.190 39.817 32.739 1.00 18.01 16 LYS B C 1
ATOM 1630 O O . LYS B 1 20 ? 22.664 40.934 32.673 1.00 18.11 16 LYS B O 1
ATOM 1636 N N . THR B 1 21 ? 24.470 39.641 33.044 1.00 19.94 17 THR B N 1
ATOM 1637 C CA . THR B 1 21 ? 25.315 40.777 33.340 1.00 20.51 17 THR B CA 1
ATOM 1638 C C . THR B 1 21 ? 25.509 41.670 32.121 1.00 22.32 17 THR B C 1
ATOM 1639 O O . THR B 1 21 ? 25.460 42.898 32.242 1.00 20.03 17 THR B O 1
ATOM 1643 N N . CYS B 1 22 ? 25.712 41.078 30.943 1.00 21.09 18 CYS B N 1
ATOM 1644 C CA . CYS B 1 22 ? 25.884 41.907 29.752 1.00 22.01 18 CYS B CA 1
ATOM 1645 C C . CYS B 1 22 ? 24.618 42.693 29.503 1.00 22.18 18 CYS B C 1
ATOM 1646 O O . CYS B 1 22 ? 24.660 43.875 29.163 1.00 22.69 18 CYS B O 1
ATOM 1649 N N . LEU B 1 23 ? 23.480 42.034 29.670 1.00 22.97 19 LEU B N 1
ATOM 1650 C CA . LEU B 1 23 ? 22.216 42.711 29.473 1.00 22.49 19 LEU B CA 1
ATOM 1651 C C . LEU B 1 23 ? 22.171 43.975 30.351 1.00 22.94 19 LEU B C 1
ATOM 1652 O O . LEU B 1 23 ? 21.864 45.062 29.872 1.00 21.04 19 LEU B O 1
ATOM 1657 N N . LEU B 1 24 ? 22.486 43.821 31.636 1.00 20.54 20 LEU B N 1
ATOM 1658 C CA . LEU B 1 24 ? 22.468 44.941 32.569 1.00 22.23 20 LEU B CA 1
ATOM 1659 C C . LEU B 1 24 ? 23.514 46.017 32.259 1.00 23.62 20 LEU B C 1
ATOM 1660 O O . LEU B 1 24 ? 23.219 47.221 32.273 1.00 22.39 20 LEU B O 1
ATOM 1665 N N . ILE B 1 25 ? 24.741 45.586 32.005 1.00 23.19 21 ILE B N 1
ATOM 1666 C CA . ILE B 1 25 ? 25.803 46.527 31.735 1.00 26.08 21 ILE B CA 1
ATOM 1667 C C . ILE B 1 25 ? 25.613 47.244 30.403 1.00 26.43 21 ILE B C 1
ATOM 1668 O O . ILE B 1 25 ? 25.864 48.440 30.302 1.00 24.61 21 ILE B O 1
ATOM 1673 N N . SER B 1 26 ? 25.131 46.527 29.398 1.00 26.55 22 SER B N 1
ATOM 1674 C CA . SER B 1 26 ? 24.888 47.147 28.106 1.00 29.39 22 SER B CA 1
ATOM 1675 C C . SER B 1 26 ? 23.801 48.220 28.274 1.00 30.10 22 SER B C 1
ATOM 1676 O O . SER B 1 26 ? 23.943 49.348 27.804 1.00 31.52 22 SER B O 1
ATOM 1679 N N . TYR B 1 27 ? 22.729 47.874 28.977 1.00 29.45 23 TYR B N 1
ATOM 1680 C CA . TYR B 1 27 ? 21.626 48.804 29.193 1.00 28.15 23 TYR B CA 1
ATOM 1681 C C . TYR B 1 27 ? 22.012 50.051 29.971 1.00 28.06 23 TYR B C 1
ATOM 1682 O O . TYR B 1 27 ? 21.692 51.164 29.572 1.00 27.51 23 TYR B O 1
ATOM 1691 N N . THR B 1 28 ? 22.710 49.855 31.082 1.00 29.16 24 THR B N 1
ATOM 1692 C CA . THR B 1 28 ? 23.100 50.949 31.962 1.00 28.48 24 THR B CA 1
ATOM 1693 C C . THR B 1 28 ? 24.279 51.822 31.550 1.00 29.05 24 THR B C 1
ATOM 1694 O O . THR B 1 28 ? 24.316 53.006 31.890 1.00 26.27 24 THR B O 1
ATOM 1698 N N . THR B 1 29 ? 25.248 51.250 30.846 1.00 29.10 25 THR B N 1
ATOM 1699 C CA . THR B 1 29 ? 26.412 52.025 30.452 1.00 31.20 25 THR B CA 1
ATOM 1700 C C . THR B 1 29 ? 26.745 51.930 28.968 1.00 32.45 25 THR B C 1
ATOM 1701 O O . THR B 1 29 ? 27.719 52.526 28.510 1.00 32.54 25 THR B O 1
ATOM 1705 N N . ASN B 1 30 ? 25.928 51.194 28.222 1.00 33.86 26 ASN B N 1
ATOM 1706 C CA . ASN B 1 30 ? 26.140 51.019 26.786 1.00 37.32 26 ASN B CA 1
ATOM 1707 C C . ASN B 1 30 ? 27.474 50.363 26.460 1.00 38.20 26 ASN B C 1
ATOM 1708 O O . ASN B 1 30 ? 27.986 50.517 25.347 1.00 37.40 26 ASN B O 1
ATOM 1713 N N . LYS B 1 31 ? 28.034 49.655 27.442 1.00 38.10 27 LYS B N 1
ATOM 1714 C CA . LYS B 1 31 ? 29.294 48.934 27.288 1.00 39.81 27 LYS B CA 1
ATOM 1715 C C . LYS B 1 31 ? 28.987 47.442 27.283 1.00 40.89 27 LYS B C 1
ATOM 1716 O O . LYS B 1 31 ? 28.024 46.982 27.911 1.00 40.91 27 LYS B O 1
ATOM 1722 N N . PHE B 1 32 ? 29.813 46.684 26.576 1.00 42.32 28 PHE B N 1
ATOM 1723 C CA . PHE B 1 32 ? 29.623 45.252 26.495 1.00 44.66 28 PHE B CA 1
ATOM 1724 C C . PHE B 1 32 ? 30.891 44.554 26.961 1.00 45.91 28 PHE B C 1
ATOM 1725 O O . PHE B 1 32 ? 31.917 44.601 26.289 1.00 45.31 28 PHE B O 1
ATOM 1733 N N . PRO B 1 33 ? 30.841 43.915 28.136 1.00 47.51 29 PRO B N 1
ATOM 1734 C CA . PRO B 1 33 ? 32.031 43.221 28.628 1.00 49.43 29 PRO B CA 1
ATOM 1735 C C . PRO B 1 33 ? 32.447 42.147 27.611 1.00 50.55 29 PRO B C 1
ATOM 1736 O O . PRO B 1 33 ? 31.598 41.505 26.989 1.00 51.19 29 PRO B O 1
ATOM 1740 N N . SER B 1 34 ? 33.750 41.964 27.438 1.00 51.30 30 SER B N 1
ATOM 1741 C CA . SER B 1 34 ? 34.261 40.970 26.501 1.00 52.25 30 SER B CA 1
ATOM 1742 C C . SER B 1 34 ? 34.418 39.637 27.218 1.00 51.81 30 SER B C 1
ATOM 1743 O O . SER B 1 34 ? 33.948 38.602 26.745 1.00 51.83 30 SER B O 1
ATOM 1746 N N . GLU B 1 35 ? 35.079 39.691 28.370 1.00 50.60 31 GLU B N 1
ATOM 1747 C CA . GLU B 1 35 ? 35.346 38.521 29.199 1.00 49.35 31 GLU B CA 1
ATOM 1748 C C . GLU B 1 35 ? 34.145 38.097 30.056 1.00 46.64 31 GLU B C 1
ATOM 1749 O O . GLU B 1 35 ? 33.426 38.941 30.593 1.00 47.23 31 GLU B O 1
ATOM 1755 N N . TYR B 1 36 ? 33.925 36.788 30.166 1.00 42.02 32 TYR B N 1
ATOM 1756 C CA . TYR B 1 36 ? 32.837 36.278 30.989 1.00 38.23 32 TYR B CA 1
ATOM 1757 C C . TYR B 1 36 ? 33.344 35.940 32.382 1.00 36.07 32 TYR B C 1
ATOM 1758 O O . TYR B 1 36 ? 34.238 35.112 32.552 1.00 36.15 32 TYR B O 1
ATOM 1767 N N . VAL B 1 37 ? 32.777 36.611 33.373 1.00 32.85 33 VAL B N 1
ATOM 1768 C CA . VAL B 1 37 ? 33.139 36.393 34.761 1.00 30.18 33 VAL B CA 1
ATOM 1769 C C . VAL B 1 37 ? 31.848 36.084 35.509 1.00 28.86 33 VAL B C 1
ATOM 1770 O O . VAL B 1 37 ? 30.981 36.945 35.617 1.00 28.48 33 VAL B O 1
ATOM 1774 N N . PRO B 1 38 ? 31.693 34.848 36.009 1.00 26.29 34 PRO B N 1
ATOM 1775 C CA . PRO B 1 38 ? 30.475 34.502 36.733 1.00 24.78 34 PRO B CA 1
ATOM 1776 C C . PRO B 1 38 ? 30.134 35.496 37.840 1.00 21.78 34 PRO B C 1
ATOM 1777 O O . PRO B 1 38 ? 30.999 35.951 38.587 1.00 22.20 34 PRO B O 1
ATOM 1781 N N . THR B 1 39 ? 28.856 35.828 37.917 1.00 20.69 35 THR B N 1
ATOM 1782 C CA . THR B 1 39 ? 28.352 36.766 38.899 1.00 19.15 35 THR B CA 1
ATOM 1783 C C . THR B 1 39 ? 28.055 36.020 40.180 1.00 18.76 35 THR B C 1
ATOM 1784 O O . THR B 1 39 ? 27.615 34.869 40.143 1.00 17.79 35 THR B O 1
ATOM 1788 N N . VAL B 1 40 ? 28.331 36.665 41.301 1.00 16.97 36 VAL B N 1
ATOM 1789 C CA . VAL B 1 40 ? 28.003 36.090 42.589 1.00 18.33 36 VAL B CA 1
ATOM 1790 C C . VAL B 1 40 ? 26.866 36.968 43.099 1.00 17.89 36 VAL B C 1
ATOM 1791 O O . VAL B 1 40 ? 25.807 36.468 43.463 1.00 20.81 36 VAL B O 1
ATOM 1795 N N . PHE B 1 41 ? 27.086 38.277 43.083 1.00 17.82 37 PHE B N 1
ATOM 1796 C CA . PHE B 1 41 ? 26.097 39.269 43.511 1.00 15.74 37 PHE B CA 1
ATOM 1797 C C . PHE B 1 41 ? 26.603 40.673 43.173 1.00 14.18 37 PHE B C 1
ATOM 1798 O O . PHE B 1 41 ? 27.702 41.036 43.556 1.00 16.03 37 PHE B O 1
ATOM 1806 N N . ASP B 1 42 ? 25.799 41.452 42.460 1.00 12.84 38 ASP B N 1
ATOM 1807 C CA . ASP B 1 42 ? 26.161 42.822 42.138 1.00 14.83 38 ASP B CA 1
ATOM 1808 C C . ASP B 1 42 ? 24.908 43.680 42.144 1.00 15.97 38 ASP B C 1
ATOM 1809 O O . ASP B 1 42 ? 23.884 43.330 41.569 1.00 16.95 38 ASP B O 1
ATOM 1814 N N . ASN B 1 43 ? 25.030 44.839 42.768 1.00 15.47 39 ASN B N 1
ATOM 1815 C CA . ASN B 1 43 ? 23.925 45.742 42.919 1.00 16.86 39 ASN B CA 1
ATOM 1816 C C . ASN B 1 43 ? 24.296 47.098 42.314 1.00 16.27 39 ASN B C 1
ATOM 1817 O O . ASN B 1 43 ? 25.309 47.685 42.678 1.00 17.31 39 ASN B O 1
ATOM 1822 N N . TYR B 1 44 ? 23.469 47.574 41.386 1.00 15.70 40 TYR B N 1
ATOM 1823 C CA . TYR B 1 44 ? 23.700 48.856 40.733 1.00 18.43 40 TYR B CA 1
ATOM 1824 C C . TYR B 1 44 ? 22.431 49.694 40.809 1.00 18.87 40 TYR B C 1
ATOM 1825 O O . TYR B 1 44 ? 21.343 49.180 41.062 1.00 20.15 40 TYR B O 1
ATOM 1834 N N . ALA B 1 45 ? 22.580 50.987 40.562 1.00 18.45 41 ALA B N 1
ATOM 1835 C CA . ALA B 1 45 ? 21.451 51.905 40.553 1.00 18.80 41 ALA B CA 1
ATOM 1836 C C . ALA B 1 45 ? 21.649 52.894 39.409 1.00 18.53 41 ALA B C 1
ATOM 1837 O O . ALA B 1 45 ? 22.783 53.264 39.100 1.00 17.59 41 ALA B O 1
ATOM 1839 N N . VAL B 1 46 ? 20.533 53.283 38.801 1.00 18.03 42 VAL B N 1
ATOM 1840 C CA . VAL B 1 46 ? 20.462 54.286 37.742 1.00 20.65 42 VAL B CA 1
ATOM 1841 C C . VAL B 1 46 ? 19.169 55.070 37.990 1.00 22.01 42 VAL B C 1
ATOM 1842 O O . VAL B 1 46 ? 18.242 54.587 38.651 1.00 23.23 42 VAL B O 1
ATOM 1846 N N . THR B 1 47 ? 19.138 56.296 37.495 1.00 22.69 43 THR B N 1
ATOM 1847 C CA . THR B 1 47 ? 17.975 57.177 37.595 1.00 22.96 43 THR B CA 1
ATOM 1848 C C . THR B 1 47 ? 17.324 57.151 36.215 1.00 22.86 43 THR B C 1
ATOM 1849 O O . THR B 1 47 ? 18.023 57.268 35.215 1.00 21.93 43 THR B O 1
ATOM 1853 N N . VAL B 1 48 ? 16.004 56.982 36.157 1.00 23.35 44 VAL B N 1
ATOM 1854 C CA . VAL B 1 48 ? 15.297 56.998 34.873 1.00 24.21 44 VAL B CA 1
ATOM 1855 C C . VAL B 1 48 ? 14.141 57.953 34.984 1.00 24.58 44 VAL B C 1
ATOM 1856 O O . VAL B 1 48 ? 13.387 57.931 35.972 1.00 21.72 44 VAL B O 1
ATOM 1860 N N . MET B 1 49 ? 14.025 58.818 33.983 1.00 25.84 45 MET B N 1
ATOM 1861 C CA . MET B 1 49 ? 12.946 59.793 33.958 1.00 26.77 45 MET B CA 1
ATOM 1862 C C . MET B 1 49 ? 11.653 59.129 33.508 1.00 28.26 45 MET B C 1
ATOM 1863 O O . MET B 1 49 ? 11.595 58.543 32.436 1.00 28.64 45 MET B O 1
ATOM 1868 N N . ILE B 1 50 ? 10.623 59.215 34.342 1.00 28.63 46 ILE B N 1
ATOM 1869 C CA . ILE B 1 50 ? 9.314 58.664 34.014 1.00 29.78 46 ILE B CA 1
ATOM 1870 C C . ILE B 1 50 ? 8.334 59.813 34.224 1.00 31.36 46 ILE B C 1
ATOM 1871 O O . ILE B 1 50 ? 8.257 60.396 35.319 1.00 31.49 46 ILE B O 1
ATOM 1876 N N . GLY B 1 51 ? 7.604 60.159 33.169 1.00 32.48 47 GLY B N 1
ATOM 1877 C CA . GLY B 1 51 ? 6.693 61.283 33.270 1.00 33.42 47 GLY B CA 1
ATOM 1878 C C . GLY B 1 51 ? 7.500 62.556 33.490 1.00 33.47 47 GLY B C 1
ATOM 1879 O O . GLY B 1 51 ? 6.973 63.559 33.966 1.00 34.30 47 GLY B O 1
ATOM 1880 N N . GLY B 1 52 ? 8.787 62.522 33.149 1.00 32.10 48 GLY B N 1
ATOM 1881 C CA . GLY B 1 52 ? 9.632 63.693 33.337 1.00 30.55 48 GLY B CA 1
ATOM 1882 C C . GLY B 1 52 ? 10.199 63.821 34.747 1.00 30.81 48 GLY B C 1
ATOM 1883 O O . GLY B 1 52 ? 10.985 64.736 35.037 1.00 28.79 48 GLY B O 1
ATOM 1884 N N . GLU B 1 53 ? 9.790 62.908 35.625 1.00 28.87 49 GLU B N 1
ATOM 1885 C CA . GLU B 1 53 ? 10.259 62.907 37.010 1.00 29.30 49 GLU B CA 1
ATOM 1886 C C . GLU B 1 53 ? 11.230 61.764 37.283 1.00 27.36 49 GLU B C 1
ATOM 1887 O O . GLU B 1 53 ? 11.050 60.648 36.809 1.00 27.92 49 GLU B O 1
ATOM 1893 N N . PRO B 1 54 ? 12.259 62.039 38.085 1.00 25.74 50 PRO B N 1
ATOM 1894 C CA . PRO B 1 54 ? 13.317 61.108 38.482 1.00 24.23 50 PRO B CA 1
ATOM 1895 C C . PRO B 1 54 ? 12.831 59.919 39.292 1.00 23.70 50 PRO B C 1
ATOM 1896 O O . PRO B 1 54 ? 12.175 60.086 40.317 1.00 22.25 50 PRO B O 1
ATOM 1900 N N . TYR B 1 55 ? 13.180 58.727 38.828 1.00 21.22 51 TYR B N 1
ATOM 1901 C CA . TYR B 1 55 ? 12.845 57.492 39.510 1.00 21.15 51 TYR B CA 1
ATOM 1902 C C . TYR B 1 55 ? 14.147 56.706 39.633 1.00 20.25 51 TYR B C 1
ATOM 1903 O O . TYR B 1 55 ? 14.995 56.715 38.717 1.00 17.34 51 TYR B O 1
ATOM 1912 N N . THR B 1 56 ? 14.306 56.025 40.759 1.00 18.93 52 THR B N 1
ATOM 1913 C CA . THR B 1 56 ? 15.500 55.219 40.981 1.00 19.39 52 THR B CA 1
ATOM 1914 C C . THR B 1 56 ? 15.230 53.771 40.646 1.00 19.71 52 THR B C 1
ATOM 1915 O O . THR B 1 56 ? 14.291 53.150 41.169 1.00 18.83 52 THR B O 1
ATOM 1919 N N . LEU B 1 57 ? 16.063 53.245 39.756 1.00 21.50 53 LEU B N 1
ATOM 1920 C CA . LEU B 1 57 ? 15.959 51.871 39.329 1.00 22.92 53 LEU B CA 1
ATOM 1921 C C . LEU B 1 57 ? 17.092 51.119 39.983 1.00 21.95 53 LEU B C 1
ATOM 1922 O O . LEU B 1 57 ? 18.252 51.307 39.615 1.00 23.85 53 LEU B O 1
ATOM 1927 N N . GLY B 1 58 ? 16.753 50.287 40.963 1.00 21.03 54 GLY B N 1
ATOM 1928 C CA . GLY B 1 58 ? 17.755 49.497 41.670 1.00 19.38 54 GLY B CA 1
ATOM 1929 C C . GLY B 1 58 ? 17.903 48.160 40.967 1.00 21.00 54 GLY B C 1
ATOM 1930 O O . GLY B 1 58 ? 16.973 47.366 40.962 1.00 21.82 54 GLY B O 1
ATOM 1931 N N . LEU B 1 59 ? 19.066 47.893 40.379 1.00 20.17 55 LEU B N 1
ATOM 1932 C CA . LEU B 1 59 ? 19.260 46.636 39.655 1.00 19.48 55 LEU B CA 1
ATOM 1933 C C . LEU B 1 59 ? 20.099 45.600 40.385 1.00 19.31 55 LEU B C 1
ATOM 1934 O O . LEU B 1 59 ? 21.214 45.881 40.821 1.00 19.45 55 LEU B O 1
ATOM 1939 N N . PHE B 1 60 ? 19.563 44.388 40.489 1.00 17.77 56 PHE B N 1
ATOM 1940 C CA . PHE B 1 60 ? 20.243 43.326 41.192 1.00 17.55 56 PHE B CA 1
ATOM 1941 C C . PHE B 1 60 ? 20.578 42.124 40.331 1.00 17.54 56 PHE B C 1
ATOM 1942 O O . PHE B 1 60 ? 19.704 41.369 39.928 1.00 16.51 56 PHE B O 1
ATOM 1950 N N . ASP B 1 61 ? 21.871 41.958 40.088 1.00 18.41 57 ASP B N 1
ATOM 1951 C CA . ASP B 1 61 ? 22.411 40.871 39.280 1.00 19.31 57 ASP B CA 1
ATOM 1952 C C . ASP B 1 61 ? 22.704 39.712 40.219 1.00 18.12 57 ASP B C 1
ATOM 1953 O O . ASP B 1 61 ? 23.257 39.912 41.309 1.00 19.73 57 ASP B O 1
ATOM 1958 N N . THR B 1 62 ? 22.335 38.509 39.788 1.00 19.10 58 THR B N 1
ATOM 1959 C CA . THR B 1 62 ? 22.544 37.279 40.560 1.00 17.58 58 THR B CA 1
ATOM 1960 C C . THR B 1 62 ? 23.303 36.187 39.798 1.00 17.20 58 THR B C 1
ATOM 1961 O O . THR B 1 62 ? 23.479 36.238 38.583 1.00 16.10 58 THR B O 1
ATOM 1965 N N . ALA B 1 63 ? 23.707 35.174 40.542 1.00 15.85 59 ALA B N 1
ATOM 1966 C CA . ALA B 1 63 ? 24.463 34.052 40.009 1.00 18.14 59 ALA B CA 1
ATOM 1967 C C . ALA B 1 63 ? 23.661 32.987 39.265 1.00 16.64 59 ALA B C 1
ATOM 1968 O O . ALA B 1 63 ? 22.781 32.339 39.848 1.00 18.54 59 ALA B O 1
ATOM 1970 N N . GLY B 1 64 ? 23.972 32.810 37.987 1.00 13.31 60 GLY B N 1
ATOM 1971 C CA . GLY B 1 64 ? 23.337 31.753 37.219 1.00 13.55 60 GLY B CA 1
ATOM 1972 C C . GLY B 1 64 ? 23.889 30.372 37.616 1.00 15.17 60 GLY B C 1
ATOM 1973 O O . GLY B 1 64 ? 23.231 29.349 37.401 1.00 17.77 60 GLY B O 1
ATOM 1974 N N . LEU B 1 65 ? 25.071 30.323 38.229 1.00 15.74 61 LEU B N 1
ATOM 1975 C CA . LEU B 1 65 ? 25.664 29.038 38.602 1.00 19.33 61 LEU B CA 1
ATOM 1976 C C . LEU B 1 65 ? 25.072 28.436 39.864 1.00 23.53 61 LEU B C 1
ATOM 1977 O O . LEU B 1 65 ? 25.014 29.080 40.912 1.00 23.07 61 LEU B O 1
ATOM 1982 N N . GLU B 1 66 ? 24.648 27.183 39.762 1.00 24.97 62 GLU B N 1
ATOM 1983 C CA . GLU B 1 66 ? 24.046 26.501 40.894 1.00 27.14 62 GLU B CA 1
ATOM 1984 C C . GLU B 1 66 ? 24.968 26.440 42.112 1.00 27.14 62 GLU B C 1
ATOM 1985 O O . GLU B 1 66 ? 24.509 26.221 43.236 1.00 26.28 62 GLU B O 1
ATOM 1991 N N . ASP B 1 67 ? 26.264 26.644 41.892 1.00 27.14 63 ASP B N 1
ATOM 1992 C CA . ASP B 1 67 ? 27.227 26.623 42.983 1.00 24.96 63 ASP B CA 1
ATOM 1993 C C . ASP B 1 67 ? 26.806 27.663 44.002 1.00 25.80 63 ASP B C 1
ATOM 1994 O O . ASP B 1 67 ? 26.977 27.473 45.207 1.00 23.38 63 ASP B O 1
ATOM 1999 N N . TYR B 1 68 ? 26.249 28.770 43.513 1.00 23.03 64 TYR B N 1
ATOM 2000 C CA . TYR B 1 68 ? 25.845 29.842 44.408 1.00 22.68 64 TYR B CA 1
ATOM 2001 C C . TYR B 1 68 ? 24.354 29.911 44.743 1.00 21.40 64 TYR B C 1
ATOM 2002 O O . TYR B 1 68 ? 23.875 30.966 45.152 1.00 20.09 64 TYR B O 1
ATOM 2011 N N . ASP B 1 69 ? 23.626 28.812 44.571 1.00 23.02 65 ASP B N 1
ATOM 2012 C CA . ASP B 1 69 ? 22.192 28.809 44.869 1.00 24.45 65 ASP B CA 1
ATOM 2013 C C . ASP B 1 69 ? 21.934 29.335 46.276 1.00 24.84 65 ASP B C 1
ATOM 2014 O O . ASP B 1 69 ? 21.006 30.114 46.507 1.00 25.80 65 ASP B O 1
ATOM 2019 N N . ARG B 1 70 ? 22.770 28.905 47.211 1.00 23.77 66 ARG B N 1
ATOM 2020 C CA . ARG B 1 70 ? 22.607 29.287 48.605 1.00 26.22 66 ARG B CA 1
ATOM 2021 C C . ARG B 1 70 ? 22.553 30.793 48.847 1.00 25.03 66 ARG B C 1
ATOM 2022 O O . ARG B 1 70 ? 21.859 31.262 49.744 1.00 23.76 66 ARG B O 1
ATOM 2030 N N . LEU B 1 71 ? 23.285 31.542 48.033 1.00 23.99 67 LEU B N 1
ATOM 2031 C CA . LEU B 1 71 ? 23.359 32.986 48.169 1.00 23.85 67 LEU B CA 1
ATOM 2032 C C . LEU B 1 71 ? 22.261 33.760 47.423 1.00 24.09 67 LEU B C 1
ATOM 2033 O O . LEU B 1 71 ? 21.942 34.905 47.782 1.00 21.86 67 LEU B O 1
ATOM 2038 N N . ARG B 1 72 ? 21.694 33.150 46.384 1.00 22.66 68 ARG B N 1
ATOM 2039 C CA . ARG B 1 72 ? 20.727 33.865 45.562 1.00 22.12 68 ARG B CA 1
ATOM 2040 C C . ARG B 1 72 ? 19.574 34.538 46.303 1.00 20.56 68 ARG B C 1
ATOM 2041 O O . ARG B 1 72 ? 19.347 35.730 46.123 1.00 19.09 68 ARG B O 1
ATOM 2049 N N . PRO B 1 73 ? 18.848 33.804 47.161 1.00 20.00 69 PRO B N 1
ATOM 2050 C CA . PRO B 1 73 ? 17.741 34.449 47.869 1.00 17.69 69 PRO B CA 1
ATOM 2051 C C . PRO B 1 73 ? 18.072 35.784 48.514 1.00 15.79 69 PRO B C 1
ATOM 2052 O O . PRO B 1 73 ? 17.169 36.588 48.760 1.00 17.72 69 PRO B O 1
ATOM 2056 N N . LEU B 1 74 ? 19.348 36.040 48.783 1.00 14.87 70 LEU B N 1
ATOM 2057 C CA . LEU B 1 74 ? 19.738 37.316 49.390 1.00 15.15 70 LEU B CA 1
ATOM 2058 C C . LEU B 1 74 ? 19.290 38.508 48.537 1.00 15.47 70 LEU B C 1
ATOM 2059 O O . LEU B 1 74 ? 19.035 39.576 49.058 1.00 12.47 70 LEU B O 1
ATOM 2064 N N . SER B 1 75 ? 19.207 38.315 47.217 1.00 17.44 71 SER B N 1
ATOM 2065 C CA . SER B 1 75 ? 18.773 39.369 46.304 1.00 17.77 71 SER B CA 1
ATOM 2066 C C . SER B 1 75 ? 17.255 39.614 46.325 1.00 17.65 71 SER B C 1
ATOM 2067 O O . SER B 1 75 ? 16.793 40.685 45.943 1.00 14.37 71 SER B O 1
ATOM 2070 N N . TYR B 1 76 ? 16.493 38.628 46.793 1.00 17.10 72 TYR B N 1
ATOM 2071 C CA . TYR B 1 76 ? 15.035 38.698 46.758 1.00 15.56 72 TYR B CA 1
ATOM 2072 C C . TYR B 1 76 ? 14.169 39.657 47.605 1.00 16.06 72 TYR B C 1
ATOM 2073 O O . TYR B 1 76 ? 13.108 40.100 47.140 1.00 11.93 72 TYR B O 1
ATOM 2082 N N . PRO B 1 77 ? 14.565 39.961 48.857 1.00 19.14 73 PRO B N 1
ATOM 2083 C CA . PRO B 1 77 ? 13.737 40.873 49.677 1.00 17.10 73 PRO B CA 1
ATOM 2084 C C . PRO B 1 77 ? 13.479 42.263 49.057 1.00 19.68 73 PRO B C 1
ATOM 2085 O O . PRO B 1 77 ? 14.417 42.938 48.600 1.00 17.84 73 PRO B O 1
ATOM 2089 N N . GLN B 1 78 ? 12.204 42.665 49.041 1.00 19.69 74 GLN B N 1
ATOM 2090 C CA . GLN B 1 78 ? 11.748 43.957 48.496 1.00 21.82 74 GLN B CA 1
ATOM 2091 C C . GLN B 1 78 ? 11.765 44.075 46.965 1.00 22.16 74 GLN B C 1
ATOM 2092 O O . GLN B 1 78 ? 11.709 45.180 46.446 1.00 21.22 74 GLN B O 1
ATOM 2098 N N . THR B 1 79 ? 11.851 42.959 46.248 1.00 20.50 75 THR B N 1
ATOM 2099 C CA . THR B 1 79 ? 11.868 43.032 44.788 1.00 19.17 75 THR B CA 1
ATOM 2100 C C . THR B 1 79 ? 10.508 43.435 44.265 1.00 20.08 75 THR B C 1
ATOM 2101 O O . THR B 1 79 ? 9.487 42.919 44.710 1.00 18.74 75 THR B O 1
ATOM 2105 N N . ASP B 1 80 ? 10.503 44.362 43.311 1.00 18.77 76 ASP B N 1
ATOM 2106 C CA . ASP B 1 80 ? 9.263 44.836 42.729 1.00 19.20 76 ASP B CA 1
ATOM 2107 C C . ASP B 1 80 ? 8.958 44.094 41.430 1.00 19.14 76 ASP B C 1
ATOM 2108 O O . ASP B 1 80 ? 7.795 43.854 41.094 1.00 20.57 76 ASP B O 1
ATOM 2113 N N . VAL B 1 81 ? 10.006 43.736 40.699 1.00 19.18 77 VAL B N 1
ATOM 2114 C CA . VAL B 1 81 ? 9.852 43.006 39.442 1.00 18.98 77 VAL B CA 1
ATOM 2115 C C . VAL B 1 81 ? 11.067 42.121 39.157 1.00 18.53 77 VAL B C 1
ATOM 2116 O O . VAL B 1 81 ? 12.201 42.495 39.468 1.00 17.08 77 VAL B O 1
ATOM 2120 N N . PHE B 1 82 ? 10.829 40.946 38.577 1.00 19.40 78 PHE B N 1
ATOM 2121 C CA . PHE B 1 82 ? 11.920 40.031 38.232 1.00 20.74 78 PHE B CA 1
ATOM 2122 C C . PHE B 1 82 ? 12.057 39.871 36.715 1.00 20.64 78 PHE B C 1
ATOM 2123 O O . PHE B 1 82 ? 11.074 39.954 35.984 1.00 22.56 78 PHE B O 1
ATOM 2131 N N . LEU B 1 83 ? 13.276 39.637 36.249 1.00 19.99 79 LEU B N 1
ATOM 2132 C CA . LEU B 1 83 ? 13.504 39.368 34.830 1.00 18.51 79 LEU B CA 1
ATOM 2133 C C . LEU B 1 83 ? 14.070 37.958 34.832 1.00 18.16 79 LEU B C 1
ATOM 2134 O O . LEU B 1 83 ? 15.160 37.749 35.366 1.00 17.63 79 LEU B O 1
ATOM 2139 N N . VAL B 1 84 ? 13.335 36.987 34.280 1.00 15.74 80 VAL B N 1
ATOM 2140 C CA . VAL B 1 84 ? 13.831 35.607 34.231 1.00 15.79 80 VAL B CA 1
ATOM 2141 C C . VAL B 1 84 ? 14.322 35.391 32.795 1.00 17.94 80 VAL B C 1
ATOM 2142 O O . VAL B 1 84 ? 13.535 35.369 31.856 1.00 15.22 80 VAL B O 1
ATOM 2146 N N . CYS B 1 85 ? 15.635 35.241 32.647 1.00 19.16 81 CYS B N 1
ATOM 2147 C CA . CYS B 1 85 ? 16.267 35.116 31.342 1.00 18.81 81 CYS B CA 1
ATOM 2148 C C . CYS B 1 85 ? 16.761 33.745 30.908 1.00 21.74 81 CYS B C 1
ATOM 2149 O O . CYS B 1 85 ? 17.102 32.889 31.724 1.00 21.17 81 CYS B O 1
ATOM 2152 N N . PHE B 1 86 ? 16.802 33.557 29.592 1.00 22.97 82 PHE B N 1
ATOM 2153 C CA . PHE B 1 86 ? 17.296 32.329 28.996 1.00 23.52 82 PHE B CA 1
ATOM 2154 C C . PHE B 1 86 ? 17.813 32.759 27.624 1.00 25.23 82 PHE B C 1
ATOM 2155 O O . PHE B 1 86 ? 17.316 33.731 27.039 1.00 24.81 82 PHE B O 1
ATOM 2163 N N . SER B 1 87 ? 18.825 32.070 27.120 1.00 25.87 83 SER B N 1
ATOM 2164 C CA . SER B 1 87 ? 19.365 32.421 25.807 1.00 27.57 83 SER B CA 1
ATOM 2165 C C . SER B 1 87 ? 18.443 31.819 24.768 1.00 27.39 83 SER B C 1
ATOM 2166 O O . SER B 1 87 ? 18.082 30.648 24.862 1.00 25.35 83 SER B O 1
ATOM 2169 N N . VAL B 1 88 ? 18.046 32.613 23.777 1.00 28.26 84 VAL B N 1
ATOM 2170 C CA . VAL B 1 88 ? 17.146 32.090 22.766 1.00 28.01 84 VAL B CA 1
ATOM 2171 C C . VAL B 1 88 ? 17.801 30.979 21.937 1.00 30.12 84 VAL B C 1
ATOM 2172 O O . VAL B 1 88 ? 17.111 30.210 21.253 1.00 28.63 84 VAL B O 1
ATOM 2176 N N . VAL B 1 89 ? 19.128 30.875 22.020 1.00 30.46 85 VAL B N 1
ATOM 2177 C CA . VAL B 1 89 ? 19.844 29.817 21.311 1.00 32.85 85 VAL B CA 1
ATOM 2178 C C . VAL B 1 89 ? 20.381 28.725 22.259 1.00 33.25 85 VAL B C 1
ATOM 2179 O O . VAL B 1 89 ? 21.333 28.011 21.922 1.00 33.22 85 VAL B O 1
ATOM 2183 N N . SER B 1 90 ? 19.747 28.592 23.429 1.00 31.13 86 SER B N 1
ATOM 2184 C CA . SER B 1 90 ? 20.117 27.584 24.418 1.00 30.69 86 SER B CA 1
ATOM 2185 C C . SER B 1 90 ? 18.869 26.949 25.023 1.00 32.32 86 SER B C 1
ATOM 2186 O O . SER B 1 90 ? 18.338 27.439 26.034 1.00 32.33 86 SER B O 1
ATOM 2189 N N . PRO B 1 91 ? 18.385 25.851 24.408 1.00 32.03 87 PRO B N 1
ATOM 2190 C CA . PRO B 1 91 ? 17.205 25.069 24.801 1.00 30.78 87 PRO B CA 1
ATOM 2191 C C . PRO B 1 91 ? 17.166 24.707 26.274 1.00 29.39 87 PRO B C 1
ATOM 2192 O O . PRO B 1 91 ? 16.109 24.743 26.897 1.00 27.68 87 PRO B O 1
ATOM 2196 N N . SER B 1 92 ? 18.323 24.333 26.809 1.00 29.67 88 SER B N 1
ATOM 2197 C CA . SER B 1 92 ? 18.448 23.951 28.213 1.00 30.34 88 SER B CA 1
ATOM 2198 C C . SER B 1 92 ? 18.190 25.140 29.146 1.00 29.64 88 SER B C 1
ATOM 2199 O O . SER B 1 92 ? 17.518 24.999 30.175 1.00 30.86 88 SER B O 1
ATOM 2202 N N . SER B 1 93 ? 18.720 26.310 28.791 1.00 28.63 89 SER B N 1
ATOM 2203 C CA . SER B 1 93 ? 18.492 27.499 29.610 1.00 26.02 89 SER B CA 1
ATOM 2204 C C . SER B 1 93 ? 16.984 27.767 29.633 1.00 24.46 89 SER B C 1
ATOM 2205 O O . SER B 1 93 ? 16.408 28.095 30.678 1.00 24.47 89 SER B O 1
ATOM 2208 N N . PHE B 1 94 ? 16.349 27.606 28.474 1.00 22.36 90 PHE B N 1
ATOM 2209 C CA . PHE B 1 94 ? 14.906 27.814 28.331 1.00 22.91 90 PHE B CA 1
ATOM 2210 C C . PHE B 1 94 ? 14.141 26.804 29.179 1.00 22.66 90 PHE B C 1
ATOM 2211 O O . PHE B 1 94 ? 13.250 27.160 29.931 1.00 22.21 90 PHE B O 1
ATOM 2219 N N . GLU B 1 95 ? 14.491 25.536 29.051 1.00 23.90 91 GLU B N 1
ATOM 2220 C CA . GLU B 1 95 ? 13.836 24.498 29.837 1.00 27.39 91 GLU B CA 1
ATOM 2221 C C . GLU B 1 95 ? 13.944 24.787 31.356 1.00 28.01 91 GLU B C 1
ATOM 2222 O O . GLU B 1 95 ? 13.003 24.520 32.107 1.00 26.83 91 GLU B O 1
ATOM 2228 N N . ASN B 1 96 ? 15.076 25.353 31.794 1.00 27.04 92 ASN B N 1
ATOM 2229 C CA . ASN B 1 96 ? 15.301 25.655 33.220 1.00 27.18 92 ASN B CA 1
ATOM 2230 C C . ASN B 1 96 ? 14.465 26.814 33.744 1.00 28.19 92 ASN B C 1
ATOM 2231 O O . ASN B 1 96 ? 14.364 27.044 34.956 1.00 24.89 92 ASN B O 1
ATOM 2236 N N . VAL B 1 97 ? 13.861 27.549 32.819 1.00 28.82 93 VAL B N 1
ATOM 2237 C CA . VAL B 1 97 ? 13.002 28.645 33.204 1.00 28.07 93 VAL B CA 1
ATOM 2238 C C . VAL B 1 97 ? 11.828 28.016 33.946 1.00 29.94 93 VAL B C 1
ATOM 2239 O O . VAL B 1 97 ? 11.413 28.502 34.990 1.00 28.55 93 VAL B O 1
ATOM 2243 N N . LYS B 1 98 ? 11.292 26.922 33.414 1.00 31.01 94 LYS B N 1
ATOM 2244 C CA . LYS B 1 98 ? 10.159 26.292 34.082 1.00 33.10 94 LYS B CA 1
ATOM 2245 C C . LYS B 1 98 ? 10.564 25.306 35.165 1.00 33.54 94 LYS B C 1
ATOM 2246 O O . LYS B 1 98 ? 9.811 25.093 36.106 1.00 33.11 94 LYS B O 1
ATOM 2252 N N . GLU B 1 99 ? 11.754 24.718 35.049 1.00 33.78 95 GLU B N 1
ATOM 2253 C CA . GLU B 1 99 ? 12.221 23.747 36.045 1.00 33.58 95 GLU B CA 1
ATOM 2254 C C . GLU B 1 99 ? 12.873 24.364 37.292 1.00 31.38 95 GLU B C 1
ATOM 2255 O O . GLU B 1 99 ? 12.682 23.871 38.404 1.00 29.88 95 GLU B O 1
ATOM 2261 N N . LYS B 1 100 ? 13.613 25.456 37.118 1.00 29.03 96 LYS B N 1
ATOM 2262 C CA . LYS B 1 100 ? 14.289 26.073 38.245 1.00 25.16 96 LYS B CA 1
ATOM 2263 C C . LYS B 1 100 ? 13.985 27.529 38.560 1.00 24.52 96 LYS B C 1
ATOM 2264 O O . LYS B 1 100 ? 13.574 27.848 39.671 1.00 21.50 96 LYS B O 1
ATOM 2270 N N . TRP B 1 101 ? 14.188 28.413 37.588 1.00 20.56 97 TRP B N 1
ATOM 2271 C CA . TRP B 1 101 ? 14.009 29.830 37.843 1.00 22.47 97 TRP B CA 1
ATOM 2272 C C . TRP B 1 101 ? 12.647 30.348 38.261 1.00 22.52 97 TRP B C 1
ATOM 2273 O O . TRP B 1 101 ? 12.560 31.054 39.252 1.00 23.65 97 TRP B O 1
ATOM 2284 N N . VAL B 1 102 ? 11.583 30.041 37.524 1.00 22.90 98 VAL B N 1
ATOM 2285 C CA . VAL B 1 102 ? 10.288 30.528 37.963 1.00 21.12 98 VAL B CA 1
ATOM 2286 C C . VAL B 1 102 ? 9.913 29.863 39.309 1.00 21.46 98 VAL B C 1
ATOM 2287 O O . VAL B 1 102 ? 9.427 30.549 40.221 1.00 21.43 98 VAL B O 1
ATOM 2291 N N . PRO B 1 103 ? 10.153 28.537 39.468 1.00 20.58 99 PRO B N 1
ATOM 2292 C CA . PRO B 1 103 ? 9.813 27.913 40.753 1.00 19.68 99 PRO B CA 1
ATOM 2293 C C . PRO B 1 103 ? 10.464 28.652 41.914 1.00 20.71 99 PRO B C 1
ATOM 2294 O O . PRO B 1 103 ? 9.815 28.920 42.932 1.00 20.33 99 PRO B O 1
ATOM 2298 N N . GLU B 1 104 ? 11.742 28.993 41.748 1.00 19.98 100 GLU B N 1
ATOM 2299 C CA . GLU B 1 104 ? 12.497 29.698 42.780 1.00 20.90 100 GLU B CA 1
ATOM 2300 C C . GLU B 1 104 ? 11.965 31.097 43.161 1.00 21.08 100 GLU B C 1
ATOM 2301 O O . GLU B 1 104 ? 11.640 31.319 44.319 1.00 19.34 100 GLU B O 1
ATOM 2307 N N . ILE B 1 105 ? 11.888 32.037 42.207 1.00 19.58 101 ILE B N 1
ATOM 2308 C CA . ILE B 1 105 ? 11.406 33.386 42.531 1.00 21.27 101 ILE B CA 1
ATOM 2309 C C . ILE B 1 105 ? 9.953 33.407 43.032 1.00 21.12 101 ILE B C 1
ATOM 2310 O O . ILE B 1 105 ? 9.591 34.184 43.939 1.00 17.66 101 ILE B O 1
ATOM 2315 N N . THR B 1 106 ? 9.131 32.551 42.437 1.00 19.93 102 THR B N 1
ATOM 2316 C CA . THR B 1 106 ? 7.736 32.491 42.798 1.00 21.67 102 THR B CA 1
ATOM 2317 C C . THR B 1 106 ? 7.559 31.813 44.138 1.00 22.22 102 THR B C 1
ATOM 2318 O O . THR B 1 106 ? 6.552 32.035 44.810 1.00 19.66 102 THR B O 1
ATOM 2322 N N . HIS B 1 107 ? 8.520 30.985 44.534 1.00 21.26 103 HIS B N 1
ATOM 2323 C CA . HIS B 1 107 ? 8.417 30.352 45.848 1.00 21.73 103 HIS B CA 1
ATOM 2324 C C . HIS B 1 107 ? 8.751 31.404 46.917 1.00 21.49 103 HIS B C 1
ATOM 2325 O O . HIS B 1 107 ? 8.127 31.462 47.958 1.00 18.07 103 HIS B O 1
ATOM 2332 N N . HIS B 1 108 ? 9.740 32.243 46.622 1.00 22.08 104 HIS B N 1
ATOM 2333 C CA . HIS B 1 108 ? 10.190 33.268 47.546 1.00 20.12 104 HIS B CA 1
ATOM 2334 C C . HIS B 1 108 ? 9.343 34.540 47.594 1.00 20.73 104 HIS B C 1
ATOM 2335 O O . HIS B 1 108 ? 9.152 35.116 48.664 1.00 19.40 104 HIS B O 1
ATOM 2342 N N . CYS B 1 109 ? 8.846 34.950 46.431 1.00 21.65 105 CYS B N 1
ATOM 2343 C CA . CYS B 1 109 ? 8.045 36.165 46.254 1.00 21.70 105 CYS B CA 1
ATOM 2344 C C . CYS B 1 109 ? 6.834 35.835 45.391 1.00 23.51 105 CYS B C 1
ATOM 2345 O O . CYS B 1 109 ? 6.763 36.233 44.223 1.00 24.94 105 CYS B O 1
ATOM 2348 N N . PRO B 1 110 ? 5.857 35.113 45.947 1.00 25.20 106 PRO B N 1
ATOM 2349 C CA . PRO B 1 110 ? 4.657 34.723 45.201 1.00 25.00 106 PRO B CA 1
ATOM 2350 C C . PRO B 1 110 ? 3.745 35.839 44.692 1.00 25.70 106 PRO B C 1
ATOM 2351 O O . PRO B 1 110 ? 2.811 35.569 43.937 1.00 24.77 106 PRO B O 1
ATOM 2355 N N . LYS B 1 111 ? 4.008 37.080 45.095 1.00 25.55 107 LYS B N 1
ATOM 2356 C CA . LYS B 1 111 ? 3.184 38.212 44.663 1.00 25.79 107 LYS B CA 1
ATOM 2357 C C . LYS B 1 111 ? 3.877 39.155 43.668 1.00 25.41 107 LYS B C 1
ATOM 2358 O O . LYS B 1 111 ? 3.237 40.070 43.125 1.00 24.90 107 LYS B O 1
ATOM 2364 N N . THR B 1 112 ? 5.175 38.948 43.441 1.00 22.00 108 THR B N 1
ATOM 2365 C CA . THR B 1 112 ? 5.943 39.833 42.576 1.00 19.93 108 THR B CA 1
ATOM 2366 C C . THR B 1 112 ? 5.906 39.438 41.105 1.00 20.39 108 THR B C 1
ATOM 2367 O O . THR B 1 112 ? 6.137 38.286 40.764 1.00 20.27 108 THR B O 1
ATOM 2371 N N . PRO B 1 113 ? 5.613 40.401 40.217 1.00 21.67 109 PRO B N 1
ATOM 2372 C CA . PRO B 1 113 ? 5.559 40.101 38.773 1.00 22.11 109 PRO B CA 1
ATOM 2373 C C . PRO B 1 113 ? 6.928 39.784 38.216 1.00 22.78 109 PRO B C 1
ATOM 2374 O O . PRO B 1 113 ? 7.932 40.111 38.811 1.00 21.44 109 PRO B O 1
ATOM 2378 N N . PHE B 1 114 ? 6.961 39.127 37.071 1.00 23.69 110 PHE B N 1
ATOM 2379 C CA . PHE B 1 114 ? 8.241 38.820 36.450 1.00 25.73 110 PHE B CA 1
ATOM 2380 C C . PHE B 1 114 ? 8.032 38.777 34.961 1.00 23.32 110 PHE B C 1
ATOM 2381 O O . PHE B 1 114 ? 6.932 38.539 34.488 1.00 23.05 110 PHE B O 1
ATOM 2389 N N . LEU B 1 115 ? 9.083 39.069 34.221 1.00 24.10 111 LEU B N 1
ATOM 2390 C CA . LEU B 1 115 ? 9.006 39.004 32.778 1.00 21.45 111 LEU B CA 1
ATOM 2391 C C . LEU B 1 115 ? 9.888 37.854 32.354 1.00 21.44 111 LEU B C 1
ATOM 2392 O O . LEU B 1 115 ? 10.808 37.476 33.059 1.00 19.75 111 LEU B O 1
ATOM 2397 N N . LEU B 1 116 ? 9.602 37.292 31.194 1.00 21.89 112 LEU B N 1
ATOM 2398 C CA . LEU B 1 116 ? 10.424 36.226 30.667 1.00 22.80 112 LEU B CA 1
ATOM 2399 C C . LEU B 1 116 ? 11.283 36.990 29.664 1.00 23.49 112 LEU B C 1
ATOM 2400 O O . LEU B 1 116 ? 10.748 37.701 28.812 1.00 24.78 112 LEU B O 1
ATOM 2405 N N . VAL B 1 117 ? 12.602 36.862 29.773 1.00 22.71 113 VAL B N 1
ATOM 2406 C CA . VAL B 1 117 ? 13.517 37.588 28.899 1.00 23.33 113 VAL B CA 1
ATOM 2407 C C . VAL B 1 117 ? 14.403 36.716 27.992 1.00 23.25 113 VAL B C 1
ATOM 2408 O O . VAL B 1 117 ? 15.291 36.004 28.453 1.00 25.07 113 VAL B O 1
ATOM 2412 N N . GLY B 1 118 ? 14.154 36.767 26.693 1.00 24.70 114 GLY B N 1
ATOM 2413 C CA . GLY B 1 118 ? 14.989 36.009 25.784 1.00 22.46 114 GLY B CA 1
ATOM 2414 C C . GLY B 1 118 ? 16.205 36.872 25.516 1.00 22.17 114 GLY B C 1
ATOM 2415 O O . GLY B 1 118 ? 16.075 38.062 25.195 1.00 21.88 114 GLY B O 1
ATOM 2416 N N . THR B 1 119 ? 17.392 36.305 25.670 1.00 21.79 115 THR B N 1
ATOM 2417 C CA . THR B 1 119 ? 18.618 37.072 25.442 1.00 23.53 115 THR B CA 1
ATOM 2418 C C . THR B 1 119 ? 19.365 36.579 24.185 1.00 24.41 115 THR B C 1
ATOM 2419 O O . THR B 1 119 ? 18.929 35.645 23.525 1.00 22.56 115 THR B O 1
ATOM 2423 N N . GLN B 1 120 ? 20.484 37.226 23.873 1.00 27.96 116 GLN B N 1
ATOM 2424 C CA . GLN B 1 120 ? 21.335 36.864 22.728 1.00 28.77 116 GLN B CA 1
ATOM 2425 C C . GLN B 1 120 ? 20.614 36.568 21.412 1.00 29.12 116 GLN B C 1
ATOM 2426 O O . GLN B 1 120 ? 21.060 35.706 20.645 1.00 29.54 116 GLN B O 1
ATOM 2432 N N . ILE B 1 121 ? 19.522 37.279 21.135 1.00 27.69 117 ILE B N 1
ATOM 2433 C CA . ILE B 1 121 ? 18.780 37.039 19.905 1.00 28.25 117 ILE B CA 1
ATOM 2434 C C . ILE B 1 121 ? 19.600 37.300 18.623 1.00 29.55 117 ILE B C 1
ATOM 2435 O O . ILE B 1 121 ? 19.183 36.911 17.541 1.00 26.14 117 ILE B O 1
ATOM 2440 N N . ASP B 1 122 ? 20.753 37.953 18.735 1.00 29.94 118 ASP B N 1
ATOM 2441 C CA . ASP B 1 122 ? 21.558 38.183 17.541 1.00 33.33 118 ASP B CA 1
ATOM 2442 C C . ASP B 1 122 ? 22.149 36.863 17.055 1.00 35.90 118 ASP B C 1
ATOM 2443 O O . ASP B 1 122 ? 22.310 36.653 15.853 1.00 36.27 118 ASP B O 1
ATOM 2448 N N . LEU B 1 123 ? 22.450 35.961 17.982 1.00 38.02 119 LEU B N 1
ATOM 2449 C CA . LEU B 1 123 ? 23.035 34.679 17.604 1.00 40.64 119 LEU B CA 1
ATOM 2450 C C . LEU B 1 123 ? 22.036 33.715 16.985 1.00 42.85 119 LEU B C 1
ATOM 2451 O O . LEU B 1 123 ? 22.418 32.644 16.516 1.00 41.70 119 LEU B O 1
ATOM 2456 N N . ARG B 1 124 ? 20.763 34.097 16.977 1.00 45.80 120 ARG B N 1
ATOM 2457 C CA . ARG B 1 124 ? 19.714 33.242 16.434 1.00 49.47 120 ARG B CA 1
ATOM 2458 C C . ARG B 1 124 ? 19.913 32.907 14.952 1.00 52.68 120 ARG B C 1
ATOM 2459 O O . ARG B 1 124 ? 19.273 31.997 14.412 1.00 53.69 120 ARG B O 1
ATOM 2467 N N . ASP B 1 125 ? 20.812 33.634 14.302 1.00 54.60 121 ASP B N 1
ATOM 2468 C CA . ASP B 1 125 ? 21.087 33.407 12.895 1.00 56.97 121 ASP B CA 1
ATOM 2469 C C . ASP B 1 125 ? 22.587 33.374 12.632 1.00 57.06 121 ASP B C 1
ATOM 2470 O O . ASP B 1 125 ? 23.049 33.792 11.571 1.00 58.49 121 ASP B O 1
ATOM 2475 N N . ASP B 1 126 ? 23.341 32.885 13.613 1.00 56.61 122 ASP B N 1
ATOM 2476 C CA . ASP B 1 126 ? 24.792 32.766 13.497 1.00 56.23 122 ASP B CA 1
ATOM 2477 C C . ASP B 1 126 ? 25.107 31.323 13.119 1.00 55.64 122 ASP B C 1
ATOM 2478 O O . ASP B 1 126 ? 24.882 30.407 13.910 1.00 54.65 122 ASP B O 1
ATOM 2483 N N . PRO B 1 127 ? 25.621 31.104 11.892 1.00 55.85 123 PRO B N 1
ATOM 2484 C CA . PRO B 1 127 ? 25.978 29.782 11.359 1.00 54.59 123 PRO B CA 1
ATOM 2485 C C . PRO B 1 127 ? 26.633 28.863 12.381 1.00 53.20 123 PRO B C 1
ATOM 2486 O O . PRO B 1 127 ? 26.166 27.752 12.608 1.00 52.94 123 PRO B O 1
ATOM 2490 N N . SER B 1 128 ? 27.711 29.333 12.993 1.00 51.83 124 SER B N 1
ATOM 2491 C CA . SER B 1 128 ? 28.419 28.560 14.002 1.00 51.05 124 SER B CA 1
ATOM 2492 C C . SER B 1 128 ? 27.448 28.100 15.091 1.00 50.43 124 SER B C 1
ATOM 2493 O O . SER B 1 128 ? 27.480 26.943 15.520 1.00 49.51 124 SER B O 1
ATOM 2496 N N . THR B 1 129 ? 26.587 29.019 15.528 1.00 49.09 125 THR B N 1
ATOM 2497 C CA . THR B 1 129 ? 25.601 28.750 16.576 1.00 48.03 125 THR B CA 1
ATOM 2498 C C . THR B 1 129 ? 24.524 27.760 16.138 1.00 48.11 125 THR B C 1
ATOM 2499 O O . THR B 1 129 ? 24.271 26.762 16.808 1.00 47.14 125 THR B O 1
ATOM 2503 N N . ILE B 1 130 ? 23.882 28.053 15.014 1.00 48.83 126 ILE B N 1
ATOM 2504 C CA . ILE B 1 130 ? 22.829 27.198 14.493 1.00 50.69 126 ILE B CA 1
ATOM 2505 C C . ILE B 1 130 ? 23.377 25.830 14.116 1.00 51.03 126 ILE B C 1
ATOM 2506 O O . ILE B 1 130 ? 22.665 24.830 14.170 1.00 50.24 126 ILE B O 1
ATOM 2511 N N . GLU B 1 131 ? 24.655 25.803 13.753 1.00 52.04 127 GLU B N 1
ATOM 2512 C CA . GLU B 1 131 ? 25.337 24.576 13.354 1.00 53.70 127 GLU B CA 1
ATOM 2513 C C . GLU B 1 131 ? 25.566 23.666 14.548 1.00 53.54 127 GLU B C 1
ATOM 2514 O O . GLU B 1 131 ? 25.230 22.485 14.517 1.00 52.79 127 GLU B O 1
ATOM 2520 N N . LYS B 1 132 ? 26.146 24.231 15.599 1.00 54.44 128 LYS B N 1
ATOM 2521 C CA . LYS B 1 132 ? 26.429 23.479 16.810 1.00 55.78 128 LYS B CA 1
ATOM 2522 C C . LYS B 1 132 ? 25.128 22.955 17.405 1.00 55.27 128 LYS B C 1
ATOM 2523 O O . LYS B 1 132 ? 25.083 21.836 17.916 1.00 55.41 128 LYS B O 1
ATOM 2529 N N . LEU B 1 133 ? 24.070 23.757 17.327 1.00 54.19 129 LEU B N 1
ATOM 2530 C CA . LEU B 1 133 ? 22.772 23.330 17.844 1.00 54.00 129 LEU B CA 1
ATOM 2531 C C . LEU B 1 133 ? 22.282 22.117 17.054 1.00 54.18 129 LEU B C 1
ATOM 2532 O O . LEU B 1 133 ? 21.941 21.079 17.630 1.00 53.17 129 LEU B O 1
ATOM 2537 N N . ALA B 1 134 ? 22.255 22.262 15.731 1.00 54.17 130 ALA B N 1
ATOM 2538 C CA . ALA B 1 134 ? 21.809 21.196 14.849 1.00 54.97 130 ALA B CA 1
ATOM 2539 C C . ALA B 1 134 ? 22.575 19.899 15.091 1.00 56.41 130 ALA B C 1
ATOM 2540 O O . ALA B 1 134 ? 22.000 18.809 14.993 1.00 56.98 130 ALA B O 1
ATOM 2542 N N . LYS B 1 135 ? 23.863 20.013 15.413 1.00 57.12 131 LYS B N 1
ATOM 2543 C CA . LYS B 1 135 ? 24.700 18.840 15.667 1.00 58.11 131 LYS B CA 1
ATOM 2544 C C . LYS B 1 135 ? 24.267 18.091 16.929 1.00 59.13 131 LYS B C 1
ATOM 2545 O O . LYS B 1 135 ? 24.805 17.029 17.248 1.00 59.31 131 LYS B O 1
ATOM 2551 N N . ASN B 1 136 ? 23.313 18.659 17.660 1.00 60.16 132 ASN B N 1
ATOM 2552 C CA . ASN B 1 136 ? 22.779 18.023 18.863 1.00 60.63 132 ASN B CA 1
ATOM 2553 C C . ASN B 1 136 ? 21.278 17.886 18.630 1.00 60.62 132 ASN B C 1
ATOM 2554 O O . ASN B 1 136 ? 20.531 17.478 19.519 1.00 61.08 132 ASN B O 1
ATOM 2559 N N . LYS B 1 137 ? 20.860 18.247 17.418 1.00 59.50 133 LYS B N 1
ATOM 2560 C CA . LYS B 1 137 ? 19.464 18.195 16.995 1.00 59.13 133 LYS B CA 1
ATOM 2561 C C . LYS B 1 137 ? 18.558 19.183 17.738 1.00 57.88 133 LYS B C 1
ATOM 2562 O O . LYS B 1 137 ? 17.401 18.889 18.050 1.00 58.08 133 LYS B O 1
ATOM 2568 N N . GLN B 1 138 ? 19.094 20.364 18.016 1.00 55.69 134 GLN B N 1
ATOM 2569 C CA . GLN B 1 138 ? 18.331 21.395 18.694 1.00 53.25 134 GLN B CA 1
ATOM 2570 C C . GLN B 1 138 ? 18.273 22.573 17.742 1.00 51.39 134 GLN B C 1
ATOM 2571 O O . GLN B 1 138 ? 18.990 22.616 16.742 1.00 51.94 134 GLN B O 1
ATOM 2577 N N . LYS B 1 139 ? 17.410 23.526 18.050 1.00 49.37 135 LYS B N 1
ATOM 2578 C CA . LYS B 1 139 ? 17.277 24.722 17.241 1.00 46.26 135 LYS B CA 1
ATOM 2579 C C . LYS B 1 139 ? 16.884 25.865 18.160 1.00 43.33 135 LYS B C 1
ATOM 2580 O O . LYS B 1 139 ? 16.357 25.641 19.252 1.00 42.15 135 LYS B O 1
ATOM 2586 N N . PRO B 1 140 ? 17.158 27.105 17.738 1.00 41.27 136 PRO B N 1
ATOM 2587 C CA . PRO B 1 140 ? 16.822 28.288 18.535 1.00 38.91 136 PRO B CA 1
ATOM 2588 C C . PRO B 1 140 ? 15.360 28.272 18.956 1.00 37.81 136 PRO B C 1
ATOM 2589 O O . PRO B 1 140 ? 14.524 27.645 18.308 1.00 37.36 136 PRO B O 1
ATOM 2593 N N . ILE B 1 141 ? 15.058 28.947 20.059 1.00 36.76 137 ILE B N 1
ATOM 2594 C CA . ILE B 1 141 ? 13.695 29.032 20.540 1.00 34.98 137 ILE B CA 1
ATOM 2595 C C . ILE B 1 141 ? 13.086 30.205 19.788 1.00 35.07 137 ILE B C 1
ATOM 2596 O O . ILE B 1 141 ? 13.754 31.209 19.526 1.00 35.23 137 ILE B O 1
ATOM 2601 N N . THR B 1 142 ? 11.820 30.067 19.425 1.00 34.48 138 THR B N 1
ATOM 2602 C CA . THR B 1 142 ? 11.110 31.107 18.700 1.00 34.49 138 THR B CA 1
ATOM 2603 C C . THR B 1 142 ? 10.270 31.948 19.659 1.00 35.88 138 THR B C 1
ATOM 2604 O O . THR B 1 142 ? 9.890 31.496 20.755 1.00 33.07 138 THR B O 1
ATOM 2608 N N . PRO B 1 143 ? 9.959 33.188 19.254 1.00 36.44 139 PRO B N 1
ATOM 2609 C CA . PRO B 1 143 ? 9.155 34.052 20.119 1.00 37.50 139 PRO B CA 1
ATOM 2610 C C . PRO B 1 143 ? 7.828 33.393 20.485 1.00 37.56 139 PRO B C 1
ATOM 2611 O O . PRO B 1 143 ? 7.354 33.529 21.606 1.00 39.02 139 PRO B O 1
ATOM 2615 N N . GLU B 1 144 ? 7.250 32.664 19.534 1.00 38.95 140 GLU B N 1
ATOM 2616 C CA . GLU B 1 144 ? 5.967 31.990 19.722 1.00 40.64 140 GLU B CA 1
ATOM 2617 C C . GLU B 1 144 ? 6.017 30.991 20.870 1.00 39.46 140 GLU B C 1
ATOM 2618 O O . GLU B 1 144 ? 5.138 30.962 21.728 1.00 40.27 140 GLU B O 1
ATOM 2624 N N . THR B 1 145 ? 7.048 30.161 20.868 1.00 39.13 141 THR B N 1
ATOM 2625 C CA . THR B 1 145 ? 7.200 29.156 21.898 1.00 39.23 141 THR B CA 1
ATOM 2626 C C . THR B 1 145 ? 7.483 29.830 23.243 1.00 38.23 141 THR B C 1
ATOM 2627 O O . THR B 1 145 ? 6.915 29.440 24.267 1.00 36.56 141 THR B O 1
ATOM 2631 N N . ALA B 1 146 ? 8.343 30.855 23.230 1.00 36.55 142 ALA B N 1
ATOM 2632 C CA . ALA B 1 146 ? 8.688 31.579 24.452 1.00 36.21 142 ALA B CA 1
ATOM 2633 C C . ALA B 1 146 ? 7.445 32.240 25.037 1.00 36.07 142 ALA B C 1
ATOM 2634 O O . ALA B 1 146 ? 7.178 32.130 26.234 1.00 36.38 142 ALA B O 1
ATOM 2636 N N . GLU B 1 147 ? 6.682 32.911 24.177 1.00 37.33 143 GLU B N 1
ATOM 2637 C CA . GLU B 1 147 ? 5.447 33.578 24.581 1.00 36.53 143 GLU B CA 1
ATOM 2638 C C . GLU B 1 147 ? 4.453 32.596 25.200 1.00 36.72 143 GLU B C 1
ATOM 2639 O O . GLU B 1 147 ? 3.734 32.945 26.138 1.00 37.07 143 GLU B O 1
ATOM 2645 N N . LYS B 1 148 ? 4.393 31.375 24.679 1.00 36.31 144 LYS B N 1
ATOM 2646 C CA . LYS B 1 148 ? 3.474 30.409 25.250 1.00 35.68 144 LYS B CA 1
ATOM 2647 C C . LYS B 1 148 ? 3.958 30.014 26.646 1.00 35.33 144 LYS B C 1
ATOM 2648 O O . LYS B 1 148 ? 3.148 29.752 27.558 1.00 35.47 144 LYS B O 1
ATOM 2654 N N . LEU B 1 149 ? 5.277 29.966 26.823 1.00 32.40 145 LEU B N 1
ATOM 2655 C CA . LEU B 1 149 ? 5.792 29.607 28.133 1.00 30.91 145 LEU B CA 1
ATOM 2656 C C . LEU B 1 149 ? 5.464 30.738 29.094 1.00 28.70 145 LEU B C 1
ATOM 2657 O O . LEU B 1 149 ? 5.082 30.486 30.232 1.00 29.25 145 LEU B O 1
ATOM 2662 N N . ALA B 1 150 ? 5.591 31.979 28.631 1.00 28.76 146 ALA B N 1
ATOM 2663 C CA . ALA B 1 150 ? 5.276 33.130 29.471 1.00 28.84 146 ALA B CA 1
ATOM 2664 C C . ALA B 1 150 ? 3.852 32.963 29.967 1.00 29.05 146 ALA B C 1
ATOM 2665 O O . ALA B 1 150 ? 3.598 33.010 31.169 1.00 27.95 146 ALA B O 1
ATOM 2667 N N . ARG B 1 151 ? 2.929 32.755 29.032 1.00 31.29 147 ARG B N 1
ATOM 2668 C CA . ARG B 1 151 ? 1.527 32.565 29.370 1.00 33.43 147 ARG B CA 1
ATOM 2669 C C . ARG B 1 151 ? 1.400 31.470 30.409 1.00 33.62 147 ARG B C 1
ATOM 2670 O O . ARG B 1 151 ? 0.976 31.712 31.531 1.00 33.29 147 ARG B O 1
ATOM 2678 N N . ASP B 1 152 ? 1.787 30.260 30.024 1.00 35.49 148 ASP B N 1
ATOM 2679 C CA . ASP B 1 152 ? 1.691 29.108 30.914 1.00 35.25 148 ASP B CA 1
ATOM 2680 C C . ASP B 1 152 ? 2.243 29.328 32.325 1.00 35.06 148 ASP B C 1
ATOM 2681 O O . ASP B 1 152 ? 1.626 28.893 33.305 1.00 34.24 148 ASP B O 1
ATOM 2686 N N . LEU B 1 153 ? 3.389 30.007 32.435 1.00 33.27 149 LEU B N 1
ATOM 2687 C CA . LEU B 1 153 ? 4.005 30.222 33.740 1.00 33.22 149 LEU B CA 1
ATOM 2688 C C . LEU B 1 153 ? 3.606 31.468 34.517 1.00 34.18 149 LEU B C 1
ATOM 2689 O O . LEU B 1 153 ? 4.189 31.752 35.569 1.00 33.98 149 LEU B O 1
ATOM 2694 N N . LYS B 1 154 ? 2.624 32.204 34.003 1.00 33.90 150 LYS B N 1
ATOM 2695 C CA . LYS B 1 154 ? 2.128 33.419 34.649 1.00 34.80 150 LYS B CA 1
ATOM 2696 C C . LYS B 1 154 ? 3.078 34.622 34.645 1.00 32.70 150 LYS B C 1
ATOM 2697 O O . LYS B 1 154 ? 3.188 35.354 35.630 1.00 32.89 150 LYS B O 1
ATOM 2703 N N . ALA B 1 155 ? 3.765 34.823 33.532 1.00 31.12 151 ALA B N 1
ATOM 2704 C CA . ALA B 1 155 ? 4.667 35.955 33.400 1.00 32.17 151 ALA B CA 1
ATOM 2705 C C . ALA B 1 155 ? 3.846 37.152 32.910 1.00 31.73 151 ALA B C 1
ATOM 2706 O O . ALA B 1 155 ? 2.794 36.968 32.291 1.00 33.51 151 ALA B O 1
ATOM 2708 N N . VAL B 1 156 ? 4.311 38.367 33.200 1.00 31.38 152 VAL B N 1
ATOM 2709 C CA . VAL B 1 156 ? 3.628 39.575 32.735 1.00 30.72 152 VAL B CA 1
ATOM 2710 C C . VAL B 1 156 ? 3.582 39.515 31.207 1.00 30.61 152 VAL B C 1
ATOM 2711 O O . VAL B 1 156 ? 2.544 39.745 30.583 1.00 28.77 152 VAL B O 1
ATOM 2715 N N . LYS B 1 157 ? 4.729 39.200 30.618 1.00 29.82 153 LYS B N 1
ATOM 2716 C CA . LYS B 1 157 ? 4.838 39.082 29.181 1.00 28.79 153 LYS B CA 1
ATOM 2717 C C . LYS B 1 157 ? 6.208 38.522 28.857 1.00 28.11 153 LYS B C 1
ATOM 2718 O O . LYS B 1 157 ? 7.007 38.261 29.752 1.00 25.31 153 LYS B O 1
ATOM 2724 N N . TYR B 1 158 ? 6.457 38.320 27.569 1.00 27.15 154 TY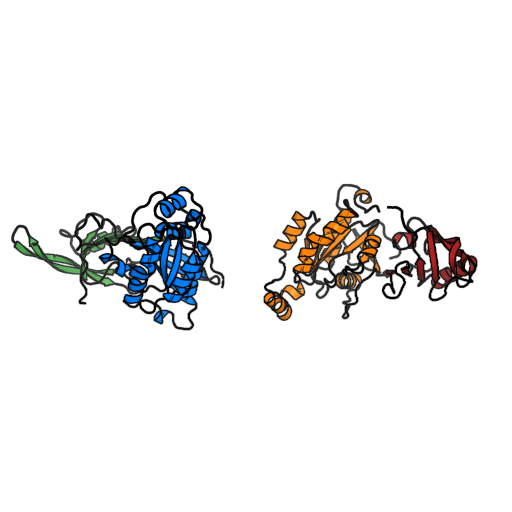R B N 1
ATOM 2725 C CA . TYR B 1 158 ? 7.733 37.831 27.084 1.00 26.95 154 TYR B CA 1
ATOM 2726 C C . TYR B 1 158 ? 8.329 38.945 26.234 1.00 29.16 154 TYR B C 1
ATOM 2727 O O . TYR B 1 158 ? 7.621 39.592 25.455 1.00 31.50 154 TYR B O 1
ATOM 2736 N N . VAL B 1 159 ? 9.622 39.187 26.402 1.00 29.09 155 VAL B N 1
ATOM 2737 C CA . VAL B 1 159 ? 10.315 40.205 25.631 1.00 28.81 155 VAL B CA 1
ATOM 2738 C C . VAL B 1 159 ? 11.688 39.638 25.311 1.00 28.30 155 VAL B C 1
ATOM 2739 O O . VAL B 1 159 ? 12.210 38.818 26.074 1.00 26.09 155 VAL B O 1
ATOM 2743 N N . GLU B 1 160 ? 12.265 40.043 24.183 1.00 26.83 156 GLU B N 1
ATOM 2744 C CA . GLU B 1 160 ? 13.581 39.536 23.824 1.00 26.97 156 GLU B CA 1
ATOM 2745 C C . GLU B 1 160 ? 14.506 40.641 23.329 1.00 27.04 156 GLU B C 1
ATOM 2746 O O . GLU B 1 160 ? 14.058 41.705 22.900 1.00 28.45 156 GLU B O 1
ATOM 2752 N N . CYS B 1 161 ? 15.807 40.393 23.424 1.00 28.91 157 CYS B N 1
ATOM 2753 C CA . CYS B 1 161 ? 16.808 41.395 23.054 1.00 28.85 157 CYS B CA 1
ATOM 2754 C C . CYS B 1 161 ? 18.198 40.811 22.898 1.00 27.57 157 CYS B C 1
ATOM 2755 O O . CYS B 1 161 ? 18.420 39.622 23.096 1.00 28.89 157 CYS B O 1
ATOM 2758 N N . SER B 1 162 ? 19.130 41.698 22.578 1.00 27.86 158 SER B N 1
ATOM 2759 C CA . SER B 1 162 ? 20.537 41.381 22.398 1.00 28.24 158 SER B CA 1
ATOM 2760 C C . SER B 1 162 ? 21.353 42.492 23.078 1.00 30.51 158 SER B C 1
ATOM 2761 O O . SER B 1 162 ? 21.335 43.642 22.630 1.00 30.98 158 SER B O 1
ATOM 2764 N N . ALA B 1 163 ? 22.057 42.170 24.160 1.00 30.83 159 ALA B N 1
ATOM 2765 C CA . ALA B 1 163 ? 22.859 43.185 24.833 1.00 32.42 159 ALA B CA 1
ATOM 2766 C C . ALA B 1 163 ? 23.955 43.657 23.886 1.00 33.93 159 ALA B C 1
ATOM 2767 O O . ALA B 1 163 ? 24.539 44.723 24.073 1.00 34.81 159 ALA B O 1
ATOM 2769 N N . LEU B 1 164 ? 24.228 42.853 22.863 1.00 34.81 160 LEU B N 1
ATOM 2770 C CA . LEU B 1 164 ? 25.275 43.162 21.895 1.00 34.31 160 LEU B CA 1
ATOM 2771 C C . LEU B 1 164 ? 24.891 44.254 20.895 1.00 34.20 160 LEU B C 1
ATOM 2772 O O . LEU B 1 164 ? 25.618 45.229 20.738 1.00 35.40 160 LEU B O 1
ATOM 2777 N N . THR B 1 165 ? 23.751 44.096 20.233 1.00 33.89 161 THR B N 1
ATOM 2778 C CA . THR B 1 165 ? 23.296 45.069 19.244 1.00 33.99 161 THR B CA 1
ATOM 2779 C C . THR B 1 165 ? 22.354 46.068 19.893 1.00 34.29 161 THR B C 1
ATOM 2780 O O . THR B 1 165 ? 21.981 47.098 19.298 1.00 30.97 161 THR B O 1
ATOM 2784 N N . GLN B 1 166 ? 21.976 45.732 21.123 1.00 32.54 162 GLN B N 1
ATOM 2785 C CA . GLN B 1 166 ? 21.072 46.525 21.928 1.00 32.19 162 GLN B CA 1
ATOM 2786 C C . GLN B 1 166 ? 19.647 46.460 21.414 1.00 30.99 162 GLN B C 1
ATOM 2787 O O . GLN B 1 166 ? 18.777 47.160 21.924 1.00 31.52 162 GLN B O 1
ATOM 2793 N N . LYS B 1 167 ? 19.404 45.620 20.410 1.00 30.36 163 LYS B N 1
ATOM 2794 C CA . LYS B 1 167 ? 18.065 45.473 19.840 1.00 29.22 163 LYS B CA 1
ATOM 2795 C C . LYS B 1 167 ? 17.062 44.984 20.889 1.00 29.36 163 LYS B C 1
ATOM 2796 O O . LYS B 1 167 ? 17.202 43.883 21.428 1.00 28.05 163 LYS B O 1
ATOM 2802 N N . GLY B 1 168 ? 16.051 45.808 21.163 1.00 28.52 164 GLY B N 1
ATOM 2803 C CA . GLY B 1 168 ? 15.030 45.454 22.141 1.00 27.66 164 GLY B CA 1
ATOM 2804 C C . GLY B 1 168 ? 15.480 45.580 23.585 1.00 26.11 164 GLY B C 1
ATOM 2805 O O . GLY B 1 168 ? 14.710 45.275 24.502 1.00 27.81 164 GLY B O 1
ATOM 2806 N N . LEU B 1 169 ? 16.709 46.050 23.793 1.00 25.34 165 LEU B N 1
ATOM 2807 C CA . LEU B 1 169 ? 17.279 46.169 25.139 1.00 26.29 165 LEU B CA 1
ATOM 2808 C C . LEU B 1 169 ? 16.563 47.149 26.078 1.00 26.89 165 LEU B C 1
ATOM 2809 O O . LEU B 1 169 ? 16.258 46.810 27.229 1.00 24.64 165 LEU B O 1
ATOM 2814 N N . LYS B 1 170 ? 16.306 48.361 25.588 1.00 25.80 166 LYS B N 1
ATOM 2815 C CA . LYS B 1 170 ? 15.622 49.364 26.383 1.00 25.26 166 LYS B CA 1
ATOM 2816 C C . LYS B 1 170 ? 14.204 48.917 26.697 1.00 26.16 166 LYS B C 1
ATOM 2817 O O . LYS B 1 170 ? 13.704 49.140 27.814 1.00 26.45 166 LYS B O 1
ATOM 2823 N N . ASN B 1 171 ? 13.568 48.284 25.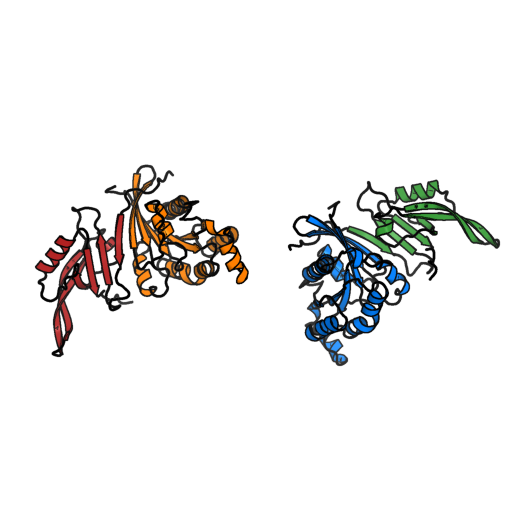713 1.00 22.33 167 ASN B N 1
ATOM 2824 C CA . ASN B 1 171 ? 12.197 47.817 25.870 1.00 24.21 167 ASN B CA 1
ATOM 2825 C C . ASN B 1 171 ? 12.018 46.753 26.957 1.00 23.62 167 ASN B C 1
ATOM 2826 O O . ASN B 1 171 ? 10.928 46.627 27.529 1.00 25.03 167 ASN B O 1
ATOM 2831 N N . VAL B 1 172 ? 13.062 45.971 27.221 1.00 23.70 168 VAL B N 1
ATOM 2832 C CA . VAL B 1 172 ? 12.979 44.986 28.302 1.00 23.49 168 VAL B CA 1
ATOM 2833 C C . VAL B 1 172 ? 12.846 45.756 29.620 1.00 23.92 168 VAL B C 1
ATOM 2834 O O . VAL B 1 172 ? 11.898 45.535 30.380 1.00 24.66 168 VAL B O 1
ATOM 2838 N N . PHE B 1 173 ? 13.755 46.700 29.865 1.00 23.02 169 PHE B N 1
ATOM 2839 C CA . PHE B 1 173 ? 13.685 47.470 31.112 1.00 24.79 169 PHE B CA 1
ATOM 2840 C C . PHE B 1 173 ? 12.456 48.361 31.198 1.00 25.32 169 PHE B C 1
ATOM 2841 O O . PHE B 1 173 ? 11.873 48.530 32.273 1.00 26.07 169 PHE B O 1
ATOM 2849 N N . ASP B 1 174 ? 12.038 48.901 30.059 1.00 25.64 170 ASP B N 1
ATOM 2850 C CA . ASP B 1 174 ? 10.847 49.731 30.019 1.00 26.10 170 ASP B CA 1
ATOM 2851 C C . ASP B 1 174 ? 9.659 48.923 30.504 1.00 26.41 170 ASP B C 1
ATOM 2852 O O . ASP B 1 174 ? 8.865 49.392 31.331 1.00 27.12 170 ASP B O 1
ATOM 2857 N N . GLU B 1 175 ? 9.536 47.711 29.973 1.00 25.11 171 GLU B N 1
ATOM 2858 C CA . GLU B 1 175 ? 8.442 46.821 30.329 1.00 25.52 171 GLU B CA 1
ATOM 2859 C C . GLU B 1 175 ? 8.501 46.412 31.791 1.00 24.46 171 GLU B C 1
ATOM 2860 O O . GLU B 1 175 ? 7.463 46.296 32.456 1.00 22.35 171 GLU B O 1
ATOM 2866 N N . ALA B 1 176 ? 9.720 46.184 32.275 1.00 23.16 172 ALA B N 1
ATOM 2867 C CA . ALA B 1 176 ? 9.935 45.786 33.651 1.00 22.64 172 ALA B CA 1
ATOM 2868 C C . ALA B 1 176 ? 9.384 46.901 34.517 1.00 23.92 172 ALA B C 1
ATOM 2869 O O . ALA B 1 176 ? 8.576 46.663 35.427 1.00 21.98 172 ALA B O 1
ATOM 2871 N N . ILE B 1 177 ? 9.815 48.123 34.199 1.00 24.99 173 ILE B N 1
ATOM 2872 C CA . ILE B 1 177 ? 9.383 49.319 34.910 1.00 24.33 173 ILE B CA 1
ATOM 2873 C C . ILE B 1 177 ? 7.852 49.352 34.919 1.00 24.71 173 ILE B C 1
ATOM 2874 O O . ILE B 1 177 ? 7.221 49.493 35.976 1.00 24.30 173 ILE B O 1
ATOM 2879 N N . LEU B 1 178 ? 7.256 49.195 33.740 1.00 24.08 174 LEU B N 1
ATOM 2880 C CA . LEU B 1 178 ? 5.805 49.204 33.614 1.00 24.07 174 LEU B CA 1
ATOM 2881 C C . LEU B 1 178 ? 5.153 48.107 34.448 1.00 24.94 174 LEU B C 1
ATOM 2882 O O . LEU B 1 178 ? 4.117 48.343 35.072 1.00 25.53 174 LEU B O 1
ATOM 2887 N N . ALA B 1 179 ? 5.761 46.920 34.475 1.00 22.50 175 ALA B N 1
ATOM 2888 C CA . ALA B 1 179 ? 5.221 45.813 35.254 1.00 24.71 175 ALA B CA 1
ATOM 2889 C C . ALA B 1 179 ? 5.171 46.203 36.736 1.00 25.49 175 ALA B C 1
ATOM 2890 O O . ALA B 1 179 ? 4.283 45.782 37.474 1.00 26.19 175 ALA B O 1
ATOM 2892 N N . ALA B 1 180 ? 6.119 47.033 37.159 1.00 25.94 176 ALA B N 1
ATOM 2893 C CA . ALA B 1 180 ? 6.179 47.457 38.543 1.00 27.52 176 ALA B CA 1
ATOM 2894 C C . ALA B 1 180 ? 5.238 48.604 38.881 1.00 28.08 176 ALA B C 1
ATOM 2895 O O . ALA B 1 180 ? 4.933 48.835 40.062 1.00 27.72 176 ALA B O 1
ATOM 2897 N N . LEU B 1 181 ? 4.759 49.305 37.868 1.00 26.40 177 LEU B N 1
ATOM 2898 C CA . LEU B 1 181 ? 3.893 50.444 38.138 1.00 30.84 177 LEU B CA 1
ATOM 2899 C C . LEU B 1 181 ? 2.393 50.336 37.814 1.00 31.49 177 LEU B C 1
ATOM 2900 O O . LEU B 1 181 ? 1.564 50.915 38.525 1.00 29.15 177 LEU B O 1
ATOM 2905 N N . GLU B 1 182 ? 2.056 49.596 36.760 1.00 32.92 178 GLU B N 1
ATOM 2906 C CA . GLU B 1 182 ? 0.675 49.479 36.287 1.00 36.24 178 GLU B CA 1
ATOM 2907 C C . GLU B 1 182 ? -0.411 48.741 37.082 1.00 37.28 178 GLU B C 1
ATOM 2908 O O . GLU B 1 182 ? -1.559 49.190 37.114 1.00 35.26 178 GLU B O 1
ATOM 2914 N N . PRO B 1 183 ? -0.084 47.604 37.711 1.00 38.94 179 PRO B N 1
ATOM 2915 C CA . PRO B 1 183 ? -1.150 46.919 38.460 1.00 42.14 179 PRO B CA 1
ATOM 2916 C C . PRO B 1 183 ? -1.951 47.878 39.356 1.00 45.08 179 PRO B C 1
ATOM 2917 O O . PRO B 1 183 ? -1.381 48.766 40.002 1.00 45.23 179 PRO B O 1
ATOM 2921 N N . PRO B 1 184 ? -3.290 47.719 39.381 1.00 47.71 180 PRO B N 1
ATOM 2922 C CA . PRO B 1 184 ? -4.230 48.535 40.167 1.00 49.01 180 PRO B CA 1
ATOM 2923 C C . PRO B 1 184 ? -3.924 48.568 41.652 1.00 49.12 180 PRO B C 1
ATOM 2924 O O . PRO B 1 184 ? -3.955 49.627 42.279 1.00 50.56 180 PRO B O 1
ATOM 2928 N N . GLU B 1 185 ? -3.642 47.402 42.216 1.00 48.43 181 GLU B N 1
ATOM 2929 C CA . GLU B 1 185 ? -3.342 47.317 43.634 1.00 48.52 181 GLU B CA 1
ATOM 2930 C C . GLU B 1 185 ? -2.073 48.097 43.975 1.00 46.95 181 GLU B C 1
ATOM 2931 O O . GLU B 1 185 ? -1.287 48.453 43.090 1.00 45.56 181 GLU B O 1
ATOM 2937 N N . PRO B 1 186 ? -1.875 48.392 45.267 1.00 45.12 182 PRO B N 1
ATOM 2938 C CA . PRO B 1 186 ? -0.702 49.128 45.745 1.00 44.11 182 PRO B CA 1
ATOM 2939 C C . PRO B 1 186 ? 0.593 48.419 45.358 1.00 43.07 182 PRO B C 1
ATOM 2940 O O . PRO B 1 186 ? 0.635 47.190 45.241 1.00 42.75 182 PRO B O 1
ATOM 2944 N N . LYS B 1 187 ? 1.643 49.200 45.142 1.00 40.54 183 LYS B N 1
ATOM 2945 C CA . LYS B 1 187 ? 2.942 48.634 44.801 1.00 39.14 183 LYS B CA 1
ATOM 2946 C C . LYS B 1 187 ? 3.374 47.760 45.978 1.00 36.49 183 LYS B C 1
ATOM 2947 O O . LYS B 1 187 ? 3.931 46.677 45.799 1.00 35.96 183 LYS B O 1
ATOM 2953 N N . LYS B 1 188 ? 3.107 48.247 47.185 1.00 34.18 184 LYS B N 1
ATOM 2954 C CA . LYS B 1 188 ? 3.459 47.534 48.402 1.00 32.67 184 LYS B CA 1
ATOM 2955 C C . LYS B 1 188 ? 2.972 46.090 48.358 1.00 30.91 184 LYS B C 1
ATOM 2956 O O . LYS B 1 188 ? 3.620 45.203 48.891 1.00 30.39 184 LYS B O 1
ATOM 2962 N N . SER B 1 189 ? 1.828 45.872 47.712 1.00 32.83 185 SER B N 1
ATOM 2963 C CA . SER B 1 189 ? 1.214 44.550 47.590 1.00 32.61 185 SER B CA 1
ATOM 2964 C C . SER B 1 189 ? 2.069 43.562 46.817 1.00 33.62 185 SER B C 1
ATOM 2965 O O . SER B 1 189 ? 2.144 42.388 47.183 1.00 32.59 185 SER B O 1
ATOM 2968 N N . ARG B 1 190 ? 2.696 44.032 45.742 1.00 31.90 186 ARG B N 1
ATOM 2969 C CA . ARG B 1 190 ? 3.534 43.179 44.904 1.00 30.31 186 ARG B CA 1
ATOM 2970 C C . ARG B 1 190 ? 5.002 43.094 45.340 1.00 29.22 186 ARG B C 1
ATOM 2971 O O . ARG B 1 190 ? 5.709 42.170 44.951 1.00 30.60 186 ARG B O 1
ATOM 2979 N N . ARG B 1 191 ? 5.465 44.053 46.133 1.00 28.17 187 ARG B N 1
ATOM 2980 C CA . ARG B 1 191 ? 6.860 44.073 46.577 1.00 28.31 187 ARG B CA 1
ATOM 2981 C C . ARG B 1 191 ? 7.172 42.836 47.443 1.00 28.78 187 ARG B C 1
ATOM 2982 O O . ARG B 1 191 ? 6.442 42.541 48.402 1.00 29.04 187 ARG B O 1
ATOM 2990 N N . CYS B 1 192 ? 8.252 42.124 47.126 1.00 26.01 188 CYS B N 1
ATOM 2991 C CA . CYS B 1 192 ? 8.592 40.913 47.879 1.00 27.36 188 CYS B CA 1
ATOM 2992 C C . CYS B 1 192 ? 8.835 41.152 49.363 1.00 28.12 188 CYS B C 1
ATOM 2993 O O . CYS B 1 192 ? 9.566 42.068 49.731 1.00 26.44 188 CYS B O 1
ATOM 2996 N N . VAL B 1 193 ? 8.246 40.320 50.216 1.00 30.02 189 VAL B N 1
ATOM 2997 C CA . VAL B 1 193 ? 8.458 40.484 51.647 1.00 33.34 189 VAL B CA 1
ATOM 2998 C C . VAL B 1 193 ? 9.116 39.255 52.220 1.00 35.46 189 VAL B C 1
ATOM 2999 O O . VAL B 1 193 ? 8.477 38.231 52.433 1.00 38.08 189 VAL B O 1
ATOM 3003 N N . LEU B 1 194 ? 10.413 39.347 52.450 1.00 37.71 190 LEU B N 1
ATOM 3004 C CA . LEU B 1 194 ? 11.136 38.226 53.007 1.00 39.23 190 LEU B CA 1
ATOM 3005 C C . LEU B 1 194 ? 11.865 38.699 54.243 1.00 40.69 190 LEU B C 1
ATOM 3006 O O . LEU B 1 194 ? 12.913 39.354 54.073 1.00 42.16 190 LEU B O 1
ATOM 3011 N N . ILE C 2 6 ? 13.841 18.518 3.981 1.00 39.48 131 ILE C N 1
ATOM 3012 C CA . ILE C 2 6 ? 12.776 18.659 2.945 1.00 38.92 131 ILE C CA 1
ATOM 3013 C C . ILE C 2 6 ? 11.357 18.568 3.526 1.00 38.91 131 ILE C C 1
ATOM 3014 O O . ILE C 2 6 ? 10.942 17.511 4.024 1.00 38.14 131 ILE C O 1
ATOM 3019 N N . VAL C 2 7 ? 10.618 19.676 3.443 1.00 36.99 132 VAL C N 1
ATOM 3020 C CA . VAL C 2 7 ? 9.251 19.739 3.964 1.00 37.86 132 VAL C CA 1
ATOM 3021 C C . VAL C 2 7 ? 8.202 19.359 2.920 1.00 36.12 132 VAL C C 1
ATOM 3022 O O . VAL C 2 7 ? 8.226 19.862 1.801 1.00 36.32 132 VAL C O 1
ATOM 3026 N N . ILE C 2 8 ? 7.289 18.469 3.305 1.00 34.76 133 ILE C N 1
ATOM 3027 C CA . ILE C 2 8 ? 6.210 17.992 2.443 1.00 33.23 133 ILE C CA 1
ATOM 3028 C C . ILE C 2 8 ? 4.890 18.235 3.175 1.00 33.91 133 ILE C C 1
ATOM 3029 O O . ILE C 2 8 ? 4.707 17.764 4.309 1.00 34.28 133 ILE C O 1
ATOM 3034 N N . SER C 2 9 ? 3.972 18.957 2.537 1.00 32.48 134 SER C N 1
ATOM 3035 C CA . SER C 2 9 ? 2.674 19.273 3.141 1.00 32.51 134 SER C CA 1
ATOM 3036 C C . SER C 2 9 ? 1.679 18.122 3.054 1.00 32.97 134 SER C C 1
ATOM 3037 O O . SER C 2 9 ? 1.963 17.072 2.491 1.00 33.41 134 SER C O 1
ATOM 3040 N N . MET C 2 10 ? 0.502 18.353 3.618 1.00 33.70 135 MET C N 1
ATOM 3041 C CA . MET C 2 10 ? -0.592 17.398 3.552 1.00 34.65 135 MET C CA 1
ATOM 3042 C C . MET C 2 10 ? -1.099 17.581 2.123 1.00 34.04 135 MET C C 1
ATOM 3043 O O . MET C 2 10 ? -0.738 18.556 1.458 1.00 31.83 135 MET C O 1
ATOM 3048 N N . PRO C 2 11 ? -1.958 16.667 1.642 1.00 34.05 136 PRO C N 1
ATOM 3049 C CA . PRO C 2 11 ? -2.490 16.786 0.280 1.00 33.23 136 PRO C CA 1
ATOM 3050 C C . PRO C 2 11 ? -3.559 17.879 0.215 1.00 33.12 136 PRO C C 1
ATOM 3051 O O . PRO C 2 11 ? -4.208 18.191 1.221 1.00 33.09 136 PRO C O 1
ATOM 3055 N N . GLN C 2 12 ? -3.729 18.453 -0.970 1.00 30.55 137 GLN C N 1
ATOM 3056 C CA . GLN C 2 12 ? -4.729 19.488 -1.221 1.00 30.60 137 GLN C CA 1
ATOM 3057 C C . GLN C 2 12 ? -5.360 19.229 -2.591 1.00 29.12 137 GLN C C 1
ATOM 3058 O O . GLN C 2 12 ? -4.814 18.472 -3.419 1.00 29.42 137 GLN C O 1
ATOM 3064 N N . ASP C 2 13 ? -6.495 19.869 -2.833 1.00 25.70 138 ASP C N 1
ATOM 3065 C CA . ASP C 2 13 ? -7.175 19.769 -4.119 1.00 25.94 138 ASP C CA 1
ATOM 3066 C C . ASP C 2 13 ? -7.306 18.323 -4.616 1.00 24.92 138 ASP C C 1
ATOM 3067 O O . ASP C 2 13 ? -6.800 17.941 -5.697 1.00 21.28 138 ASP C O 1
ATOM 3072 N N . PHE C 2 14 ? -7.991 17.526 -3.806 1.00 21.33 139 PHE C N 1
ATOM 3073 C CA . PHE C 2 14 ? -8.234 16.131 -4.136 1.00 22.62 139 PHE C CA 1
ATOM 3074 C C . PHE C 2 14 ? -9.136 16.067 -5.357 1.00 21.07 139 PHE C C 1
ATOM 3075 O O . PHE C 2 14 ? -10.123 16.799 -5.458 1.00 17.01 139 PHE C O 1
ATOM 3083 N N . ARG C 2 15 ? -8.808 15.184 -6.290 1.00 22.37 140 ARG C N 1
ATOM 3084 C CA . ARG C 2 15 ? -9.644 15.047 -7.474 1.00 23.61 140 ARG C CA 1
ATOM 3085 C C . ARG C 2 15 ? -9.642 13.617 -8.025 1.00 22.64 140 ARG C C 1
ATOM 3086 O O . ARG C 2 15 ? -8.578 12.996 -8.152 1.00 22.97 140 ARG C O 1
ATOM 3094 N N . PRO C 2 16 ? -10.839 13.051 -8.288 1.00 22.48 141 PRO C N 1
ATOM 3095 C CA . PRO C 2 16 ? -10.917 11.696 -8.850 1.00 23.26 141 PRO C CA 1
ATOM 3096 C C . PRO C 2 16 ? -10.689 11.974 -10.336 1.00 20.55 141 PRO C C 1
ATOM 3097 O O . PRO C 2 16 ? -11.277 12.909 -10.852 1.00 20.83 141 PRO C O 1
ATOM 3101 N N . VAL C 2 17 ? -9.854 11.197 -11.014 1.00 20.03 142 VAL C N 1
ATOM 3102 C CA . VAL C 2 17 ? -9.595 11.436 -12.453 1.00 17.92 142 VAL C CA 1
ATOM 3103 C C . VAL C 2 17 ? -10.175 10.373 -13.387 1.00 19.72 142 VAL C C 1
ATOM 3104 O O . VAL C 2 17 ? -10.836 10.685 -14.383 1.00 20.16 142 VAL C O 1
ATOM 3108 N N . SER C 2 18 ? -9.932 9.105 -13.084 1.00 18.45 143 SER C N 1
ATOM 3109 C CA . SER C 2 18 ? -10.462 8.079 -13.958 1.00 18.36 143 SER C CA 1
ATOM 3110 C C . SER C 2 18 ? -10.707 6.781 -13.235 1.00 17.33 143 SER C C 1
ATOM 3111 O O . SER C 2 18 ? -10.287 6.614 -12.103 1.00 16.49 143 SER C O 1
ATOM 3114 N N . SER C 2 19 ? -11.393 5.867 -13.913 1.00 18.38 144 SER C N 1
ATOM 3115 C CA . SER C 2 19 ? -11.665 4.555 -13.355 1.00 19.01 144 SER C CA 1
ATOM 3116 C C . SER C 2 19 ? -12.277 3.645 -14.402 1.00 19.18 144 SER C C 1
ATOM 3117 O O . SER C 2 19 ? -12.664 4.082 -15.494 1.00 16.71 144 SER C O 1
ATOM 3120 N N . ILE C 2 20 ? -12.320 2.369 -14.053 1.00 18.43 145 ILE C N 1
ATOM 3121 C CA . ILE C 2 20 ? -12.917 1.339 -14.881 1.00 19.58 145 ILE C CA 1
ATOM 3122 C C . ILE C 2 20 ? -14.143 0.953 -14.077 1.00 17.68 145 ILE C C 1
ATOM 3123 O O . ILE C 2 20 ? -14.018 0.627 -12.910 1.00 15.94 145 ILE C O 1
ATOM 3128 N N . ILE C 2 21 ? -15.316 1.000 -14.694 1.00 17.74 146 ILE C N 1
ATOM 3129 C CA . ILE C 2 21 ? -16.557 0.641 -14.004 1.00 19.00 146 ILE C CA 1
ATOM 3130 C C . ILE C 2 21 ? -17.323 -0.420 -14.783 1.00 18.62 146 ILE C C 1
ATOM 3131 O O . ILE C 2 21 ? -17.029 -0.690 -15.948 1.00 19.38 146 ILE C O 1
ATOM 3136 N N . ASP C 2 22 ? -18.311 -1.018 -14.132 1.00 20.11 147 ASP C N 1
ATOM 3137 C CA . ASP C 2 22 ? -19.157 -2.036 -14.758 1.00 18.47 147 ASP C CA 1
ATOM 3138 C C . ASP C 2 22 ? -18.356 -3.197 -15.372 1.00 19.15 147 ASP C C 1
ATOM 3139 O O . ASP C 2 22 ? -18.745 -3.762 -16.388 1.00 18.25 147 ASP C O 1
ATOM 3144 N N . VAL C 2 23 ? -17.249 -3.568 -14.755 1.00 21.05 148 VAL C N 1
ATOM 3145 C CA . VAL C 2 23 ? -16.445 -4.653 -15.298 1.00 23.77 148 VAL C CA 1
ATOM 3146 C C . VAL C 2 23 ? -17.131 -6.029 -15.269 1.00 25.01 148 VAL C C 1
ATOM 3147 O O . VAL C 2 23 ? -16.921 -6.842 -16.173 1.00 24.88 148 VAL C O 1
ATOM 3151 N N . ASP C 2 24 ? -17.960 -6.281 -14.252 1.00 24.26 149 ASP C N 1
ATOM 3152 C CA . ASP C 2 24 ? -18.623 -7.584 -14.106 1.00 24.93 149 ASP C CA 1
ATOM 3153 C C . ASP C 2 24 ? -19.796 -7.838 -15.021 1.00 23.78 149 ASP C C 1
ATOM 3154 O O . ASP C 2 24 ? -20.120 -8.988 -15.330 1.00 24.57 149 ASP C O 1
ATOM 3159 N N . ILE C 2 25 ? -20.437 -6.761 -15.443 1.00 20.45 150 ILE C N 1
ATOM 3160 C CA . ILE C 2 25 ? -21.604 -6.855 -16.278 1.00 21.53 150 ILE C CA 1
ATOM 3161 C C . ILE C 2 25 ? -21.333 -6.482 -17.729 1.00 20.29 150 ILE C C 1
ATOM 3162 O O . ILE C 2 25 ? -22.245 -6.166 -18.455 1.00 18.92 150 ILE C O 1
ATOM 3167 N N . LEU C 2 26 ? -20.070 -6.514 -18.130 1.00 20.69 151 LEU C N 1
ATOM 3168 C CA . LEU C 2 26 ? -19.696 -6.203 -19.504 1.00 21.36 151 LEU C CA 1
ATOM 3169 C C . LEU C 2 26 ? -18.871 -7.338 -20.098 1.00 21.25 151 LEU C C 1
ATOM 3170 O O . LEU C 2 26 ? -18.246 -8.109 -19.381 1.00 22.27 151 LEU C O 1
ATOM 3175 N N . PRO C 2 27 ? -18.888 -7.476 -21.428 1.00 23.07 152 PRO C N 1
ATOM 3176 C CA . PRO C 2 27 ? -18.101 -8.532 -22.048 1.00 22.56 152 PRO C CA 1
ATOM 3177 C C . PRO C 2 27 ? -16.650 -8.262 -21.660 1.00 23.50 152 PRO C C 1
ATOM 3178 O O . PRO C 2 27 ? -16.254 -7.100 -21.532 1.00 21.06 152 PRO C O 1
ATOM 3182 N N . GLU C 2 28 ? -15.865 -9.324 -21.475 1.00 24.80 153 GLU C N 1
ATOM 3183 C CA . GLU C 2 28 ? -14.457 -9.185 -21.123 1.00 26.29 153 GLU C CA 1
ATOM 3184 C C . GLU C 2 28 ? -13.708 -8.336 -22.142 1.00 25.24 153 GLU C C 1
ATOM 3185 O O . GLU C 2 28 ? -12.764 -7.635 -21.793 1.00 25.03 153 GLU C O 1
ATOM 3191 N N . THR C 2 29 ? -14.132 -8.393 -23.398 1.00 24.45 154 THR C N 1
ATOM 3192 C CA . THR C 2 29 ? -13.470 -7.632 -24.450 1.00 23.71 154 THR C CA 1
ATOM 3193 C C . THR C 2 29 ? -13.811 -6.139 -24.478 1.00 25.52 154 THR C C 1
ATOM 3194 O O . THR C 2 29 ? -13.370 -5.411 -25.378 1.00 24.22 154 THR C O 1
ATOM 3198 N N . HIS C 2 30 ? -14.590 -5.673 -23.504 1.00 24.08 155 HIS C N 1
ATOM 3199 C CA . HIS C 2 30 ? -14.953 -4.261 -23.460 1.00 22.83 155 HIS C CA 1
ATOM 3200 C C . HIS C 2 30 ? -14.367 -3.636 -22.196 1.00 24.57 155 HIS C C 1
ATOM 3201 O O . HIS C 2 30 ? -13.965 -4.351 -21.269 1.00 26.72 155 HIS C O 1
ATOM 3208 N N . ARG C 2 31 ? -14.323 -2.308 -22.166 1.00 22.35 156 ARG C N 1
ATOM 3209 C CA . ARG C 2 31 ? -13.815 -1.569 -21.016 1.00 22.12 156 ARG C CA 1
ATOM 3210 C C . ARG C 2 31 ? -14.581 -0.262 -20.930 1.00 20.72 156 ARG C C 1
ATOM 3211 O O . ARG C 2 31 ? -14.592 0.525 -21.868 1.00 16.60 156 ARG C O 1
ATOM 3219 N N . ARG C 2 32 ? -15.244 -0.043 -19.806 1.00 21.51 157 ARG C N 1
ATOM 3220 C CA . ARG C 2 32 ? -15.978 1.191 -19.643 1.00 20.87 157 ARG C CA 1
ATOM 3221 C C . ARG C 2 32 ? -15.100 2.040 -18.752 1.00 21.34 157 ARG C C 1
ATOM 3222 O O . ARG C 2 32 ? -14.743 1.644 -17.632 1.00 20.99 157 ARG C O 1
ATOM 3230 N N . VAL C 2 33 ? -14.739 3.201 -19.289 1.00 19.37 158 VAL C N 1
ATOM 3231 C CA . VAL C 2 33 ? -13.855 4.145 -18.628 1.00 20.15 158 VAL C CA 1
ATOM 3232 C C . VAL C 2 33 ? -14.560 5.419 -18.222 1.00 21.45 158 VAL C C 1
ATOM 3233 O O . VAL C 2 33 ? -15.469 5.912 -18.890 1.00 22.97 158 VAL C O 1
ATOM 3237 N N . ARG C 2 34 ? -14.123 5.943 -17.097 1.00 24.22 159 ARG C N 1
ATOM 3238 C CA . ARG C 2 34 ? -14.655 7.174 -16.603 1.00 24.87 159 ARG C CA 1
ATOM 3239 C C . ARG C 2 34 ? -13.483 8.155 -16.605 1.00 23.65 159 ARG C C 1
ATOM 3240 O O . ARG C 2 34 ? -12.383 7.822 -16.158 1.00 22.79 159 ARG C O 1
ATOM 3248 N N . LEU C 2 35 ? -13.716 9.342 -17.154 1.00 23.40 160 LEU C N 1
ATOM 3249 C CA . LEU C 2 35 ? -12.714 10.405 -17.203 1.00 24.34 160 LEU C CA 1
ATOM 3250 C C . LEU C 2 35 ? -13.333 11.657 -16.610 1.00 24.93 160 LEU C C 1
ATOM 3251 O O . LEU C 2 35 ? -14.422 12.063 -17.010 1.00 24.24 160 LEU C O 1
ATOM 3256 N N . CYS C 2 36 ? -12.641 12.273 -15.665 1.00 26.83 161 CYS C N 1
ATOM 3257 C CA . CYS C 2 36 ? -13.142 13.503 -15.070 1.00 29.71 161 CYS C CA 1
ATOM 3258 C C . CYS C 2 36 ? -12.017 14.507 -15.218 1.00 29.42 161 CYS C C 1
ATOM 3259 O O . CYS C 2 36 ? -11.081 14.493 -14.421 1.00 30.93 161 CYS C O 1
ATOM 3262 N N . LYS C 2 37 ? -12.103 15.369 -16.233 1.00 29.62 162 LYS C N 1
ATOM 3263 C CA . LYS C 2 37 ? -11.046 16.354 -16.493 1.00 31.67 162 LYS C CA 1
ATOM 3264 C C . LYS C 2 37 ? -10.909 17.468 -15.444 1.00 33.14 162 LYS C C 1
ATOM 3265 O O . LYS C 2 37 ? -11.904 17.947 -14.882 1.00 32.43 162 LYS C O 1
ATOM 3271 N N . TYR C 2 38 ? -9.666 17.873 -15.184 1.00 32.21 163 TYR C N 1
ATOM 3272 C CA . TYR C 2 38 ? -9.405 18.884 -14.168 1.00 35.36 163 TYR C CA 1
ATOM 3273 C C . TYR C 2 38 ? -10.289 20.129 -14.263 1.00 37.77 163 TYR C C 1
ATOM 3274 O O . TYR C 2 38 ? -10.844 20.589 -13.251 1.00 35.53 163 TYR C O 1
ATOM 3283 N N . GLY C 2 39 ? -10.410 20.671 -15.475 1.00 39.95 164 GLY C N 1
ATOM 3284 C CA . GLY C 2 39 ? -11.210 21.869 -15.680 1.00 43.86 164 GLY C CA 1
ATOM 3285 C C . GLY C 2 39 ? -11.777 22.001 -17.084 1.00 45.88 164 GLY C C 1
ATOM 3286 O O . GLY C 2 39 ? -11.236 21.457 -18.052 1.00 45.93 164 GLY C O 1
ATOM 3287 N N . THR C 2 40 ? -12.871 22.750 -17.175 1.00 47.51 165 THR C N 1
ATOM 3288 C CA . THR C 2 40 ? -13.597 22.998 -18.419 1.00 50.18 165 THR C CA 1
ATOM 3289 C C . THR C 2 40 ? -12.750 23.260 -19.664 1.00 50.67 165 THR C C 1
ATOM 3290 O O . THR C 2 40 ? -13.071 22.776 -20.756 1.00 50.09 165 THR C O 1
ATOM 3294 N N . GLU C 2 41 ? -11.662 24.006 -19.496 1.00 51.77 166 GLU C N 1
ATOM 3295 C CA . GLU C 2 41 ? -10.826 24.394 -20.629 1.00 52.92 166 GLU C CA 1
ATOM 3296 C C . GLU C 2 41 ? -9.848 23.400 -21.268 1.00 51.79 166 GLU C C 1
ATOM 3297 O O . GLU C 2 41 ? -9.527 23.563 -22.447 1.00 52.80 166 GLU C O 1
ATOM 3303 N N . LYS C 2 42 ? -9.366 22.379 -20.554 1.00 48.78 167 LYS C N 1
ATOM 3304 C CA . LYS C 2 42 ? -8.448 21.449 -21.226 1.00 45.16 167 LYS C CA 1
ATOM 3305 C C . LYS C 2 42 ? -9.121 20.279 -21.935 1.00 40.10 167 LYS C C 1
ATOM 3306 O O . LYS C 2 42 ? -10.231 19.878 -21.585 1.00 40.25 167 LYS C O 1
ATOM 3312 N N . PRO C 2 43 ? -8.449 19.720 -22.954 1.00 35.53 168 PRO C N 1
ATOM 3313 C CA . PRO C 2 43 ? -8.941 18.607 -23.768 1.00 31.28 168 PRO C CA 1
ATOM 3314 C C . PRO C 2 43 ? -8.859 17.256 -23.093 1.00 26.57 168 PRO C C 1
ATOM 3315 O O . PRO C 2 43 ? -8.024 17.041 -22.219 1.00 25.15 168 PRO C O 1
ATOM 3319 N N . LEU C 2 44 ? -9.735 16.357 -23.526 1.00 23.78 169 LEU C N 1
ATOM 3320 C CA . LEU C 2 44 ? -9.758 15.000 -23.037 1.00 21.22 169 LEU C CA 1
ATOM 3321 C C . LEU C 2 44 ? -8.432 14.327 -23.456 1.00 20.99 169 LEU C C 1
ATOM 3322 O O . LEU C 2 44 ? -7.957 13.405 -22.804 1.00 17.50 169 LEU C O 1
ATOM 3327 N N . GLY C 2 45 ? -7.837 14.791 -24.558 1.00 21.49 170 GLY C N 1
ATOM 3328 C CA . GLY C 2 45 ? -6.550 14.252 -24.969 1.00 19.89 170 GLY C CA 1
ATOM 3329 C C . GLY C 2 45 ? -6.451 13.069 -25.905 1.00 19.17 170 GLY C C 1
ATOM 3330 O O . GLY C 2 45 ? -5.488 12.316 -25.823 1.00 21.78 170 GLY C O 1
ATOM 3331 N N . PHE C 2 46 ? -7.429 12.888 -26.783 1.00 19.21 171 PHE C N 1
ATOM 3332 C CA . PHE C 2 46 ? -7.389 11.790 -27.758 1.00 19.06 171 PHE C CA 1
ATOM 3333 C C . PHE C 2 46 ? -8.301 12.116 -28.935 1.00 18.08 171 PHE C C 1
ATOM 3334 O O . PHE C 2 46 ? -9.308 12.807 -28.766 1.00 16.28 171 PHE C O 1
ATOM 3342 N N . TYR C 2 47 ? -7.940 11.648 -30.128 1.00 16.33 172 TYR C N 1
ATOM 3343 C CA . TYR C 2 47 ? -8.758 11.927 -31.311 1.00 17.87 172 TYR C CA 1
ATOM 3344 C C . TYR C 2 47 ? -9.385 10.641 -31.724 1.00 18.16 172 TYR C C 1
ATOM 3345 O O . TYR C 2 47 ? -8.883 9.569 -31.421 1.00 20.82 172 TYR C O 1
ATOM 3354 N N . ILE C 2 48 ? -10.468 10.737 -32.463 1.00 19.34 173 ILE C N 1
ATOM 3355 C CA . ILE C 2 48 ? -11.090 9.529 -32.937 1.00 19.74 173 ILE C CA 1
ATOM 3356 C C . ILE C 2 48 ? -11.227 9.621 -34.453 1.00 20.64 173 ILE C C 1
ATOM 3357 O O . ILE C 2 48 ? -11.306 10.710 -35.012 1.00 20.05 173 ILE C O 1
ATOM 3362 N N . ARG C 2 49 ? -11.227 8.469 -35.107 1.00 22.83 174 ARG C N 1
ATOM 3363 C CA . ARG C 2 49 ? -11.347 8.408 -36.544 1.00 24.74 174 ARG C CA 1
ATOM 3364 C C . ARG C 2 49 ? -12.437 7.438 -36.970 1.00 25.07 174 ARG C C 1
ATOM 3365 O O . ARG C 2 49 ? -12.989 6.669 -36.158 1.00 23.43 174 ARG C O 1
ATOM 3373 N N . ASP C 2 50 ? -12.735 7.498 -38.261 1.00 23.25 175 ASP C N 1
ATOM 3374 C CA . ASP C 2 50 ? -13.703 6.630 -38.868 1.00 23.65 175 ASP C CA 1
ATOM 3375 C C . ASP C 2 50 ? -12.971 5.353 -39.183 1.00 23.21 175 ASP C C 1
ATOM 3376 O O . ASP C 2 50 ? -11.751 5.331 -39.248 1.00 21.91 175 ASP C O 1
ATOM 3381 N N . GLY C 2 51 ? -13.737 4.299 -39.402 1.00 23.51 176 GLY C N 1
ATOM 3382 C CA . GLY C 2 51 ? -13.161 3.018 -39.725 1.00 22.70 176 GLY C CA 1
ATOM 3383 C C . GLY C 2 51 ? -14.317 2.069 -39.923 1.00 23.98 176 GLY C C 1
ATOM 3384 O O . GLY C 2 51 ? -15.471 2.476 -39.864 1.00 24.39 176 GLY C O 1
ATOM 3385 N N . SER C 2 52 ? -14.011 0.810 -40.201 1.00 25.57 177 SER C N 1
ATOM 3386 C CA . SER C 2 52 ? -15.038 -0.195 -40.383 1.00 26.67 177 SER C CA 1
ATOM 3387 C C . SER C 2 52 ? -14.713 -1.307 -39.410 1.00 27.06 177 SER C C 1
ATOM 3388 O O . SER C 2 52 ? -13.541 -1.566 -39.130 1.00 26.40 177 SER C O 1
ATOM 3391 N N . SER C 2 53 ? -15.748 -1.959 -38.895 1.00 26.15 178 SER C N 1
ATOM 3392 C CA . SER C 2 53 ? -15.562 -3.072 -37.978 1.00 26.47 178 SER C CA 1
ATOM 3393 C C . SER C 2 53 ? -16.281 -4.233 -38.629 1.00 25.99 178 SER C C 1
ATOM 3394 O O . SER C 2 53 ? -17.411 -4.079 -39.100 1.00 28.33 178 SER C O 1
ATOM 3397 N N . VAL C 2 54 ? -15.629 -5.384 -38.675 1.00 25.46 179 VAL C N 1
ATOM 3398 C CA . VAL C 2 54 ? -16.236 -6.572 -39.266 1.00 25.02 179 VAL C CA 1
ATOM 3399 C C . VAL C 2 54 ? -16.980 -7.303 -38.138 1.00 25.83 179 VAL C C 1
ATOM 3400 O O . VAL C 2 54 ? -16.371 -7.703 -37.154 1.00 23.71 179 VAL C O 1
ATOM 3404 N N . ARG C 2 55 ? -18.292 -7.467 -38.274 1.00 27.59 180 ARG C N 1
ATOM 3405 C CA . ARG C 2 55 ? -19.074 -8.146 -37.240 1.00 29.47 180 ARG C CA 1
ATOM 3406 C C . ARG C 2 55 ? -20.044 -9.197 -37.799 1.00 31.27 180 ARG C C 1
ATOM 3407 O O . ARG C 2 55 ? -20.384 -9.186 -38.985 1.00 30.14 180 ARG C O 1
ATOM 3415 N N . VAL C 2 56 ? -20.477 -10.116 -36.937 1.00 32.07 181 VAL C N 1
ATOM 3416 C CA . VAL C 2 56 ? -21.454 -11.129 -37.335 1.00 34.08 181 VAL C CA 1
ATOM 3417 C C . VAL C 2 56 ? -22.804 -10.454 -37.047 1.00 36.62 181 VAL C C 1
ATOM 3418 O O . VAL C 2 56 ? -23.145 -10.228 -35.890 1.00 37.01 181 VAL C O 1
ATOM 3422 N N . THR C 2 57 ? -23.538 -10.093 -38.097 1.00 39.02 182 THR C N 1
ATOM 3423 C CA . THR C 2 57 ? -24.840 -9.437 -37.959 1.00 40.86 182 THR C CA 1
ATOM 3424 C C . THR C 2 57 ? -25.977 -10.442 -38.181 1.00 43.58 182 THR C C 1
ATOM 3425 O O . THR C 2 57 ? -25.740 -11.586 -38.588 1.00 43.49 182 THR C O 1
ATOM 3429 N N . PRO C 2 58 ? -27.230 -10.029 -37.909 1.00 45.41 183 PRO C N 1
ATOM 3430 C CA . PRO C 2 58 ? -28.366 -10.936 -38.108 1.00 46.72 183 PRO C CA 1
ATOM 3431 C C . PRO C 2 58 ? -28.376 -11.513 -39.531 1.00 47.39 183 PRO C C 1
ATOM 3432 O O . PRO C 2 58 ? -29.028 -12.523 -39.794 1.00 47.59 183 PRO C O 1
ATOM 3436 N N . HIS C 2 59 ? -27.656 -10.866 -40.446 1.00 48.71 184 HIS C N 1
ATOM 3437 C CA . HIS C 2 59 ? -27.583 -11.340 -41.824 1.00 49.90 184 HIS C CA 1
ATOM 3438 C C . HIS C 2 59 ? -26.246 -11.955 -42.213 1.00 49.37 184 HIS C C 1
ATOM 3439 O O . HIS C 2 59 ? -26.098 -12.441 -43.332 1.00 50.86 184 HIS C O 1
ATOM 3446 N N . GLY C 2 60 ? -25.276 -11.931 -41.302 1.00 47.80 185 GLY C N 1
ATOM 3447 C CA . GLY C 2 60 ? -23.970 -12.508 -41.593 1.00 45.88 185 GLY C CA 1
ATOM 3448 C C . GLY C 2 60 ? -22.803 -11.625 -41.186 1.00 43.60 185 GLY C C 1
ATOM 3449 O O . GLY C 2 60 ? -22.993 -10.653 -40.467 1.00 42.06 185 GLY C O 1
ATOM 3450 N N . LEU C 2 61 ? -21.599 -11.971 -41.640 1.00 42.50 186 LEU C N 1
ATOM 3451 C CA . LEU C 2 61 ? -20.393 -11.197 -41.338 1.00 41.79 186 LEU C CA 1
ATOM 3452 C C . LEU C 2 61 ? -20.330 -10.023 -42.307 1.00 42.27 186 LEU C C 1
ATOM 3453 O O . LEU C 2 61 ? -20.101 -10.200 -43.511 1.00 43.06 186 LEU C O 1
ATOM 3458 N N . GLU C 2 62 ? -20.538 -8.824 -41.786 1.00 41.22 187 GLU C N 1
ATOM 3459 C CA . GLU C 2 62 ? -20.499 -7.640 -42.623 1.00 41.19 187 GLU C CA 1
ATOM 3460 C C . GLU C 2 62 ? -19.454 -6.692 -42.075 1.00 39.92 187 GLU C C 1
ATOM 3461 O O . GLU C 2 62 ? -18.986 -6.847 -40.942 1.00 40.64 187 GLU C O 1
ATOM 3467 N N . LYS C 2 63 ? -19.076 -5.718 -42.892 1.00 37.59 188 LYS C N 1
ATOM 3468 C CA . LYS C 2 63 ? -18.141 -4.703 -42.457 1.00 35.26 188 LYS C CA 1
ATOM 3469 C C . LYS C 2 63 ? -19.045 -3.499 -42.255 1.00 33.80 188 LYS C C 1
ATOM 3470 O O . LYS C 2 63 ? -19.660 -3.006 -43.199 1.00 34.68 188 LYS C O 1
ATOM 3476 N N . VAL C 2 64 ? -19.168 -3.059 -41.010 1.00 31.85 189 VAL C N 1
ATOM 3477 C CA . VAL C 2 64 ? -19.997 -1.911 -40.695 1.00 28.80 189 VAL C CA 1
ATOM 3478 C C . VAL C 2 64 ? -19.132 -0.751 -40.206 1.00 28.09 189 VAL C C 1
ATOM 3479 O O . VAL C 2 64 ? -17.980 -0.940 -39.811 1.00 27.87 189 VAL C O 1
ATOM 3483 N N . PRO C 2 65 ? -19.668 0.473 -40.257 1.00 28.30 190 PRO C N 1
ATOM 3484 C CA . PRO C 2 65 ? -18.953 1.671 -39.815 1.00 28.34 190 PRO C CA 1
ATOM 3485 C C . PRO C 2 6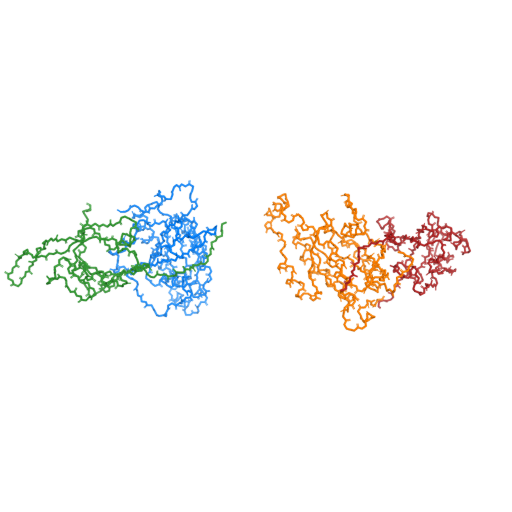5 ? -18.541 1.536 -38.344 1.00 28.85 190 PRO C C 1
ATOM 3486 O O . PRO C 2 65 ? -19.330 1.075 -37.518 1.00 31.04 190 PRO C O 1
ATOM 3490 N N . GLY C 2 66 ? -17.312 1.937 -38.032 1.00 26.58 191 GLY C N 1
ATOM 3491 C CA . GLY C 2 66 ? -16.826 1.873 -36.669 1.00 27.00 191 GLY C CA 1
ATOM 3492 C C . GLY C 2 66 ? -16.074 3.142 -36.320 1.00 25.55 191 GLY C C 1
ATOM 3493 O O . GLY C 2 66 ? -15.636 3.884 -37.205 1.00 26.79 191 GLY C O 1
ATOM 3494 N N . ILE C 2 67 ? -15.934 3.403 -35.031 1.00 23.39 192 ILE C N 1
ATOM 3495 C CA . ILE C 2 67 ? -15.214 4.593 -34.553 1.00 22.44 192 ILE C CA 1
ATOM 3496 C C . ILE C 2 67 ? -14.005 4.112 -33.748 1.00 20.85 192 ILE C C 1
ATOM 3497 O O . ILE C 2 67 ? -14.135 3.236 -32.881 1.00 21.82 192 ILE C O 1
ATOM 3502 N N . PHE C 2 68 ? -12.841 4.679 -34.025 1.00 19.85 193 PHE C N 1
ATOM 3503 C CA . PHE C 2 68 ? -11.619 4.259 -33.349 1.00 20.91 193 PHE C CA 1
ATOM 3504 C C . PHE C 2 68 ? -10.789 5.414 -32.872 1.00 20.54 193 PHE C C 1
ATOM 3505 O O . PHE C 2 68 ? -10.859 6.509 -33.442 1.00 22.05 193 PHE C O 1
ATOM 3513 N N . ILE C 2 69 ? -9.997 5.160 -31.831 1.00 18.66 194 ILE C N 1
ATOM 3514 C CA . ILE C 2 69 ? -9.092 6.165 -31.287 1.00 19.39 194 ILE C CA 1
ATOM 3515 C C . ILE C 2 69 ? -7.910 6.188 -32.257 1.00 19.33 194 ILE C C 1
ATOM 3516 O O . ILE C 2 69 ? -7.359 5.146 -32.610 1.00 20.75 194 ILE C O 1
ATOM 3521 N N . SER C 2 70 ? -7.519 7.379 -32.688 1.00 21.42 195 SER C N 1
ATOM 3522 C CA . SER C 2 70 ? -6.464 7.507 -33.678 1.00 18.99 195 SER C CA 1
ATOM 3523 C C . SER C 2 70 ? -5.186 8.023 -33.090 1.00 19.80 195 SER C C 1
ATOM 3524 O O . SER C 2 70 ? -4.137 7.893 -33.703 1.00 19.03 195 SER C O 1
ATOM 3527 N N . ARG C 2 71 ? -5.272 8.679 -31.937 1.00 19.03 196 ARG C N 1
ATOM 3528 C CA . ARG C 2 71 ? -4.073 9.143 -31.286 1.00 19.69 196 ARG C CA 1
ATOM 3529 C C . ARG C 2 71 ? -4.361 9.788 -29.958 1.00 19.30 196 ARG C C 1
ATOM 3530 O O . ARG C 2 71 ? -5.504 10.147 -29.659 1.00 20.56 196 ARG C O 1
ATOM 3538 N N . LEU C 2 72 ? -3.314 9.872 -29.148 1.00 17.76 197 LEU C N 1
ATOM 3539 C CA . LEU C 2 72 ? -3.385 10.449 -27.819 1.00 19.36 197 LEU C CA 1
ATOM 3540 C C . LEU C 2 72 ? -2.415 11.603 -27.745 1.00 21.32 197 LEU C C 1
ATOM 3541 O O . LEU C 2 72 ? -1.282 11.513 -28.226 1.00 19.93 197 LEU C O 1
ATOM 3546 N N . VAL C 2 73 ? -2.871 12.702 -27.166 1.00 21.55 198 VAL C N 1
ATOM 3547 C CA . VAL C 2 73 ? -2.020 13.859 -27.007 1.00 22.41 198 VAL C CA 1
ATOM 3548 C C . VAL C 2 73 ? -0.964 13.481 -25.964 1.00 24.69 198 VAL C C 1
ATOM 3549 O O . VAL C 2 73 ? -1.277 12.887 -24.929 1.00 26.46 198 VAL C O 1
ATOM 3553 N N . PRO C 2 74 ? 0.305 13.800 -26.226 1.00 24.92 199 PRO C N 1
ATOM 3554 C CA . PRO C 2 74 ? 1.270 13.414 -25.203 1.00 25.57 199 PRO C CA 1
ATOM 3555 C C . PRO C 2 74 ? 1.156 14.285 -23.965 1.00 26.10 199 PRO C C 1
ATOM 3556 O O . PRO C 2 74 ? 0.977 15.501 -24.056 1.00 24.31 199 PRO C O 1
ATOM 3560 N N . GLY C 2 75 ? 1.251 13.651 -22.800 1.00 27.72 200 GLY C N 1
ATOM 3561 C CA . GLY C 2 75 ? 1.130 14.384 -21.552 1.00 27.50 200 GLY C CA 1
ATOM 3562 C C . GLY C 2 75 ? -0.320 14.729 -21.248 1.00 27.19 200 GLY C C 1
ATOM 3563 O O . GLY C 2 75 ? -0.627 15.320 -20.204 1.00 28.52 200 GLY C O 1
ATOM 3564 N N . GLY C 2 76 ? -1.215 14.342 -22.157 1.00 25.68 201 GLY C N 1
ATOM 3565 C CA . GLY C 2 76 ? -2.638 14.624 -21.993 1.00 25.13 201 GLY C CA 1
ATOM 3566 C C . GLY C 2 76 ? -3.362 13.775 -20.955 1.00 22.17 201 GLY C C 1
ATOM 3567 O O . GLY C 2 76 ? -2.796 12.865 -20.370 1.00 21.67 201 GLY C O 1
ATOM 3568 N N . LEU C 2 77 ? -4.635 14.076 -20.748 1.00 22.65 202 LEU C N 1
ATOM 3569 C CA . LEU C 2 77 ? -5.448 13.365 -19.767 1.00 21.70 202 LEU C CA 1
ATOM 3570 C C . LEU C 2 77 ? -5.643 11.893 -20.100 1.00 21.70 202 LEU C C 1
ATOM 3571 O O . LEU C 2 77 ? -5.331 11.019 -19.291 1.00 20.60 202 LEU C O 1
ATOM 3576 N N . ALA C 2 78 ? -6.164 11.618 -21.288 1.00 21.13 203 ALA C N 1
ATOM 3577 C CA . ALA C 2 78 ? -6.395 10.241 -21.683 1.00 20.51 203 ALA C CA 1
ATOM 3578 C C . ALA C 2 78 ? -5.110 9.446 -21.491 1.00 22.12 203 ALA C C 1
ATOM 3579 O O . ALA C 2 78 ? -5.117 8.382 -20.855 1.00 20.73 203 ALA C O 1
ATOM 3581 N N . GLN C 2 79 ? -4.006 9.960 -22.032 1.00 20.37 204 GLN C N 1
ATOM 3582 C CA . GLN C 2 79 ? -2.736 9.268 -21.891 1.00 21.37 204 GLN C CA 1
ATOM 3583 C C . GLN C 2 79 ? -2.300 9.026 -20.457 1.00 19.06 204 GLN C C 1
ATOM 3584 O O . GLN C 2 79 ? -1.757 7.969 -20.133 1.00 20.97 204 GLN C O 1
ATOM 3590 N N . SER C 2 80 ? -2.500 10.004 -19.596 1.00 18.00 205 SER C N 1
ATOM 3591 C CA . SER C 2 80 ? -2.067 9.832 -18.227 1.00 19.00 205 SER C CA 1
ATOM 3592 C C . SER C 2 80 ? -2.811 8.692 -17.524 1.00 18.71 205 SER C C 1
ATOM 3593 O O . SER C 2 80 ? -2.264 8.042 -16.639 1.00 18.25 205 SER C O 1
ATOM 3596 N N . THR C 2 81 ? -4.055 8.440 -17.908 1.00 19.35 206 THR C N 1
ATOM 3597 C CA . THR C 2 81 ? -4.797 7.376 -17.236 1.00 18.78 206 THR C CA 1
ATOM 3598 C C . THR C 2 81 ? -4.340 5.972 -17.626 1.00 18.48 206 THR C C 1
ATOM 3599 O O . THR C 2 81 ? -4.320 5.086 -16.777 1.00 20.13 206 THR C O 1
ATOM 3603 N N . GLY C 2 82 ? -3.985 5.765 -18.900 1.00 17.70 207 GLY C N 1
ATOM 3604 C CA . GLY C 2 82 ? -3.546 4.451 -19.344 1.00 14.20 207 GLY C CA 1
ATOM 3605 C C . GLY C 2 82 ? -4.712 3.546 -19.692 1.00 16.74 207 GLY C C 1
ATOM 3606 O O . GLY C 2 82 ? -4.553 2.328 -19.928 1.00 16.02 207 GLY C O 1
ATOM 3607 N N . LEU C 2 83 ? -5.896 4.143 -19.744 1.00 14.45 208 LEU C N 1
ATOM 3608 C CA . LEU C 2 83 ? -7.101 3.399 -20.026 1.00 16.36 208 LEU C CA 1
ATOM 3609 C C . LEU C 2 83 ? -7.590 3.517 -21.462 1.00 17.95 208 LEU C C 1
ATOM 3610 O O . LEU C 2 83 ? -8.635 2.961 -21.810 1.00 21.06 208 LEU C O 1
ATOM 3615 N N . LEU C 2 84 ? -6.841 4.216 -22.303 1.00 16.49 209 LEU C N 1
ATOM 3616 C CA . LEU C 2 84 ? -7.257 4.385 -23.697 1.00 18.06 209 LEU C CA 1
ATOM 3617 C C . LEU C 2 84 ? -6.025 4.375 -24.606 1.00 18.58 209 LEU C C 1
ATOM 3618 O O . LEU C 2 84 ? -5.024 5.068 -24.357 1.00 19.71 209 LEU C O 1
ATOM 3623 N N . ALA C 2 85 ? -6.112 3.607 -25.671 1.00 17.00 210 ALA C N 1
ATOM 3624 C CA . ALA C 2 85 ? -4.983 3.476 -26.558 1.00 16.68 210 ALA C CA 1
ATOM 3625 C C . ALA C 2 85 ? -5.456 3.516 -27.985 1.00 16.18 210 ALA C C 1
ATOM 3626 O O . ALA C 2 85 ? -6.625 3.280 -28.266 1.00 16.95 210 ALA C O 1
ATOM 3628 N N . VAL C 2 86 ? -4.539 3.858 -28.877 1.00 18.08 211 VAL C N 1
ATOM 3629 C CA . VAL C 2 86 ? -4.826 3.916 -30.291 1.00 19.03 211 VAL C CA 1
ATOM 3630 C C . VAL C 2 86 ? -5.309 2.568 -30.780 1.00 20.39 211 VAL C C 1
ATOM 3631 O O . VAL C 2 86 ? -4.797 1.529 -30.364 1.00 23.72 211 VAL C O 1
ATOM 3635 N N . ASN C 2 87 ? -6.280 2.605 -31.685 1.00 20.38 212 ASN C N 1
ATOM 3636 C CA . ASN C 2 87 ? -6.896 1.421 -32.267 1.00 19.81 212 ASN C CA 1
ATOM 3637 C C . ASN C 2 87 ? -8.037 0.857 -31.420 1.00 19.06 212 ASN C C 1
ATOM 3638 O O . ASN C 2 87 ? -8.713 -0.047 -31.865 1.00 16.31 212 ASN C O 1
ATOM 3643 N N . ASP C 2 88 ? -8.238 1.367 -30.205 1.00 19.05 213 ASP C N 1
ATOM 3644 C CA . ASP C 2 88 ? -9.364 0.890 -29.393 1.00 20.03 213 ASP C CA 1
ATOM 3645 C C . ASP C 2 88 ? -10.613 1.378 -30.137 1.00 19.59 213 ASP C C 1
ATOM 3646 O O . ASP C 2 88 ? -10.657 2.519 -30.603 1.00 18.75 213 ASP C O 1
ATOM 3651 N N . GLU C 2 89 ? -11.618 0.525 -30.273 1.00 19.42 214 GLU C N 1
ATOM 3652 C CA . GLU C 2 89 ? -12.848 0.926 -30.953 1.00 18.79 214 GLU C CA 1
ATOM 3653 C C . GLU C 2 89 ? -13.776 1.566 -29.933 1.00 19.86 214 GLU C C 1
ATOM 3654 O O . GLU C 2 89 ? -13.898 1.042 -28.813 1.00 19.98 214 GLU C O 1
ATOM 3660 N N . VAL C 2 90 ? -14.417 2.680 -30.297 1.00 17.82 215 VAL C N 1
ATOM 3661 C CA . VAL C 2 90 ? -15.344 3.356 -29.380 1.00 19.00 215 VAL C CA 1
ATOM 3662 C C . VAL C 2 90 ? -16.719 2.784 -29.630 1.00 16.89 215 VAL C C 1
ATOM 3663 O O . VAL C 2 90 ? -17.170 2.753 -30.755 1.00 16.88 215 VAL C O 1
ATOM 3667 N N . LEU C 2 91 ? -17.391 2.324 -28.588 1.00 16.02 216 LEU C N 1
ATOM 3668 C CA . LEU C 2 91 ? -18.704 1.735 -28.777 1.00 17.69 216 LEU C CA 1
ATOM 3669 C C . LEU C 2 91 ? -19.855 2.559 -28.202 1.00 17.19 216 LEU C C 1
ATOM 3670 O O . LEU C 2 91 ? -20.946 2.613 -28.777 1.00 19.39 216 LEU C O 1
ATOM 3675 N N . GLU C 2 92 ? -19.614 3.211 -27.077 1.00 18.43 217 GLU C N 1
ATOM 3676 C CA . GLU C 2 92 ? -20.679 3.958 -26.419 1.00 19.49 217 GLU C CA 1
ATOM 3677 C C . GLU C 2 92 ? -20.156 5.168 -25.659 1.00 19.63 217 GLU C C 1
ATOM 3678 O O . GLU C 2 92 ? -19.025 5.166 -25.176 1.00 22.03 217 GLU C O 1
ATOM 3684 N N . VAL C 2 93 ? -20.991 6.200 -25.563 1.00 17.74 218 VAL C N 1
ATOM 3685 C CA . VAL C 2 93 ? -20.656 7.396 -24.822 1.00 17.37 218 VAL C CA 1
ATOM 3686 C C . VAL C 2 93 ? -21.834 7.757 -23.903 1.00 18.91 218 VAL C C 1
ATOM 3687 O O . VAL C 2 93 ? -22.910 8.131 -24.374 1.00 18.76 218 VAL C O 1
ATOM 3691 N N . ASN C 2 94 ? -21.616 7.632 -22.600 1.00 20.35 219 ASN C N 1
ATOM 3692 C CA . ASN C 2 94 ? -22.630 7.944 -21.594 1.00 21.52 219 ASN C CA 1
ATOM 3693 C C . ASN C 2 94 ? -24.026 7.413 -21.923 1.00 22.62 219 ASN C C 1
ATOM 3694 O O . ASN C 2 94 ? -24.990 8.189 -22.011 1.00 24.11 219 ASN C O 1
ATOM 3699 N N . GLY C 2 95 ? -24.129 6.105 -22.134 1.00 22.82 220 GLY C N 1
ATOM 3700 C CA . GLY C 2 95 ? -25.416 5.492 -22.425 1.00 22.97 220 GLY C CA 1
ATOM 3701 C C . GLY C 2 95 ? -25.891 5.546 -23.875 1.00 23.84 220 GLY C C 1
ATOM 3702 O O . GLY C 2 95 ? -26.910 4.944 -24.231 1.00 22.16 220 GLY C O 1
ATOM 3703 N N . ILE C 2 96 ? -25.170 6.260 -24.722 1.00 22.27 221 ILE C N 1
ATOM 3704 C CA . ILE C 2 96 ? -25.594 6.357 -26.103 1.00 23.18 221 ILE C CA 1
ATOM 3705 C C . ILE C 2 96 ? -24.618 5.576 -26.979 1.00 23.61 221 ILE C C 1
ATOM 3706 O O . ILE C 2 96 ? -23.429 5.864 -27.004 1.00 24.31 221 ILE C O 1
ATOM 3711 N N . GLU C 2 97 ? -25.120 4.576 -27.685 1.00 25.89 222 GLU C N 1
ATOM 3712 C CA . GLU C 2 97 ? -24.272 3.762 -28.544 1.00 26.68 222 GLU C CA 1
ATOM 3713 C C . GLU C 2 97 ? -23.890 4.568 -29.786 1.00 24.96 222 GLU C C 1
ATOM 3714 O O . GLU C 2 97 ? -24.649 5.421 -30.242 1.00 20.57 222 GLU C O 1
ATOM 3720 N N . VAL C 2 98 ? -22.698 4.313 -30.306 1.00 24.65 223 VAL C N 1
ATOM 3721 C CA . VAL C 2 98 ? -22.217 5.049 -31.470 1.00 27.01 223 VAL C CA 1
ATOM 3722 C C . VAL C 2 98 ? -22.553 4.434 -32.824 1.00 28.88 223 VAL C C 1
ATOM 3723 O O . VAL C 2 98 ? -22.150 4.978 -33.850 1.00 27.33 223 VAL C O 1
ATOM 3727 N N . SER C 2 99 ? -23.294 3.321 -32.828 1.00 31.82 224 SER C N 1
ATOM 3728 C CA . SER C 2 99 ? -23.652 2.636 -34.078 1.00 35.28 224 SER C CA 1
ATOM 3729 C C . SER C 2 99 ? -24.411 3.471 -35.121 1.00 37.16 224 SER C C 1
ATOM 3730 O O . SER C 2 99 ? -24.008 3.538 -36.291 1.00 38.53 224 SER C O 1
ATOM 3733 N N . GLY C 2 100 ? -25.508 4.103 -34.732 1.00 38.76 225 GLY C N 1
ATOM 3734 C CA . GLY C 2 100 ? -26.217 4.906 -35.724 1.00 39.43 225 GLY C CA 1
ATOM 3735 C C . GLY C 2 100 ? -25.657 6.321 -35.851 1.00 38.25 225 GLY C C 1
ATOM 3736 O O . GLY C 2 100 ? -26.234 7.165 -36.544 1.00 38.79 225 GLY C O 1
ATOM 3737 N N . LYS C 2 101 ? -24.516 6.565 -35.208 1.00 35.87 226 LYS C N 1
ATOM 3738 C CA . LYS C 2 101 ? -23.882 7.883 -35.185 1.00 32.55 226 LYS C CA 1
ATOM 3739 C C . LYS C 2 101 ? -22.715 8.091 -36.131 1.00 31.79 226 LYS C C 1
ATOM 3740 O O . LYS C 2 101 ? -21.929 7.183 -36.377 1.00 31.56 226 LYS C O 1
ATOM 3746 N N . SER C 2 102 ? -22.595 9.328 -36.601 1.00 30.17 227 SER C N 1
ATOM 3747 C CA . SER C 2 102 ? -21.530 9.765 -37.491 1.00 28.17 227 SER C CA 1
ATOM 3748 C C . SER C 2 102 ? -20.341 10.210 -36.646 1.00 26.64 227 SER C C 1
ATOM 3749 O O . SER C 2 102 ? -20.475 10.502 -35.453 1.00 25.73 227 SER C O 1
ATOM 3752 N N . LEU C 2 103 ? -19.182 10.281 -37.279 1.00 24.65 228 LEU C N 1
ATOM 3753 C CA . LEU C 2 103 ? -17.976 10.695 -36.595 1.00 25.14 228 LEU C CA 1
ATOM 3754 C C . LEU C 2 103 ? -18.129 12.059 -35.901 1.00 24.85 228 LEU C C 1
ATOM 3755 O O . LEU C 2 103 ? -17.725 12.219 -34.744 1.00 22.54 228 LEU C O 1
ATOM 3760 N N . ASP C 2 104 ? -18.706 13.038 -36.596 1.00 23.72 229 ASP C N 1
ATOM 3761 C CA . ASP C 2 104 ? -18.862 14.355 -35.986 1.00 25.21 229 ASP C CA 1
ATOM 3762 C C . ASP C 2 104 ? -19.798 14.333 -34.766 1.00 24.81 229 ASP C C 1
ATOM 3763 O O . ASP C 2 104 ? -19.564 15.063 -33.803 1.00 25.27 229 ASP C O 1
ATOM 3768 N N . GLN C 2 105 ? -20.842 13.500 -34.820 1.00 24.77 230 GLN C N 1
ATOM 3769 C CA . GLN C 2 105 ? -21.818 13.361 -33.731 1.00 25.40 230 GLN C CA 1
ATOM 3770 C C . GLN C 2 105 ? -21.158 12.759 -32.498 1.00 24.14 230 GLN C C 1
ATOM 3771 O O . GLN C 2 105 ? -21.362 13.233 -31.374 1.00 23.66 230 GLN C O 1
ATOM 3777 N N . VAL C 2 106 ? -20.394 11.688 -32.715 1.00 23.86 231 VAL C N 1
ATOM 3778 C CA . VAL C 2 106 ? -19.680 11.036 -31.631 1.00 22.64 231 VAL C CA 1
ATOM 3779 C C . VAL C 2 106 ? -18.675 12.036 -31.061 1.00 23.97 231 VAL C C 1
ATOM 3780 O O . VAL C 2 106 ? -18.459 12.090 -29.848 1.00 23.65 231 VAL C O 1
ATOM 3784 N N . THR C 2 107 ? -18.082 12.857 -31.922 1.00 22.59 232 THR C N 1
ATOM 3785 C CA . THR C 2 107 ? -17.145 13.867 -31.436 1.00 22.98 232 THR C CA 1
ATOM 3786 C C . THR C 2 107 ? -17.942 14.873 -30.587 1.00 23.41 232 THR C C 1
ATOM 3787 O O . THR C 2 107 ? -17.513 15.241 -29.499 1.00 25.07 232 THR C O 1
ATOM 3791 N N . ASP C 2 108 ? -19.101 15.312 -31.075 1.00 23.14 233 ASP C N 1
ATOM 3792 C CA . ASP C 2 108 ? -19.917 16.252 -30.309 1.00 23.00 233 ASP C CA 1
ATOM 3793 C C . ASP C 2 108 ? -20.352 15.634 -28.974 1.00 23.45 233 ASP C C 1
ATOM 3794 O O . ASP C 2 108 ? -20.329 16.302 -27.928 1.00 20.44 233 ASP C O 1
ATOM 3799 N N . MET C 2 109 ? -20.752 14.362 -29.010 1.00 23.34 234 MET C N 1
ATOM 3800 C CA . MET C 2 109 ? -21.189 13.694 -27.789 1.00 25.05 234 MET C CA 1
ATOM 3801 C C . MET C 2 109 ? -20.114 13.703 -26.727 1.00 24.62 234 MET C C 1
ATOM 3802 O O . MET C 2 109 ? -20.389 13.886 -25.538 1.00 21.47 234 MET C O 1
ATOM 3807 N N . MET C 2 110 ? -18.875 13.487 -27.145 1.00 25.71 235 MET C N 1
ATOM 3808 C CA . MET C 2 110 ? -17.797 13.479 -26.174 1.00 25.97 235 MET C CA 1
ATOM 3809 C C . MET C 2 110 ? -17.534 14.841 -25.597 1.00 24.81 235 MET C C 1
ATOM 3810 O O . MET C 2 110 ? -17.259 14.965 -24.412 1.00 25.80 235 MET C O 1
ATOM 3815 N N . ILE C 2 111 ? -17.648 15.875 -26.418 1.00 24.27 236 ILE C N 1
ATOM 3816 C CA . ILE C 2 111 ? -17.440 17.226 -25.922 1.00 23.52 236 ILE C CA 1
ATOM 3817 C C . ILE C 2 111 ? -18.568 17.575 -24.953 1.00 24.35 236 ILE C C 1
ATOM 3818 O O . ILE C 2 111 ? -18.355 18.251 -23.956 1.00 25.91 236 ILE C O 1
ATOM 3823 N N . ALA C 2 112 ? -19.772 17.109 -25.247 1.00 23.96 237 ALA C N 1
ATOM 3824 C CA . ALA C 2 112 ? -20.893 17.424 -24.388 1.00 23.13 237 ALA C CA 1
ATOM 3825 C C . ALA C 2 112 ? -20.713 16.796 -23.023 1.00 24.94 237 ALA C C 1
ATOM 3826 O O . ALA C 2 112 ? -21.007 17.411 -22.013 1.00 27.63 237 ALA C O 1
ATOM 3828 N N . ASN C 2 113 ? -20.214 15.569 -23.000 1.00 24.39 238 ASN C N 1
ATOM 3829 C CA . ASN C 2 113 ? -20.022 14.847 -21.759 1.00 27.38 238 ASN C CA 1
ATOM 3830 C C . ASN C 2 113 ? -18.590 14.908 -21.229 1.00 29.12 238 ASN C C 1
ATOM 3831 O O . ASN C 2 113 ? -18.235 14.185 -20.301 1.00 31.00 238 ASN C O 1
ATOM 3836 N N . SER C 2 114 ? -17.781 15.796 -21.787 1.00 30.73 239 SER C N 1
ATOM 3837 C CA . SER C 2 114 ? -16.383 15.889 -21.393 1.00 32.03 239 SER C CA 1
ATOM 3838 C C . SER C 2 114 ? -16.068 16.202 -19.928 1.00 34.09 239 SER C C 1
ATOM 3839 O O . SER C 2 114 ? -14.959 15.922 -19.475 1.00 34.29 239 SER C O 1
ATOM 3842 N N . ARG C 2 115 ? -17.013 16.775 -19.187 1.00 35.41 240 ARG C N 1
ATOM 3843 C CA . ARG C 2 115 ? -16.747 17.115 -17.789 1.00 37.04 240 ARG C CA 1
ATOM 3844 C C . ARG C 2 115 ? -16.908 15.873 -16.919 1.00 36.21 240 ARG C C 1
ATOM 3845 O O . ARG C 2 115 ? -16.397 15.807 -15.799 1.00 36.24 240 ARG C O 1
ATOM 3853 N N . ASN C 2 116 ? -17.617 14.886 -17.460 1.00 34.08 241 ASN C N 1
ATOM 3854 C CA . ASN C 2 116 ? -17.894 13.642 -16.760 1.00 31.50 241 ASN C CA 1
ATOM 3855 C C . ASN C 2 116 ? -18.146 12.592 -17.849 1.00 28.44 241 ASN C C 1
ATOM 3856 O O . ASN C 2 116 ? -19.290 12.196 -18.112 1.00 28.59 241 ASN C O 1
ATOM 3861 N N . LEU C 2 117 ? -17.072 12.130 -18.468 1.00 23.36 242 LEU C N 1
ATOM 3862 C CA . LEU C 2 117 ? -17.191 11.198 -19.585 1.00 20.16 242 LEU C CA 1
ATOM 3863 C C . LEU C 2 117 ? -17.249 9.721 -19.267 1.00 17.68 242 LEU C C 1
ATOM 3864 O O . LEU C 2 117 ? -16.424 9.212 -18.524 1.00 21.80 242 LEU C O 1
ATOM 3869 N N . ILE C 2 118 ? -18.222 9.025 -19.831 1.00 17.57 243 ILE C N 1
ATOM 3870 C CA . ILE C 2 118 ? -18.311 7.574 -19.643 1.00 17.47 243 ILE C CA 1
ATOM 3871 C C . ILE C 2 118 ? -18.162 6.954 -21.010 1.00 16.63 243 ILE C C 1
ATOM 3872 O O . ILE C 2 118 ? -19.135 6.843 -21.737 1.00 16.35 243 ILE C O 1
ATOM 3877 N N . ILE C 2 119 ? -16.951 6.532 -21.350 1.00 16.23 244 ILE C N 1
ATOM 3878 C CA . ILE C 2 119 ? -16.725 5.968 -22.661 1.00 17.75 244 ILE C CA 1
ATOM 3879 C C . ILE C 2 119 ? -16.372 4.497 -22.613 1.00 18.64 244 ILE C C 1
ATOM 3880 O O . ILE C 2 119 ? -15.440 4.076 -21.904 1.00 19.77 244 ILE C O 1
ATOM 3885 N N . THR C 2 120 ? -17.160 3.727 -23.358 1.00 17.27 245 THR C N 1
ATOM 3886 C CA . THR C 2 120 ? -17.018 2.285 -23.449 1.00 17.82 245 THR C CA 1
ATOM 3887 C C . THR C 2 120 ? -16.307 1.927 -24.770 1.00 18.26 245 THR C C 1
ATOM 3888 O O . THR C 2 120 ? -16.798 2.237 -25.845 1.00 18.87 245 THR C O 1
ATOM 3892 N N . VAL C 2 121 ? -15.163 1.262 -24.669 1.00 17.45 246 VAL C N 1
ATOM 3893 C CA . VAL C 2 121 ? -14.379 0.883 -25.841 1.00 17.00 246 VAL C CA 1
ATOM 3894 C C . VAL C 2 121 ? -14.096 -0.617 -25.875 1.00 19.75 246 VAL C C 1
ATOM 3895 O O . VAL C 2 121 ? -14.288 -1.342 -24.881 1.00 19.10 246 VAL C O 1
ATOM 3899 N N . ARG C 2 122 ? -13.637 -1.079 -27.032 1.00 19.42 247 ARG C N 1
ATOM 3900 C CA . ARG C 2 122 ? -13.234 -2.463 -27.189 1.00 18.81 247 ARG C CA 1
ATOM 3901 C C . ARG C 2 122 ? -11.736 -2.288 -27.424 1.00 21.09 247 ARG C C 1
ATOM 3902 O O . ARG C 2 122 ? -11.289 -2.011 -28.539 1.00 20.15 247 ARG C O 1
ATOM 3910 N N . PRO C 2 123 ? -10.939 -2.424 -26.362 1.00 18.97 248 PRO C N 1
ATOM 3911 C CA . PRO C 2 123 ? -9.498 -2.259 -26.495 1.00 19.32 248 PRO C CA 1
ATOM 3912 C C . PRO C 2 123 ? -8.891 -3.039 -27.657 1.00 21.10 248 PRO C C 1
ATOM 3913 O O . PRO C 2 123 ? -9.402 -4.070 -28.075 1.00 18.39 248 PRO C O 1
ATOM 3917 N N . ALA C 2 124 ? -7.792 -2.498 -28.162 1.00 21.77 249 ALA C N 1
ATOM 3918 C CA . ALA C 2 124 ? -7.029 -3.125 -29.211 1.00 23.60 249 ALA C CA 1
ATOM 3919 C C . ALA C 2 124 ? -5.988 -3.978 -28.460 1.00 26.54 249 ALA C C 1
ATOM 3920 O O . ALA C 2 124 ? -5.558 -3.647 -27.342 1.00 24.96 249 ALA C O 1
ATOM 3922 N N . ASN C 2 125 ? -5.587 -5.086 -29.058 1.00 30.95 250 ASN C N 1
ATOM 3923 C CA . ASN C 2 125 ? -4.607 -5.951 -28.411 1.00 35.76 250 ASN C CA 1
ATOM 3924 C C . ASN C 2 125 ? -3.195 -5.721 -28.975 1.00 35.76 250 ASN C C 1
ATOM 3925 O O . ASN C 2 125 ? -3.001 -5.690 -30.192 1.00 34.96 250 ASN C O 1
ATOM 3930 N N . GLN C 2 126 ? -2.221 -5.556 -28.083 1.00 34.11 251 GLN C N 1
ATOM 3931 C CA . GLN C 2 126 ? -0.841 -5.367 -28.490 1.00 33.53 251 GLN C CA 1
ATOM 3932 C C . GLN C 2 126 ? -0.131 -6.702 -28.701 1.00 31.72 251 GLN C C 1
ATOM 3933 O O . GLN C 2 126 ? -0.204 -7.582 -27.857 1.00 29.09 251 GLN C O 1
ATOM 3939 N N . ARG C 2 127 ? 0.561 -6.844 -29.829 1.00 29.98 252 ARG C N 1
ATOM 3940 C CA . ARG C 2 127 ? 1.293 -8.063 -30.101 1.00 30.14 252 ARG C CA 1
ATOM 3941 C C . ARG C 2 127 ? 2.314 -8.301 -28.998 1.00 32.52 252 ARG C C 1
ATOM 3942 O O . ARG C 2 127 ? 3.090 -7.397 -28.638 1.00 32.48 252 ARG C O 1
ATOM 3950 N N . ASN C 2 128 ? 2.292 -9.508 -28.435 1.00 34.42 253 ASN C N 1
ATOM 3951 C CA . ASN C 2 128 ? 3.234 -9.841 -27.376 1.00 34.90 253 ASN C CA 1
ATOM 3952 C C . ASN C 2 128 ? 4.611 -10.072 -28.014 1.00 35.88 253 ASN C C 1
ATOM 3953 O O . ASN C 2 128 ? 4.666 -10.497 -29.199 1.00 35.77 253 ASN C O 1
ATOM 3959 N N . ILE D 2 6 ? 2.960 56.661 28.596 1.00 38.47 131 ILE D N 1
ATOM 3960 C CA . ILE D 2 6 ? 3.955 57.181 29.583 1.00 38.60 131 ILE D CA 1
ATOM 3961 C C . ILE D 2 6 ? 5.400 57.169 29.055 1.00 37.21 131 ILE D C 1
ATOM 3962 O O . ILE D 2 6 ? 5.913 56.130 28.650 1.00 37.74 131 ILE D O 1
ATOM 3967 N N . VAL D 2 7 ? 6.050 58.331 29.096 1.00 35.97 132 VAL D N 1
ATOM 3968 C CA . VAL D 2 7 ? 7.426 58.497 28.619 1.00 34.72 132 VAL D CA 1
ATOM 3969 C C . VAL D 2 7 ? 8.501 58.048 29.616 1.00 33.03 132 VAL D C 1
ATOM 3970 O O . VAL D 2 7 ? 8.525 58.519 30.745 1.00 33.93 132 VAL D O 1
ATOM 3974 N N . ILE D 2 8 ? 9.390 57.153 29.187 1.00 30.89 133 ILE D N 1
ATOM 3975 C CA . ILE D 2 8 ? 10.476 56.637 30.033 1.00 28.67 133 ILE D CA 1
ATOM 3976 C C . ILE D 2 8 ? 11.789 56.886 29.310 1.00 29.13 133 ILE D C 1
ATOM 3977 O O . ILE D 2 8 ? 11.935 56.508 28.146 1.00 30.60 133 ILE D O 1
ATOM 3982 N N . SER D 2 9 ? 12.740 57.508 29.993 1.00 26.73 134 SER D N 1
ATOM 3983 C CA . SER D 2 9 ? 14.014 57.814 29.388 1.00 28.67 134 SER D CA 1
ATOM 3984 C C . SER D 2 9 ? 14.936 56.637 29.517 1.00 30.14 134 SER D C 1
ATOM 3985 O O . SER D 2 9 ? 14.589 55.617 30.101 1.00 30.46 134 SER D O 1
ATOM 3988 N N . MET D 2 10 ? 16.124 56.789 28.961 1.00 30.97 135 MET D N 1
ATOM 3989 C CA . MET D 2 10 ? 17.130 55.761 29.071 1.00 31.66 135 MET D CA 1
ATOM 3990 C C . MET D 2 10 ? 17.768 56.070 30.403 1.00 31.17 135 MET D C 1
ATOM 3991 O O . MET D 2 10 ? 17.588 57.166 30.937 1.00 30.25 135 MET D O 1
ATOM 3996 N N . PRO D 2 11 ? 18.519 55.121 30.967 1.00 30.17 136 PRO D N 1
ATOM 3997 C CA . PRO D 2 11 ? 19.144 55.390 32.263 1.00 30.19 136 PRO D CA 1
ATOM 3998 C C . PRO D 2 11 ? 20.277 56.413 32.250 1.00 30.13 136 PRO D C 1
ATOM 3999 O O . PRO D 2 11 ? 20.944 56.637 31.233 1.00 29.24 136 PRO D O 1
ATOM 4003 N N . GLN D 2 12 ? 20.478 57.031 33.405 1.00 27.65 137 GLN D N 1
ATOM 4004 C CA . GLN D 2 12 ? 21.535 58.005 33.583 1.00 26.73 137 GLN D CA 1
ATOM 4005 C C . GLN D 2 12 ? 22.055 57.746 34.984 1.00 26.07 137 GLN D C 1
ATOM 4006 O O . GLN D 2 12 ? 21.416 57.026 35.775 1.00 26.17 137 GLN D O 1
ATOM 4012 N N . ASP D 2 13 ? 23.199 58.334 35.286 1.00 22.48 138 ASP D N 1
ATOM 4013 C CA . ASP D 2 13 ? 23.792 58.265 36.611 1.00 23.65 138 ASP D CA 1
ATOM 4014 C C . ASP D 2 13 ? 23.934 56.849 37.180 1.00 23.33 138 ASP D C 1
ATOM 4015 O O . ASP D 2 13 ? 23.436 56.520 38.274 1.00 17.45 138 ASP D O 1
ATOM 4020 N N . PHE D 2 14 ? 24.656 56.039 36.414 1.00 22.93 139 PHE D N 1
ATOM 4021 C CA . PHE D 2 14 ? 24.935 54.655 36.747 1.00 23.71 139 PHE D CA 1
ATOM 4022 C C . PHE D 2 14 ? 25.872 54.619 37.936 1.00 23.02 139 PHE D C 1
ATOM 4023 O O . PHE D 2 14 ? 26.847 55.365 38.007 1.00 22.95 139 PHE D O 1
ATOM 4031 N N . ARG D 2 15 ? 25.565 53.755 38.886 1.00 24.89 140 ARG D N 1
ATOM 4032 C CA . ARG D 2 15 ? 26.420 53.622 40.058 1.00 25.01 140 ARG D CA 1
ATOM 4033 C C . ARG D 2 15 ? 26.426 52.191 40.570 1.00 23.21 140 ARG D C 1
ATOM 4034 O O . ARG D 2 15 ? 25.373 51.564 40.678 1.00 24.38 140 ARG D O 1
ATOM 4042 N N . PRO D 2 16 ? 27.618 51.618 40.796 1.00 23.30 141 PRO D N 1
ATOM 4043 C CA . PRO D 2 16 ? 27.647 50.250 41.332 1.00 21.73 141 PRO D CA 1
ATOM 4044 C C . PRO D 2 16 ? 27.381 50.554 42.808 1.00 21.23 141 PRO D C 1
ATOM 4045 O O . PRO D 2 16 ? 27.910 51.551 43.317 1.00 18.12 141 PRO D O 1
ATOM 4049 N N . VAL D 2 17 ? 26.561 49.750 43.483 1.00 18.28 142 VAL D N 1
ATOM 4050 C CA . VAL D 2 17 ? 26.246 50.014 44.909 1.00 15.62 142 VAL D CA 1
ATOM 4051 C C . VAL D 2 17 ? 26.847 48.966 45.831 1.00 16.82 142 VAL D C 1
ATOM 4052 O O . VAL D 2 17 ? 27.542 49.279 46.782 1.00 18.63 142 VAL D O 1
ATOM 4056 N N . SER D 2 18 ? 26.591 47.701 45.565 1.00 16.67 143 SER D N 1
ATOM 4057 C CA . SER D 2 18 ? 27.180 46.717 46.445 1.00 18.65 143 SER D CA 1
ATOM 4058 C C . SER D 2 18 ? 27.416 45.430 45.722 1.00 16.89 143 SER D C 1
ATOM 4059 O O . SER D 2 18 ? 26.988 45.253 44.590 1.00 18.46 143 SER D O 1
ATOM 4062 N N . SER D 2 19 ? 28.103 44.526 46.399 1.00 17.56 144 SER D N 1
ATOM 4063 C CA . SER D 2 19 ? 28.395 43.222 45.841 1.00 18.17 144 SER D CA 1
ATOM 4064 C C . SER D 2 19 ? 29.029 42.348 46.913 1.00 19.17 144 SER D C 1
ATOM 4065 O O . SER D 2 19 ? 29.412 42.828 47.995 1.00 17.49 144 SER D O 1
ATOM 4068 N N . ILE D 2 20 ? 29.129 41.065 46.576 1.00 18.51 145 ILE D N 1
ATOM 4069 C CA . ILE D 2 20 ? 29.762 40.053 47.414 1.00 20.98 145 ILE D CA 1
ATOM 4070 C C . ILE D 2 20 ? 30.960 39.610 46.584 1.00 19.36 145 ILE D C 1
ATOM 4071 O O . ILE D 2 20 ? 30.807 39.274 45.412 1.00 18.26 145 ILE D O 1
ATOM 4076 N N . ILE D 2 21 ? 32.140 39.612 47.185 1.00 20.77 146 ILE D N 1
ATOM 4077 C CA . ILE D 2 21 ? 33.360 39.208 46.484 1.00 21.23 146 ILE D CA 1
ATOM 4078 C C . ILE D 2 21 ? 34.100 38.135 47.283 1.00 21.16 146 ILE D C 1
ATOM 4079 O O . ILE D 2 21 ? 33.717 37.811 48.418 1.00 20.14 146 ILE D O 1
ATOM 4084 N N . ASP D 2 22 ? 35.152 37.591 46.680 1.00 20.76 147 ASP D N 1
ATOM 4085 C CA . ASP D 2 22 ? 36.005 36.586 47.321 1.00 22.94 147 ASP D CA 1
ATOM 4086 C C . ASP D 2 22 ? 35.240 35.418 47.946 1.00 23.40 147 ASP D C 1
ATOM 4087 O O . ASP D 2 22 ? 35.643 34.888 48.980 1.00 25.82 147 ASP D O 1
ATOM 4092 N N . VAL D 2 23 ? 34.148 35.005 47.326 1.00 23.56 148 VAL D N 1
ATOM 4093 C CA . VAL D 2 23 ? 33.342 33.918 47.883 1.00 25.33 148 VAL D CA 1
ATOM 4094 C C . VAL D 2 23 ? 33.972 32.518 47.821 1.00 24.45 148 VAL D C 1
ATOM 4095 O O . VAL D 2 23 ? 33.741 31.686 48.707 1.00 24.09 148 VAL D O 1
ATOM 4099 N N . ASP D 2 24 ? 34.772 32.262 46.785 1.00 23.57 149 ASP D N 1
ATOM 4100 C CA . ASP D 2 24 ? 35.406 30.955 46.610 1.00 22.82 149 ASP D CA 1
ATOM 4101 C C . ASP D 2 24 ? 36.615 30.725 47.492 1.00 21.76 149 ASP D C 1
ATOM 4102 O O . ASP D 2 24 ? 37.046 29.594 47.696 1.00 21.73 149 ASP D O 1
ATOM 4107 N N . ILE D 2 25 ? 37.157 31.811 48.018 1.00 20.81 150 ILE D N 1
ATOM 4108 C CA . ILE D 2 25 ? 38.341 31.752 48.826 1.00 20.82 150 ILE D CA 1
ATOM 4109 C C . ILE D 2 25 ? 38.123 32.144 50.284 1.00 22.30 150 ILE D C 1
ATOM 4110 O O . ILE D 2 25 ? 39.060 32.551 50.961 1.00 22.98 150 ILE D O 1
ATOM 4115 N N . LEU D 2 26 ? 36.888 32.020 50.755 1.00 21.38 151 LEU D N 1
ATOM 4116 C CA . LEU D 2 26 ? 36.563 32.345 52.147 1.00 22.46 151 LEU D CA 1
ATOM 4117 C C . LEU D 2 26 ? 35.723 31.223 52.741 1.00 21.10 151 LEU D C 1
ATOM 4118 O O . LEU D 2 26 ? 35.058 30.494 52.007 1.00 19.40 151 LEU D O 1
ATOM 4123 N N . PRO D 2 27 ? 35.771 31.039 54.077 1.00 21.62 152 PRO D N 1
ATOM 4124 C CA . PRO D 2 27 ? 34.951 29.976 54.659 1.00 21.53 152 PRO D CA 1
ATOM 4125 C C . PRO D 2 27 ? 33.540 30.328 54.230 1.00 22.35 152 PRO D C 1
ATOM 4126 O O . PRO D 2 27 ? 33.207 31.514 54.127 1.00 22.67 152 PRO D O 1
ATOM 4130 N N . GLU D 2 28 ? 32.690 29.342 53.983 1.00 25.38 153 GLU D N 1
ATOM 4131 C CA . GLU D 2 28 ? 31.365 29.716 53.551 1.00 28.11 153 GLU D CA 1
ATOM 4132 C C . GLU D 2 28 ? 30.487 30.276 54.654 1.00 26.35 153 GLU D C 1
ATOM 4133 O O . GLU D 2 28 ? 29.354 30.664 54.402 1.00 27.35 153 GLU D O 1
ATOM 4139 N N . THR D 2 29 ? 31.011 30.347 55.869 1.00 23.90 154 THR D N 1
ATOM 4140 C CA . THR D 2 29 ? 30.242 30.956 56.947 1.00 23.26 154 THR D CA 1
ATOM 4141 C C . THR D 2 29 ? 30.560 32.466 56.971 1.00 23.02 154 THR D C 1
ATOM 4142 O O . THR D 2 29 ? 30.075 33.202 57.842 1.00 20.78 154 THR D O 1
ATOM 4146 N N . HIS D 2 30 ? 31.382 32.920 56.014 1.00 21.70 155 HIS D N 1
ATOM 4147 C CA . HIS D 2 30 ? 31.768 34.335 55.914 1.00 19.17 155 HIS D CA 1
ATOM 4148 C C . HIS D 2 30 ? 31.214 34.980 54.637 1.00 21.57 155 HIS D C 1
ATOM 4149 O O . HIS D 2 30 ? 30.854 34.287 53.678 1.00 20.22 155 HIS D O 1
ATOM 4156 N N . ARG D 2 31 ? 31.159 36.307 54.623 1.00 18.58 156 ARG D N 1
ATOM 4157 C CA . ARG D 2 31 ? 30.654 37.034 53.471 1.00 19.67 156 ARG D CA 1
ATOM 4158 C C . ARG D 2 31 ? 31.429 38.330 53.381 1.00 18.25 156 ARG D C 1
ATOM 4159 O O . ARG D 2 31 ? 31.410 39.141 54.303 1.00 14.89 156 ARG D O 1
ATOM 4167 N N . ARG D 2 32 ? 32.159 38.513 52.293 1.00 17.97 157 ARG D N 1
ATOM 4168 C CA . ARG D 2 32 ? 32.881 39.754 52.151 1.00 17.53 157 ARG D CA 1
ATOM 4169 C C . ARG D 2 32 ? 31.966 40.615 51.298 1.00 19.13 157 ARG D C 1
ATOM 4170 O O . ARG D 2 32 ? 31.603 40.254 50.176 1.00 18.90 157 ARG D O 1
ATOM 4178 N N . VAL D 2 33 ? 31.588 41.757 51.852 1.00 19.76 158 VAL D N 1
ATOM 4179 C CA . VAL D 2 33 ? 30.669 42.661 51.180 1.00 19.05 158 VAL D CA 1
ATOM 4180 C C . VAL D 2 33 ? 31.370 43.945 50.804 1.00 20.60 158 VAL D C 1
ATOM 4181 O O . VAL D 2 33 ? 32.234 44.416 51.516 1.00 21.42 158 VAL D O 1
ATOM 4185 N N . ARG D 2 34 ? 30.973 44.497 49.670 1.00 22.08 159 ARG D N 1
ATOM 4186 C CA . ARG D 2 34 ? 31.503 45.760 49.215 1.00 23.81 159 ARG D CA 1
ATOM 4187 C C . ARG D 2 34 ? 30.323 46.748 49.141 1.00 22.21 159 ARG D C 1
ATOM 4188 O O . ARG D 2 34 ? 29.270 46.431 48.582 1.00 22.87 159 ARG D O 1
ATOM 4196 N N . LEU D 2 35 ? 30.497 47.915 49.757 1.00 23.18 160 LEU D N 1
ATOM 4197 C CA . LEU D 2 35 ? 29.494 48.988 49.779 1.00 22.75 160 LEU D CA 1
ATOM 4198 C C . LEU D 2 35 ? 30.104 50.281 49.241 1.00 24.42 160 LEU D C 1
ATOM 4199 O O . LEU D 2 35 ? 31.094 50.763 49.778 1.00 24.68 160 LEU D O 1
ATOM 4204 N N . CYS D 2 36 ? 29.509 50.850 48.203 1.00 25.76 161 CYS D N 1
ATOM 4205 C CA . CYS D 2 36 ? 30.001 52.111 47.661 1.00 28.21 161 CYS D CA 1
ATOM 4206 C C . CYS D 2 36 ? 28.828 53.082 47.811 1.00 28.04 161 CYS D C 1
ATOM 4207 O O . CYS D 2 36 ? 27.848 52.973 47.083 1.00 29.37 161 CYS D O 1
ATOM 4210 N N . LYS D 2 37 ? 28.921 54.018 48.755 1.00 29.94 162 LYS D N 1
ATOM 4211 C CA . LYS D 2 37 ? 27.831 54.971 49.006 1.00 31.92 162 LYS D CA 1
ATOM 4212 C C . LYS D 2 37 ? 27.613 56.021 47.912 1.00 33.52 162 LYS D C 1
ATOM 4213 O O . LYS D 2 37 ? 28.550 56.384 47.205 1.00 33.43 162 LYS D O 1
ATOM 4219 N N . TYR D 2 38 ? 26.380 56.508 47.766 1.00 33.36 163 TYR D N 1
ATOM 4220 C CA . TYR D 2 38 ? 26.105 57.491 46.728 1.00 37.18 163 TYR D CA 1
ATOM 4221 C C . TYR D 2 38 ? 27.058 58.686 46.784 1.00 40.05 163 TYR D C 1
ATOM 4222 O O . TYR D 2 38 ? 27.760 58.971 45.808 1.00 40.73 163 TYR D O 1
ATOM 4231 N N . GLY D 2 39 ? 27.071 59.377 47.924 1.00 42.12 164 GLY D N 1
ATOM 4232 C CA . GLY D 2 39 ? 27.936 60.534 48.104 1.00 45.27 164 GLY D CA 1
ATOM 4233 C C . GLY D 2 39 ? 28.595 60.563 49.474 1.00 47.93 164 GLY D C 1
ATOM 4234 O O . GLY D 2 39 ? 28.257 59.783 50.370 1.00 46.81 164 GLY D O 1
ATOM 4235 N N . THR D 2 40 ? 29.532 61.484 49.645 1.00 50.16 165 THR D N 1
ATOM 4236 C CA . THR D 2 40 ? 30.264 61.608 50.898 1.00 53.80 165 THR D CA 1
ATOM 4237 C C . THR D 2 40 ? 29.421 62.019 52.119 1.00 54.79 165 THR D C 1
ATOM 4238 O O . THR D 2 40 ? 29.888 61.880 53.250 1.00 55.87 165 THR D O 1
ATOM 4242 N N . GLU D 2 41 ? 28.190 62.491 51.899 1.00 56.29 166 GLU D N 1
ATOM 4243 C CA . GLU D 2 41 ? 27.329 62.966 52.994 1.00 56.87 166 GLU D CA 1
ATOM 4244 C C . GLU D 2 41 ? 26.192 62.113 53.573 1.00 55.45 166 GLU D C 1
ATOM 4245 O O . GLU D 2 41 ? 25.446 62.600 54.429 1.00 56.13 166 GLU D O 1
ATOM 4251 N N . LYS D 2 42 ? 26.014 60.876 53.120 1.00 51.64 167 LYS D N 1
ATOM 4252 C CA . LYS D 2 42 ? 24.958 60.056 53.711 1.00 48.16 167 LYS D CA 1
ATOM 4253 C C . LYS D 2 42 ? 25.539 58.753 54.239 1.00 44.00 167 LYS D C 1
ATOM 4254 O O . LYS D 2 42 ? 26.290 58.066 53.542 1.00 45.78 167 LYS D O 1
ATOM 4260 N N . PRO D 2 43 ? 25.197 58.412 55.494 1.00 38.35 168 PRO D N 1
ATOM 4261 C CA . PRO D 2 43 ? 25.604 57.236 56.272 1.00 32.57 168 PRO D CA 1
ATOM 4262 C C . PRO D 2 43 ? 25.540 55.885 55.584 1.00 26.88 168 PRO D C 1
ATOM 4263 O O . PRO D 2 43 ? 24.737 55.666 54.685 1.00 22.86 168 PRO D O 1
ATOM 4267 N N . LEU D 2 44 ? 26.403 54.984 56.045 1.00 24.16 169 LEU D N 1
ATOM 4268 C CA . LEU D 2 44 ? 26.461 53.632 55.529 1.00 22.41 169 LEU D CA 1
ATOM 4269 C C . LEU D 2 44 ? 25.150 52.912 55.898 1.00 20.04 169 LEU D C 1
ATOM 4270 O O . LEU D 2 44 ? 24.703 52.009 55.206 1.00 20.52 169 LEU D O 1
ATOM 4275 N N . GLY D 2 45 ? 24.526 53.331 56.987 1.00 19.89 170 GLY D N 1
ATOM 4276 C CA . GLY D 2 45 ? 23.253 52.738 57.364 1.00 19.72 170 GLY D CA 1
ATOM 4277 C C . GLY D 2 45 ? 23.219 51.571 58.328 1.00 17.49 170 GLY D C 1
ATOM 4278 O O . GLY D 2 45 ? 22.321 50.731 58.238 1.00 19.81 170 GLY D O 1
ATOM 4279 N N . PHE D 2 46 ? 24.194 51.488 59.223 1.00 17.55 171 PHE D N 1
ATOM 4280 C CA . PHE D 2 46 ? 24.206 50.416 60.216 1.00 18.16 171 PHE D CA 1
ATOM 4281 C C . PHE D 2 46 ? 25.153 50.717 61.371 1.00 18.17 171 PHE D C 1
ATOM 4282 O O . PHE D 2 46 ? 26.161 51.404 61.180 1.00 18.53 171 PHE D O 1
ATOM 4290 N N . TYR D 2 47 ? 24.804 50.234 62.567 1.00 17.24 172 TYR D N 1
ATOM 4291 C CA . TYR D 2 47 ? 25.610 50.447 63.767 1.00 19.19 172 TYR D CA 1
ATOM 4292 C C . TYR D 2 47 ? 26.259 49.150 64.211 1.00 18.19 172 TYR D C 1
ATOM 4293 O O . TYR D 2 47 ? 25.764 48.065 63.912 1.00 20.46 172 TYR D O 1
ATOM 4302 N N . ILE D 2 48 ? 27.352 49.255 64.949 1.00 17.18 173 ILE D N 1
ATOM 4303 C CA . ILE D 2 48 ? 27.999 48.053 65.468 1.00 18.84 173 ILE D CA 1
ATOM 4304 C C . ILE D 2 48 ? 28.146 48.186 66.989 1.00 18.03 173 ILE D C 1
ATOM 4305 O O . ILE D 2 48 ? 28.198 49.289 67.509 1.00 18.17 173 ILE D O 1
ATOM 4310 N N . ARG D 2 49 ? 28.234 47.052 67.678 1.00 18.04 174 ARG D N 1
ATOM 4311 C CA . ARG D 2 49 ? 28.344 47.025 69.123 1.00 17.96 174 ARG D CA 1
ATOM 4312 C C . ARG D 2 49 ? 29.376 46.000 69.579 1.00 17.68 174 ARG D C 1
ATOM 4313 O O . ARG D 2 49 ? 29.835 45.151 68.806 1.00 14.49 174 ARG D O 1
ATOM 4321 N N . ASP D 2 50 ? 29.736 46.093 70.851 1.00 15.23 175 ASP D N 1
ATOM 4322 C CA . ASP D 2 50 ? 30.651 45.143 71.418 1.00 17.61 175 ASP D CA 1
ATOM 4323 C C . ASP D 2 50 ? 29.831 43.883 71.662 1.00 18.59 175 ASP D C 1
ATOM 4324 O O . ASP D 2 50 ? 28.603 43.896 71.617 1.00 16.95 175 ASP D O 1
ATOM 4329 N N . GLY D 2 51 ? 30.526 42.797 71.936 1.00 20.02 176 GLY D N 1
ATOM 4330 C CA . GLY D 2 51 ? 29.855 41.547 72.196 1.00 21.36 176 GLY D CA 1
ATOM 4331 C C . GLY D 2 51 ? 30.963 40.546 72.383 1.00 23.01 176 GLY D C 1
ATOM 4332 O O . GLY D 2 51 ? 32.134 40.909 72.319 1.00 21.47 176 GLY D O 1
ATOM 4333 N N . SER D 2 52 ? 30.601 39.295 72.622 1.00 24.96 177 SER D N 1
ATOM 4334 C CA . SER D 2 52 ? 31.594 38.257 72.811 1.00 27.26 177 SER D CA 1
ATOM 4335 C C . SER D 2 52 ? 31.332 37.148 71.818 1.00 27.17 177 SER D C 1
ATOM 4336 O O . SER D 2 52 ? 30.185 36.840 71.514 1.00 28.60 177 SER D O 1
ATOM 4339 N N . SER D 2 53 ? 32.401 36.555 71.307 1.00 27.90 178 SER D N 1
ATOM 4340 C CA . SER D 2 53 ? 32.280 35.438 70.393 1.00 30.29 178 SER D CA 1
ATOM 4341 C C . SER D 2 53 ? 33.020 34.312 71.098 1.00 30.24 178 SER D C 1
ATOM 4342 O O . SER D 2 53 ? 34.163 34.498 71.496 1.00 31.11 178 SER D O 1
ATOM 4345 N N . VAL D 2 54 ? 32.386 33.162 71.295 1.00 29.62 179 VAL D N 1
ATOM 4346 C CA . VAL D 2 54 ? 33.104 32.071 71.947 1.00 27.91 179 VAL D CA 1
ATOM 4347 C C . VAL D 2 54 ? 33.849 31.342 70.824 1.00 28.32 179 VAL D C 1
ATOM 4348 O O . VAL D 2 54 ? 33.259 30.979 69.812 1.00 27.11 179 VAL D O 1
ATOM 4352 N N . ARG D 2 55 ? 35.149 31.145 70.992 1.00 28.85 180 ARG D N 1
ATOM 4353 C CA . ARG D 2 55 ? 35.940 30.503 69.948 1.00 30.60 180 ARG D CA 1
ATOM 4354 C C . ARG D 2 55 ? 36.957 29.479 70.463 1.00 31.00 180 ARG D C 1
ATOM 4355 O O . ARG D 2 55 ? 37.466 29.596 71.582 1.00 28.18 180 ARG D O 1
ATOM 4363 N N . VAL D 2 56 ? 37.250 28.486 69.621 1.00 32.58 181 VAL D N 1
ATOM 4364 C CA . VAL D 2 56 ? 38.253 27.474 69.938 1.00 35.11 181 VAL D CA 1
ATOM 4365 C C . VAL D 2 56 ? 39.600 28.118 69.593 1.00 38.36 181 VAL D C 1
ATOM 4366 O O . VAL D 2 56 ? 39.902 28.359 68.419 1.00 39.42 181 VAL D O 1
ATOM 4370 N N . THR D 2 57 ? 40.398 28.402 70.614 1.00 41.61 182 THR D N 1
ATOM 4371 C CA . THR D 2 57 ? 41.708 29.019 70.435 1.00 44.15 182 THR D CA 1
ATOM 4372 C C . THR D 2 57 ? 42.793 27.986 70.760 1.00 46.91 182 THR D C 1
ATOM 4373 O O . THR D 2 57 ? 42.490 26.829 71.075 1.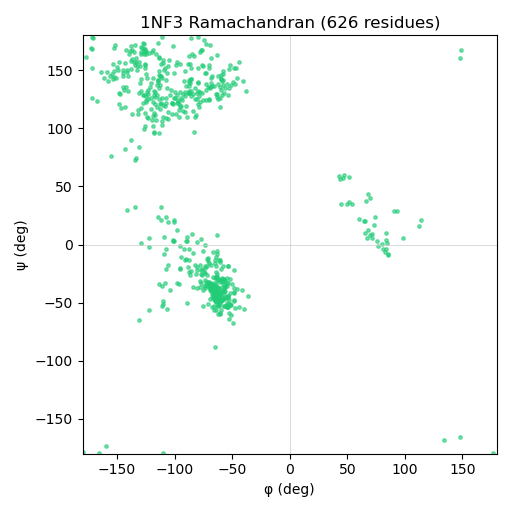00 47.53 182 THR D O 1
ATOM 4377 N N . PRO D 2 58 ? 44.073 28.381 70.671 1.00 48.80 183 PRO D N 1
ATOM 4378 C CA . PRO D 2 58 ? 45.127 27.412 70.985 1.00 49.67 183 PRO D CA 1
ATOM 4379 C C . PRO D 2 58 ? 45.004 26.871 72.405 1.00 50.40 183 PRO D C 1
ATOM 4380 O O . PRO D 2 58 ? 45.332 25.718 72.663 1.00 52.25 183 PRO D O 1
ATOM 4384 N N . HIS D 2 59 ? 44.519 27.692 73.329 1.00 51.24 184 HIS D N 1
ATOM 4385 C CA . HIS D 2 59 ? 44.378 27.231 74.705 1.00 52.12 184 HIS D CA 1
ATOM 4386 C C . HIS D 2 59 ? 43.038 26.605 75.050 1.00 51.51 184 HIS D C 1
ATOM 4387 O O . HIS D 2 59 ? 42.910 25.972 76.097 1.00 52.51 184 HIS D O 1
ATOM 4394 N N . GLY D 2 60 ? 42.040 26.777 74.187 1.00 49.95 185 GLY D N 1
ATOM 4395 C CA . GLY D 2 60 ? 40.740 26.187 74.460 1.00 47.49 185 GLY D CA 1
ATOM 4396 C C . GLY D 2 60 ? 39.556 26.983 73.946 1.00 45.46 185 GLY D C 1
ATOM 4397 O O . GLY D 2 60 ? 39.716 27.885 73.125 1.00 44.66 185 GLY D O 1
ATOM 4398 N N . LEU D 2 61 ? 38.364 26.635 74.427 1.00 43.42 186 LEU D N 1
ATOM 4399 C CA . LEU D 2 61 ? 37.132 27.318 74.032 1.00 41.56 186 LEU D CA 1
ATOM 4400 C C . LEU D 2 61 ? 36.984 28.573 74.891 1.00 41.60 186 LEU D C 1
ATOM 4401 O O . LEU D 2 61 ? 36.482 28.511 76.023 1.00 41.31 186 LEU D O 1
ATOM 4406 N N . GLU D 2 62 ? 37.415 29.712 74.353 1.00 39.83 187 GLU D N 1
ATOM 4407 C CA . GLU D 2 62 ? 37.352 30.969 75.097 1.00 40.77 187 GLU D CA 1
ATOM 4408 C C . GLU D 2 62 ? 36.247 31.925 74.665 1.00 39.94 187 GLU D C 1
ATOM 4409 O O . GLU D 2 62 ? 35.720 31.845 73.555 1.00 40.99 187 GLU D O 1
ATOM 4415 N N . LYS D 2 63 ? 35.906 32.829 75.570 1.00 38.34 188 LYS D N 1
ATOM 4416 C CA . LYS D 2 63 ? 34.919 33.860 75.313 1.00 37.89 188 LYS D CA 1
ATOM 4417 C C . LYS D 2 63 ? 35.794 35.047 74.897 1.00 36.71 188 LYS D C 1
ATOM 4418 O O . LYS D 2 63 ? 36.508 35.617 75.724 1.00 36.81 188 LYS D O 1
ATOM 4424 N N . VAL D 2 64 ? 35.741 35.401 73.617 1.00 34.22 189 VAL D N 1
ATOM 4425 C CA . VAL D 2 64 ? 36.547 36.487 73.053 1.00 32.97 189 VAL D CA 1
ATOM 4426 C C . VAL D 2 64 ? 35.739 37.724 72.638 1.00 30.90 189 VAL D C 1
ATOM 4427 O O . VAL D 2 64 ? 34.619 37.614 72.155 1.00 30.08 189 VAL D O 1
ATOM 4431 N N . PRO D 2 65 ? 36.298 38.924 72.830 1.00 30.16 190 PRO D N 1
ATOM 4432 C CA . PRO D 2 65 ? 35.528 40.102 72.426 1.00 30.21 190 PRO D CA 1
ATOM 4433 C C . PRO D 2 65 ? 35.220 40.094 70.918 1.00 29.18 190 PRO D C 1
ATOM 4434 O O . PRO D 2 65 ? 36.087 39.782 70.094 1.00 29.38 190 PRO D O 1
ATOM 4438 N N . GLY D 2 66 ? 33.974 40.416 70.575 1.00 27.19 191 GLY D N 1
ATOM 4439 C CA . GLY D 2 66 ? 33.559 40.446 69.183 1.00 22.80 191 GLY D CA 1
ATOM 4440 C C . GLY D 2 66 ? 32.887 41.756 68.815 1.00 20.69 191 GLY D C 1
ATOM 4441 O O . GLY D 2 66 ? 32.565 42.573 69.674 1.00 19.20 191 GLY D O 1
ATOM 4442 N N . ILE D 2 67 ? 32.683 41.965 67.521 1.00 19.85 192 ILE D N 1
ATOM 4443 C CA . ILE D 2 67 ? 32.023 43.185 67.048 1.00 18.87 192 ILE D CA 1
ATOM 4444 C C . ILE D 2 67 ? 30.846 42.704 66.255 1.00 15.86 192 ILE D C 1
ATOM 4445 O O . ILE D 2 67 ? 31.009 41.848 65.393 1.00 19.98 192 ILE D O 1
ATOM 4450 N N . PHE D 2 68 ? 29.672 43.247 66.548 1.00 16.82 193 PHE D N 1
ATOM 4451 C CA . PHE D 2 68 ? 28.431 42.846 65.888 1.00 18.12 193 PHE D CA 1
ATOM 4452 C C . PHE D 2 68 ? 27.566 43.998 65.397 1.00 18.94 193 PHE D C 1
ATOM 4453 O O . PHE D 2 68 ? 27.575 45.076 65.998 1.00 19.46 193 PHE D O 1
ATOM 4461 N N . ILE D 2 69 ? 26.810 43.746 64.321 1.00 16.63 194 ILE D N 1
ATOM 4462 C CA . ILE D 2 69 ? 25.878 44.723 63.755 1.00 17.90 194 ILE D CA 1
ATOM 4463 C C . ILE D 2 69 ? 24.684 44.739 64.709 1.00 18.82 194 ILE D C 1
ATOM 4464 O O . ILE D 2 69 ? 24.086 43.708 64.976 1.00 19.50 194 ILE D O 1
ATOM 4469 N N . SER D 2 70 ? 24.349 45.915 65.219 1.00 20.42 195 SER D N 1
ATOM 4470 C CA . SER D 2 70 ? 23.291 46.050 66.209 1.00 20.36 195 SER D CA 1
ATOM 4471 C C . SER D 2 70 ? 22.025 46.641 65.678 1.00 22.33 195 SER D C 1
ATOM 4472 O O . SER D 2 70 ? 20.982 46.534 66.320 1.00 20.88 195 SER D O 1
ATOM 4475 N N . ARG D 2 71 ? 22.110 47.289 64.516 1.00 21.41 196 ARG D N 1
ATOM 4476 C CA . ARG D 2 71 ? 20.941 47.934 63.972 1.00 20.94 196 ARG D CA 1
ATOM 4477 C C . ARG D 2 71 ? 21.248 48.421 62.567 1.00 22.28 196 ARG D C 1
ATOM 4478 O O . ARG D 2 71 ? 22.407 48.703 62.239 1.00 23.61 196 ARG D O 1
ATOM 4486 N N . LEU D 2 72 ? 20.204 48.489 61.742 1.00 23.64 197 LEU D N 1
ATOM 4487 C CA . LEU D 2 72 ? 20.285 48.973 60.373 1.00 24.70 197 LEU D CA 1
ATOM 4488 C C . LEU D 2 72 ? 19.334 50.153 60.297 1.00 25.04 197 LEU D C 1
ATOM 4489 O O . LEU D 2 72 ? 18.240 50.108 60.854 1.00 24.10 197 LEU D O 1
ATOM 4494 N N . VAL D 2 73 ? 19.748 51.207 59.604 1.00 23.40 198 VAL D N 1
ATOM 44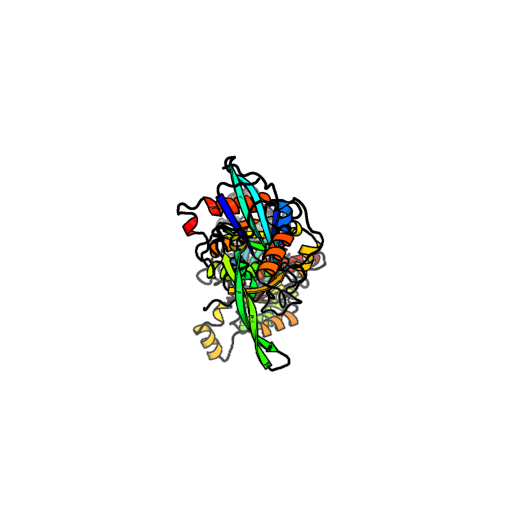95 C CA . VAL D 2 73 ? 18.896 52.376 59.446 1.00 22.12 198 VAL D CA 1
ATOM 4496 C C . VAL D 2 73 ? 17.798 52.087 58.419 1.00 22.26 198 VAL D C 1
ATOM 4497 O O . VAL D 2 73 ? 18.071 51.596 57.317 1.00 25.69 198 VAL D O 1
ATOM 4501 N N . PRO D 2 74 ? 16.540 52.385 58.768 1.00 21.94 199 PRO D N 1
ATOM 4502 C CA . PRO D 2 74 ? 15.419 52.147 57.852 1.00 21.70 199 PRO D CA 1
ATOM 4503 C C . PRO D 2 74 ? 15.573 52.951 56.554 1.00 22.33 199 PRO D C 1
ATOM 4504 O O . PRO D 2 74 ? 15.715 54.177 56.592 1.00 23.19 199 PRO D O 1
ATOM 4508 N N . GLY D 2 75 ? 15.520 52.274 55.412 1.00 23.94 200 GLY D N 1
ATOM 4509 C CA . GLY D 2 75 ? 15.652 52.968 54.141 1.00 25.12 200 GLY D CA 1
ATOM 4510 C C . GLY D 2 75 ? 17.098 53.277 53.804 1.00 25.39 200 GLY D C 1
ATOM 4511 O O . GLY D 2 75 ? 17.409 53.865 52.753 1.00 23.97 200 GLY D O 1
ATOM 4512 N N . GLY D 2 76 ? 17.984 52.856 54.699 1.00 24.88 201 GLY D N 1
ATOM 4513 C CA . GLY D 2 76 ? 19.405 53.094 54.526 1.00 25.81 201 GLY D CA 1
ATOM 4514 C C . GLY D 2 76 ? 20.099 52.266 53.460 1.00 25.32 201 GLY D C 1
ATOM 4515 O O . GLY D 2 76 ? 19.539 51.344 52.871 1.00 26.07 201 GLY D O 1
ATOM 4516 N N . LEU D 2 77 ? 21.352 52.613 53.216 1.00 25.56 202 LEU D N 1
ATOM 4517 C CA . LEU D 2 77 ? 22.163 51.929 52.229 1.00 25.34 202 LEU D CA 1
ATOM 4518 C C . LEU D 2 77 ? 22.335 50.447 52.582 1.00 24.42 202 LEU D C 1
ATOM 4519 O O . LEU D 2 77 ? 21.967 49.570 51.808 1.00 21.90 202 LEU D O 1
ATOM 4524 N N . ALA D 2 78 ? 22.893 50.167 53.749 1.00 22.94 203 ALA D N 1
ATOM 4525 C CA . ALA D 2 78 ? 23.085 48.772 54.126 1.00 22.94 203 ALA D CA 1
ATOM 4526 C C . ALA D 2 78 ? 21.782 47.988 53.970 1.00 23.36 203 ALA D C 1
ATOM 4527 O O . ALA D 2 78 ? 21.759 46.936 53.321 1.00 21.59 203 ALA D O 1
ATOM 4529 N N . GLN D 2 79 ? 20.696 48.484 54.558 1.00 21.56 204 GLN D N 1
ATOM 4530 C CA . GLN D 2 79 ? 19.439 47.759 54.431 1.00 22.39 204 GLN D CA 1
ATOM 4531 C C . GLN D 2 79 ? 19.039 47.543 52.975 1.00 20.20 204 GLN D C 1
ATOM 4532 O O . GLN D 2 79 ? 18.569 46.466 52.620 1.00 18.74 204 GLN D O 1
ATOM 4538 N N . SER D 2 80 ? 19.201 48.563 52.142 1.00 18.80 205 SER D N 1
ATOM 4539 C CA . SER D 2 80 ? 18.819 48.418 50.744 1.00 20.04 205 SER D CA 1
ATOM 4540 C C . SER D 2 80 ? 19.584 47.303 50.059 1.00 19.49 205 SER D C 1
ATOM 4541 O O . SER D 2 80 ? 19.054 46.671 49.156 1.00 17.20 205 SER D O 1
ATOM 4544 N N . THR D 2 81 ? 20.816 47.047 50.481 1.00 18.97 206 THR D N 1
ATOM 4545 C CA . THR D 2 81 ? 21.577 45.995 49.806 1.00 18.74 206 THR D CA 1
ATOM 4546 C C . THR D 2 81 ? 21.100 44.585 50.122 1.00 18.47 206 THR D C 1
ATOM 4547 O O . THR D 2 81 ? 21.131 43.716 49.248 1.00 16.03 206 THR D O 1
ATOM 4551 N N . GLY D 2 82 ? 20.654 44.368 51.364 1.00 18.08 207 GLY D N 1
ATOM 4552 C CA . GLY D 2 82 ? 20.186 43.061 51.791 1.00 15.85 207 GLY D CA 1
ATOM 4553 C C . GLY D 2 82 ? 21.353 42.192 52.217 1.00 16.62 207 GLY D C 1
ATOM 4554 O O . GLY D 2 82 ? 21.183 41.020 52.581 1.00 16.82 207 GLY D O 1
ATOM 4555 N N . LEU D 2 83 ? 22.551 42.772 52.200 1.00 17.83 208 LEU D N 1
ATOM 4556 C CA . LEU D 2 83 ? 23.758 42.018 52.519 1.00 17.68 208 LEU D CA 1
ATOM 4557 C C . LEU D 2 83 ? 24.268 42.091 53.940 1.00 18.68 208 LEU D C 1
ATOM 4558 O O . LEU D 2 83 ? 25.265 41.460 54.279 1.00 21.99 208 LEU D O 1
ATOM 4563 N N . LEU D 2 84 ? 23.599 42.844 54.789 1.00 19.11 209 LEU D N 1
ATOM 4564 C CA . LEU D 2 84 ? 24.043 42.920 56.176 1.00 19.44 209 LEU D CA 1
ATOM 4565 C C . LEU D 2 84 ? 22.808 42.922 57.069 1.00 20.52 209 LEU D C 1
ATOM 4566 O O . LEU D 2 84 ? 21.864 43.677 56.831 1.00 20.89 209 LEU D O 1
ATOM 4571 N N . ALA D 2 85 ? 22.828 42.079 58.091 1.00 18.29 210 ALA D N 1
ATOM 4572 C CA . ALA D 2 85 ? 21.709 41.983 59.005 1.00 17.09 210 ALA D CA 1
ATOM 4573 C C . ALA D 2 85 ? 22.156 42.057 60.447 1.00 16.38 210 ALA D C 1
ATOM 4574 O O . ALA D 2 85 ? 23.307 41.803 60.781 1.00 16.84 210 ALA D O 1
ATOM 4576 N N . VAL D 2 86 ? 21.230 42.454 61.303 1.00 18.02 211 VAL D N 1
ATOM 4577 C CA . VAL D 2 86 ? 21.501 42.525 62.711 1.00 17.86 211 VAL D CA 1
ATOM 4578 C C . VAL D 2 86 ? 22.028 41.169 63.195 1.00 19.14 211 VAL D C 1
ATOM 4579 O O . VAL D 2 86 ? 21.574 40.102 62.780 1.00 22.03 211 VAL D O 1
ATOM 4583 N N . ASN D 2 87 ? 23.035 41.256 64.046 1.00 18.56 212 ASN D N 1
ATOM 4584 C CA . ASN D 2 87 ? 23.733 40.132 64.652 1.00 20.71 212 ASN D CA 1
ATOM 4585 C C . ASN D 2 87 ? 24.867 39.517 63.862 1.00 18.92 212 ASN D C 1
ATOM 4586 O O . ASN D 2 87 ? 25.591 38.686 64.379 1.00 17.46 212 ASN D O 1
ATOM 4591 N N . ASP D 2 88 ? 25.018 39.922 62.612 1.00 20.15 213 ASP D N 1
ATOM 4592 C CA . ASP D 2 88 ? 26.132 39.415 61.834 1.00 20.98 213 ASP D CA 1
ATOM 4593 C C . ASP D 2 88 ? 27.332 39.934 62.618 1.00 19.54 213 ASP D C 1
ATOM 4594 O O . ASP D 2 88 ? 27.316 41.067 63.113 1.00 19.08 213 ASP D O 1
ATOM 4599 N N . GLU D 2 89 ? 28.348 39.095 62.775 1.00 18.53 214 GLU D N 1
ATOM 4600 C CA . GLU D 2 89 ? 29.550 39.497 63.474 1.00 17.25 214 GLU D CA 1
ATOM 4601 C C . GLU D 2 89 ? 30.491 40.153 62.463 1.00 19.18 214 GLU D C 1
ATOM 4602 O O . GLU D 2 89 ? 30.586 39.670 61.328 1.00 21.71 214 GLU D O 1
ATOM 4608 N N . VAL D 2 90 ? 31.176 41.236 62.853 1.00 18.88 215 VAL D N 1
ATOM 4609 C CA . VAL D 2 90 ? 32.130 41.903 61.942 1.00 19.48 215 VAL D CA 1
ATOM 4610 C C . VAL D 2 90 ? 33.520 41.329 62.189 1.00 18.51 215 VAL D C 1
ATOM 4611 O O . VAL D 2 90 ? 33.977 41.243 63.320 1.00 17.00 215 VAL D O 1
ATOM 4615 N N . LEU D 2 91 ? 34.187 40.920 61.123 1.00 19.44 216 LEU D N 1
ATOM 4616 C CA . LEU D 2 91 ? 35.503 40.320 61.259 1.00 19.97 216 LEU D CA 1
ATOM 4617 C C . LEU D 2 91 ? 36.677 41.112 60.672 1.00 18.31 216 LEU D C 1
ATOM 4618 O O . LEU D 2 91 ? 37.784 41.082 61.213 1.00 20.37 216 LEU D O 1
ATOM 4623 N N . GLU D 2 92 ? 36.432 41.823 59.578 1.00 18.85 217 GLU D N 1
ATOM 4624 C CA . GLU D 2 92 ? 37.488 42.564 58.901 1.00 18.76 217 GLU D CA 1
ATOM 4625 C C . GLU D 2 92 ? 36.953 43.754 58.098 1.00 19.42 217 GLU D C 1
ATOM 4626 O O . GLU D 2 92 ? 35.846 43.706 57.562 1.00 20.97 217 GLU D O 1
ATOM 4632 N N . VAL D 2 93 ? 37.747 44.824 58.034 1.00 18.79 218 VAL D N 1
ATOM 4633 C CA . VAL D 2 93 ? 37.394 46.017 57.264 1.00 17.27 218 VAL D CA 1
ATOM 4634 C C . VAL D 2 93 ? 38.599 46.402 56.405 1.00 17.27 218 VAL D C 1
ATOM 4635 O O . VAL D 2 93 ? 39.675 46.736 56.920 1.00 16.99 218 VAL D O 1
ATOM 4639 N N . ASN D 2 94 ? 38.399 46.311 55.096 1.00 19.03 219 ASN D N 1
ATOM 4640 C CA . ASN D 2 94 ? 39.421 46.619 54.088 1.00 20.57 219 ASN D CA 1
ATOM 4641 C C . ASN D 2 94 ? 40.792 46.080 54.414 1.00 19.55 219 ASN D C 1
ATOM 4642 O O . ASN D 2 94 ? 41.749 46.843 54.546 1.00 21.48 219 ASN D O 1
ATOM 4647 N N . GLY D 2 95 ? 40.884 44.764 54.564 1.00 19.39 220 GLY D N 1
ATOM 4648 C CA . GLY D 2 95 ? 42.162 44.144 54.859 1.00 20.31 220 GLY D CA 1
ATOM 4649 C C . GLY D 2 95 ? 42.632 44.177 56.314 1.00 21.52 220 GLY D C 1
ATOM 4650 O O . GLY D 2 95 ? 43.669 43.605 56.656 1.00 22.25 220 GLY D O 1
ATOM 4651 N N . ILE D 2 96 ? 41.899 44.831 57.188 1.00 21.32 221 ILE D N 1
ATOM 4652 C CA . ILE D 2 96 ? 42.344 44.875 58.584 1.00 24.40 221 ILE D CA 1
ATOM 4653 C C . ILE D 2 96 ? 41.395 44.090 59.475 1.00 23.50 221 ILE D C 1
ATOM 4654 O O . ILE D 2 96 ? 40.235 44.443 59.585 1.00 26.92 221 ILE D O 1
ATOM 4659 N N . GLU D 2 97 ? 41.884 43.027 60.102 1.00 25.75 222 GLU D N 1
ATOM 4660 C CA . GLU D 2 97 ? 41.051 42.217 60.992 1.00 26.46 222 GLU D CA 1
ATOM 4661 C C . GLU D 2 97 ? 40.695 43.053 62.217 1.00 25.04 222 GLU D C 1
ATOM 4662 O O . GLU D 2 97 ? 41.522 43.837 62.696 1.00 22.72 222 GLU D O 1
ATOM 4668 N N . VAL D 2 98 ? 39.487 42.867 62.749 1.00 23.29 223 VAL D N 1
ATOM 4669 C CA . VAL D 2 98 ? 39.100 43.651 63.920 1.00 23.91 223 VAL D CA 1
ATOM 4670 C C . VAL D 2 98 ? 39.488 43.060 65.269 1.00 24.44 223 VAL D C 1
ATOM 4671 O O . VAL D 2 98 ? 39.264 43.699 66.302 1.00 21.34 223 VAL D O 1
ATOM 4675 N N . SER D 2 99 ? 40.064 41.856 65.282 1.00 26.22 224 SER D N 1
ATOM 4676 C CA . SER D 2 99 ? 40.455 41.266 66.567 1.00 29.14 224 SER D CA 1
ATOM 4677 C C . SER D 2 99 ? 41.667 42.048 67.040 1.00 31.10 224 SER D C 1
ATOM 4678 O O . SER D 2 99 ? 42.662 42.183 66.309 1.00 31.91 224 SER D O 1
ATOM 4681 N N . GLY D 2 100 ? 41.564 42.590 68.249 1.00 30.15 225 GLY D N 1
ATOM 4682 C CA . GLY D 2 100 ? 42.645 43.383 68.798 1.00 31.42 225 GLY D CA 1
ATOM 4683 C C . GLY D 2 100 ? 42.344 44.864 68.601 1.00 33.21 225 GLY D C 1
ATOM 4684 O O . GLY D 2 100 ? 43.185 45.721 68.901 1.00 35.23 225 GLY D O 1
ATOM 4685 N N . LYS D 2 101 ? 41.146 45.165 68.096 1.00 30.46 226 LYS D N 1
ATOM 4686 C CA . LYS D 2 101 ? 40.731 46.550 67.872 1.00 28.56 226 LYS D CA 1
ATOM 4687 C C . LYS D 2 101 ? 39.508 46.822 68.732 1.00 27.63 226 LYS D C 1
ATOM 4688 O O . LYS D 2 101 ? 38.645 45.962 68.895 1.00 26.98 226 LYS D O 1
ATOM 4694 N N . SER D 2 102 ? 39.437 48.031 69.266 1.00 25.91 227 SER D N 1
ATOM 4695 C CA . SER D 2 102 ? 38.323 48.438 70.093 1.00 25.67 227 SER D CA 1
ATOM 4696 C C . SER D 2 102 ? 37.145 48.771 69.183 1.00 25.29 227 SER D C 1
ATOM 4697 O O . SER D 2 102 ? 37.297 48.915 67.959 1.00 22.83 227 SER D O 1
ATOM 4700 N N . LEU D 2 103 ? 35.975 48.879 69.796 1.00 22.50 228 LEU D N 1
ATOM 4701 C CA . LEU D 2 103 ? 34.773 49.223 69.077 1.00 23.32 228 LEU D CA 1
ATOM 4702 C C . LEU D 2 103 ? 34.947 50.598 68.390 1.00 22.63 228 LEU D C 1
ATOM 4703 O O . LEU D 2 103 ? 34.640 50.743 67.199 1.00 21.95 228 LEU D O 1
ATOM 4708 N N . ASP D 2 104 ? 35.442 51.591 69.131 1.00 21.56 229 ASP D N 1
ATOM 4709 C CA . ASP D 2 104 ? 35.646 52.921 68.554 1.00 21.72 229 ASP D CA 1
ATOM 4710 C C . ASP D 2 104 ? 36.564 52.893 67.317 1.00 22.11 229 ASP D C 1
ATOM 4711 O O . ASP D 2 104 ? 36.333 53.609 66.334 1.00 19.73 229 ASP D O 1
ATOM 4716 N N . GLN D 2 105 ? 37.608 52.076 67.384 1.00 21.13 230 GLN D N 1
ATOM 4717 C CA . GLN D 2 105 ? 38.555 51.950 66.296 1.00 23.01 230 GLN D CA 1
ATOM 4718 C C . GLN D 2 105 ? 37.931 51.337 65.056 1.00 22.01 230 GLN D C 1
ATOM 4719 O O . GLN D 2 105 ? 38.190 51.792 63.936 1.00 23.48 230 GLN D O 1
ATOM 4725 N N . VAL D 2 106 ? 37.118 50.299 65.251 1.00 20.98 231 VAL D N 1
ATOM 4726 C CA . VAL D 2 106 ? 36.456 49.641 64.139 1.00 20.27 231 VAL D CA 1
ATOM 4727 C C . VAL D 2 106 ? 35.485 50.639 63.513 1.00 21.00 231 VAL D C 1
ATOM 4728 O O . VAL D 2 106 ? 35.353 50.723 62.284 1.00 18.00 231 VAL D O 1
ATOM 4732 N N . THR D 2 107 ? 34.814 51.403 64.361 1.00 19.41 232 THR D N 1
ATOM 4733 C CA . THR D 2 107 ? 33.897 52.439 63.883 1.00 21.59 232 THR D CA 1
ATOM 4734 C C . THR D 2 107 ? 34.681 53.448 63.015 1.00 21.98 232 THR D C 1
ATOM 4735 O O . THR D 2 107 ? 34.256 53.804 61.910 1.00 22.08 232 THR D O 1
ATOM 4739 N N . ASP D 2 108 ? 35.824 53.913 63.509 1.00 22.12 233 ASP D N 1
ATOM 4740 C CA . ASP D 2 108 ? 36.629 54.852 62.725 1.00 23.36 233 ASP D CA 1
ATOM 4741 C C . ASP D 2 108 ? 37.071 54.223 61.390 1.00 24.67 233 ASP D C 1
ATOM 4742 O O . ASP D 2 108 ? 36.992 54.866 60.341 1.00 20.79 233 ASP D O 1
ATOM 4747 N N . MET D 2 109 ? 37.511 52.959 61.432 1.00 25.49 234 MET D N 1
ATOM 4748 C CA . MET D 2 109 ? 37.962 52.266 60.229 1.00 25.89 234 MET D CA 1
ATOM 4749 C C . MET D 2 109 ? 36.899 52.258 59.146 1.00 26.24 234 MET D C 1
ATOM 4750 O O . MET D 2 109 ? 37.193 52.401 57.957 1.00 23.38 234 MET D O 1
ATOM 4755 N N . MET D 2 110 ? 35.654 52.064 59.564 1.00 25.58 235 MET D N 1
ATOM 4756 C CA . MET D 2 110 ? 34.549 52.054 58.631 1.00 24.27 235 MET D CA 1
ATOM 4757 C C . MET D 2 110 ? 34.232 53.450 58.096 1.00 24.11 235 MET D C 1
ATOM 4758 O O . MET D 2 110 ? 33.863 53.601 56.930 1.00 21.06 235 MET D O 1
ATOM 4763 N N . ILE D 2 111 ? 34.380 54.469 58.938 1.00 21.54 236 ILE D N 1
ATOM 4764 C CA . ILE D 2 111 ? 34.140 55.838 58.479 1.00 22.61 236 ILE D CA 1
ATOM 4765 C C . ILE D 2 111 ? 35.232 56.202 57.480 1.00 22.04 236 ILE D C 1
ATOM 4766 O O . ILE D 2 111 ? 34.985 56.923 56.530 1.00 26.52 236 ILE D O 1
ATOM 4771 N N . ALA D 2 112 ? 36.437 55.695 57.721 1.00 21.28 237 ALA D N 1
ATOM 4772 C CA . ALA D 2 112 ? 37.589 55.958 56.878 1.00 22.32 237 ALA D CA 1
ATOM 4773 C C . ALA D 2 112 ? 37.479 55.288 55.521 1.00 22.97 237 ALA D C 1
ATOM 4774 O O . ALA D 2 112 ? 37.957 55.822 54.529 1.00 24.00 237 ALA D O 1
ATOM 4776 N N . ASN D 2 113 ? 36.855 54.116 55.480 1.00 20.86 238 ASN D N 1
ATOM 4777 C CA . ASN D 2 113 ? 36.712 53.386 54.237 1.00 24.40 238 ASN D CA 1
ATOM 4778 C C . ASN D 2 113 ? 35.321 53.564 53.662 1.00 25.89 238 ASN D C 1
ATOM 4779 O O . ASN D 2 113 ? 34.976 53.015 52.628 1.00 27.70 238 ASN D O 1
ATOM 4784 N N . SER D 2 114 ? 34.555 54.400 54.338 1.00 27.70 239 SER D N 1
ATOM 4785 C CA . SER D 2 114 ? 33.190 54.740 53.992 1.00 28.58 239 SER D CA 1
ATOM 4786 C C . SER D 2 114 ? 32.882 54.841 52.494 1.00 31.10 239 SER D C 1
ATOM 4787 O O . SER D 2 114 ? 31.853 54.350 52.033 1.00 31.21 239 SER D O 1
ATOM 4790 N N . ARG D 2 115 ? 33.758 55.491 51.736 1.00 31.46 240 ARG D N 1
ATOM 4791 C CA . ARG D 2 115 ? 33.519 55.678 50.313 1.00 34.15 240 ARG D CA 1
ATOM 4792 C C . ARG D 2 115 ? 33.584 54.390 49.511 1.00 33.76 240 ARG D C 1
ATOM 4793 O O . ARG D 2 115 ? 32.849 54.210 48.541 1.00 34.21 240 ARG D O 1
ATOM 4801 N N . ASN D 2 116 ? 34.473 53.495 49.926 1.00 32.48 241 ASN D N 1
ATOM 4802 C CA . ASN D 2 116 ? 34.693 52.228 49.238 1.00 30.40 241 ASN D CA 1
ATOM 4803 C C . ASN D 2 116 ? 34.948 51.204 50.335 1.00 28.31 241 ASN D C 1
ATOM 4804 O O . ASN D 2 116 ? 36.091 50.867 50.638 1.00 29.24 241 ASN D O 1
ATOM 4809 N N . LEU D 2 117 ? 33.869 50.705 50.917 1.00 24.75 242 LEU D N 1
ATOM 4810 C CA . LEU D 2 117 ? 33.963 49.790 52.039 1.00 22.57 242 LEU D CA 1
ATOM 4811 C C . LEU D 2 117 ? 33.912 48.315 51.722 1.00 19.49 242 LEU D C 1
ATOM 4812 O O . LEU D 2 117 ? 33.037 47.856 50.992 1.00 20.31 242 LEU D O 1
ATOM 4817 N N . ILE D 2 118 ? 34.859 47.575 52.276 1.00 18.10 243 ILE D N 1
ATOM 4818 C CA . ILE D 2 118 ? 34.894 46.132 52.106 1.00 19.17 243 ILE D CA 1
ATOM 4819 C C . ILE D 2 118 ? 34.935 45.539 53.511 1.00 18.89 243 ILE D C 1
ATOM 4820 O O . ILE D 2 118 ? 35.966 45.528 54.177 1.00 18.07 243 ILE D O 1
ATOM 4825 N N . ILE D 2 119 ? 33.780 45.065 53.953 1.00 17.20 244 ILE D N 1
ATOM 4826 C CA . ILE D 2 119 ? 33.639 44.530 55.292 1.00 18.08 244 ILE D CA 1
ATOM 4827 C C . ILE D 2 119 ? 33.284 43.073 55.214 1.00 17.37 244 ILE D C 1
ATOM 4828 O O . ILE D 2 119 ? 32.363 42.686 54.489 1.00 19.08 244 ILE D O 1
ATOM 4833 N N . THR D 2 120 ? 34.061 42.257 55.917 1.00 18.18 245 THR D N 1
ATOM 4834 C CA . THR D 2 120 ? 33.814 40.822 55.942 1.00 17.69 245 THR D CA 1
ATOM 4835 C C . THR D 2 120 ? 33.096 40.499 57.251 1.00 17.82 245 THR D C 1
ATOM 4836 O O . THR D 2 120 ? 33.554 40.862 58.339 1.00 19.79 245 THR D O 1
ATOM 4840 N N . VAL D 2 121 ? 31.959 39.831 57.144 1.00 17.25 246 VAL D N 1
ATOM 4841 C CA . VAL D 2 121 ? 31.194 39.476 58.335 1.00 19.04 246 VAL D CA 1
ATOM 4842 C C . VAL D 2 121 ? 30.898 37.981 58.366 1.00 20.35 246 VAL D C 1
ATOM 4843 O O . VAL D 2 121 ? 31.106 37.268 57.384 1.00 19.53 246 VAL D O 1
ATOM 4847 N N . ARG D 2 122 ? 30.419 37.520 59.512 1.00 22.63 247 ARG D N 1
ATOM 4848 C CA . ARG D 2 122 ? 30.023 36.134 59.679 1.00 21.79 247 ARG D CA 1
ATOM 4849 C C . ARG D 2 122 ? 28.542 36.299 59.975 1.00 23.37 247 ARG D C 1
ATOM 4850 O O . ARG D 2 122 ? 28.153 36.573 61.119 1.00 22.81 247 ARG D O 1
ATOM 4858 N N . PRO D 2 123 ? 27.701 36.169 58.937 1.00 20.48 248 PRO D N 1
ATOM 4859 C CA . PRO D 2 123 ? 26.255 36.311 59.066 1.00 19.04 248 PRO D CA 1
ATOM 4860 C C . PRO D 2 123 ? 25.635 35.507 60.195 1.00 20.68 248 PRO D C 1
ATOM 4861 O O . PRO D 2 123 ? 26.018 34.371 60.458 1.00 18.54 248 PRO D O 1
ATOM 4865 N N . ALA D 2 124 ? 24.678 36.124 60.861 1.00 22.45 249 ALA D N 1
ATOM 4866 C CA . ALA D 2 124 ? 23.934 35.454 61.911 1.00 26.31 249 ALA D CA 1
ATOM 4867 C C . ALA D 2 124 ? 22.900 34.605 61.151 1.00 27.85 249 ALA D C 1
ATOM 4868 O O . ALA D 2 124 ? 22.485 34.952 60.039 1.00 27.14 249 ALA D O 1
ATOM 4870 N N . ASN D 2 125 ? 22.482 33.495 61.739 1.00 31.41 250 ASN D N 1
ATOM 4871 C CA . ASN D 2 125 ? 21.519 32.623 61.076 1.00 35.24 250 ASN D CA 1
ATOM 4872 C C . ASN D 2 125 ? 20.085 32.857 61.556 1.00 35.07 250 ASN D C 1
ATOM 4873 O O . ASN D 2 125 ? 19.824 32.834 62.757 1.00 35.00 250 ASN D O 1
ATOM 4878 N N . GLN D 2 126 ? 19.169 33.056 60.604 1.00 34.66 251 GLN D N 1
ATOM 4879 C CA . GLN D 2 126 ? 17.752 33.266 60.887 1.00 34.59 251 GLN D CA 1
ATOM 4880 C C . GLN D 2 126 ? 17.003 31.943 61.100 1.00 34.13 251 GLN D C 1
ATOM 4881 O O . GLN D 2 126 ? 17.040 31.056 60.248 1.00 31.71 251 GLN D O 1
ATOM 4887 N N . ARG D 2 127 ? 16.326 31.815 62.242 1.00 32.51 252 ARG D N 1
ATOM 4888 C CA . ARG D 2 127 ? 15.564 30.607 62.520 1.00 33.19 252 ARG D CA 1
ATOM 4889 C C . ARG D 2 127 ? 14.584 30.411 61.377 1.00 34.73 252 ARG D C 1
ATOM 4890 O O . ARG D 2 127 ? 13.949 31.369 60.932 1.00 34.32 252 ARG D O 1
ATOM 4898 N N . ASN D 2 128 ? 14.479 29.179 60.880 1.00 37.29 253 ASN D N 1
ATOM 4899 C CA . ASN D 2 128 ? 13.547 28.888 59.791 1.00 37.76 253 ASN D CA 1
ATOM 4900 C C . ASN D 2 128 ? 12.149 28.639 60.368 1.00 38.79 253 ASN D C 1
ATOM 4901 O O . ASN D 2 128 ? 12.049 28.250 61.557 1.00 40.06 253 ASN D O 1
#

Organism: Homo sapiens (NCBI:txid9606)

Solvent-accessible surface area: 33205 Å² total; per-residue (Å²): 46,81,144,34,104,46,80,5,16,0,0,0,0,0,22,27,62,3,18,11,41,29,1,2,26,1,3,16,36,103,145,97,41,119,134,113,116,57,19,26,3,40,7,27,25,3,7,1,52,12,58,52,86,30,32,39,2,8,0,11,1,2,2,11,60,125,119,26,58,204,34,5,41,42,2,0,42,78,0,10,0,0,0,0,0,0,4,0,15,30,33,72,1,23,90,45,0,100,117,54,0,10,59,34,2,48,144,47,3,105,159,10,19,10,0,2,0,0,4,44,20,49,48,46,127,43,101,72,21,73,109,157,18,61,168,104,198,68,171,37,14,60,40,117,72,0,85,108,20,5,155,80,39,179,15,73,80,24,14,42,1,0,12,102,85,68,144,33,7,64,75,0,1,20,31,1,1,40,8,4,39,123,34,145,71,98,74,164,57,14,65,7,133,109,49,71,153,33,108,47,77,4,16,0,0,0,0,0,23,25,64,3,18,12,38,28,1,1,36,1,9,13,39,107,145,95,43,120,126,121,101,56,19,24,3,38,6,26,23,2,10,1,48,9,59,49,87,42,31,37,2,8,0,9,1,1,1,12,64,126,112,25,54,204,35,6,41,43,1,0,37,76,0,12,0,0,0,0,0,0,5,0,14,32,34,74,2,26,88,45,0,104,113,57,1,10,60,27,1,46,146,48,4,103,150,9,20,9,0,3,0,0,5,48,8,33,60,56,106,46,102,56,20,69,85,134,18,58,156,102,162,66,149,23,15,57,54,117,59,0,71,125,23,5,156,90,41,183,17,68,74,23,14,45,0,0,13,100,79,73,118,31,6,60,71,0,1,21,33,2,1,37,6,4,36,115,39,139,70,91,70,159,56,14,55,5,131,112,161,122,14,31,89,19,80,60,56,66,65,21,7,11,9,52,58,42,113,138,34,72,171,76,53,33,38,0,94,0,25,20,109,28,81,155,147,89,20,5,20,116,25,89,84,24,58,11,98,84,128,31,145,172,29,129,82,148,30,107,4,6,29,0,34,143,45,47,114,74,14,32,0,60,49,0,32,0,6,49,62,82,1,14,1,34,32,0,47,58,84,112,11,80,78,76,54,48,109,78,0,54,88,27,10,115,85,45,12,147,73,0,33,0,3,0,107,22,41,136,166,236,213,160,120,17,31,124,22,87,59,57,69,65,21,7,13,9,55,59,40,113,128,34,77,160,71,54,34,33,0,99,0,30,18,106,28,90,152,157,99,20,3,21,116,24,90,87,24,54,12,108,80,130,35,139,175,28,136,82,155,29,110,4,8,23,0,38,148,39,46,118,70,14,31,0,63,49,0,32,0,5,41,75,68,2,14,0,36,33,0,43,58,75,117,10,73,83,87,60,46,110,83,0,54,87,31,9,116,84,40,15,150,67,0,28,0,4,0,108,22,39,139,152,240,214

Nearest PDB structures (foldseek):
  1nf3-assembly1_A  TM=1.005E+00  e=6.685E-43  Homo sapiens
  2ngr-assembly1_A  TM=9.738E-01  e=5.130E-36  Homo sapiens
  5cjp-assembly1_B  TM=9.958E-01  e=3.532E-34  Homo sapiens
  4js0-assembly1_A  TM=9.958E-01  e=1.467E-32  Homo sapiens
  4mit-assembly1_A  TM=9.889E-01  e=4.518E-25  Entamoeba histolytica HM-3:IMSS

CATH classification: 3.40.50.300

Sequence (634 aa):
GAMGIQTIKCVVVGDGAVGKTCLLISYTTNKFPSEYVPTVFDNYAVTVMIGGEPYTLGLFDTAGLEDYDRLRPLSYPQTDVFLVCFSVVSPSSFENVKEKWVPEITHHCPKTPFLLVGTQIDLRDDPSTIEKLAKNKQKPITPETAEKLARDLKAVKYVECSALTQKGLKNVFDEAILAALEPPEPKKSRRCVLGAMGIQTIKCVVVGDGAVGKTCLLISYTTNKFPSEYVPTVFDNYAVTVMIGGEPYTLGLFDTAGLEDYDRLRPLSYPQTDVFLVCFSVVSPSSFENVKEKWVPEITHHCPKTPFLLVGTQIDLRDDPSTIEKLAKNKQKPITPETAEKLARDLKAVKYVECSALTQKGLKNVFDEAILAALEPPEPKKSRRCVLIVISMPQDFRPVSSIIDVDILPETHRRVRLCKYGTEKPLGFYIRDGSSVRVTPHGLEKVPGIFISRLVPGGLAQSTGLLAVNDEVLEVNGIEVSGKSLDQVTDMMIANSRNLIITVRPANQRNIVISMPQDFRPVSSIIDVDILPETHRRVRLCKYGTEKPLGFYIRDGSSVRVTPHGLEKVPGIFISRLVPGGLAQSTGLLAVNDEVLEVNGIEVSGKSLDQVTDMMIANSRNLIITVRPANQRN

InterPro domains:
  IPR001806 Small GTPase [PF00071] (5-174)
  IPR001806 Small GTPase [PS51421] (1-191)
  IPR001806 Small GTPase [SM00174] (6-179)
  IPR003578 Small GTPase Rho [PTHR24072] (3-189)
  IPR005225 Small GTP-binding domain [TIGR00231] (1-157)
  IPR027417 P-loop containing nucleoside triphosphate hydrolase [G3DSA:3.40.50.300] (1-181)
  IPR027417 P-loop containing nucleoside triphosphate hydrolase [SSF52540] (3-173)
  IPR037874 Cdc42 [cd01874] (3-177)

Foldseek 3Di:
DPDAPEEAEEEEEFAWPLCQVLLVCCLVPVDGDDDDDFDDKDWDWDWDQDPNGTHIYIYIYHGNDCVNVVVPCVSAAFHLEYEYEGEQLHPVRLVCVVVPVLCVNCVQQVQHAYEYEYEQPVCLPPPVSQCVCVVVPHHGHDLVVSQVVCVVSVHPGYFYAYSVVCGSSVVVVVVRVCSSPPDPDDSVVNTGHD/DPDFPEEAEEEEEFAQPLQQVLLVCCLQPVDGDPDRDFDAKDWDWDWDQDVNTTYIYIYIYHGNDPVNVVPVCVSAAQHQEYEYEGEQLDVVRLVCVVVPVLCVNCVQQVQHAYEYEHEPVVCLPPCVSQVVQVVVPHHGHDLVNSQVVCVVSVHPGYFYAYSVVCGRSVVVVVVRVCSQPPDPDDSVRRTGHD/DDDDDDDDDDDAKDWPPCPVDDVQKTKMKGADPDLPDDQFWAKDKDWCFDQDPVGTDTAIWIWTQDGHPVHRVVVVVRHDGGWTWADKPPHGCRVHDRVVVVVSCNVCVNIIITMTRDDDDDD/DDDDDDDDDDDAKDWPPCVPDDVLKTKMKGADPDLPFDQFWAKDKAWDFDQDPVGGHTAIWIWTAGGHVVHSVVVVVPHDGGWTWADKPPHGCRVPDRVRVVVSCNVCVRIIITMTRDDDDDD

Secondary structure (DSSP, 8-state):
----S-EEEEEEEESTTSSHHHHHHHHHHS---SS----SEEEEEEEEEETTEEEEEEEEEE--SGGGGGGGGGG-TT-SEEEEEEETT-HHHHHHIIIIIHHHHHHH-TT--EEEEEE-GGGTT-HHHHHHHHTTT--PPPHHHHHHHHHHHT-S-EEE--TTT-TTHHHHHHHHHHHHH-SSS-STTTS---/----S-EEEEEEEESTTSSHHHHHHHHHHS---SS----SEEEEEEEEEETTEEEEEEEEEE--SGGGGGGGGGG-TT-SEEEEEEETT-HHHHHHIIIIIHHHHHHH-TT--EEEEEE-GGGGG-HHHHHHHHTTT--PPPHHHHHHHHHHHT-S-EEE--TTT-TTHHHHHHHHHHHHH-SSS-HHHHS---/--B---EEEEEEEEEE--TTS-TT-EEEEE--SSTTS---EEEEEEEEEEEETTEEEEEEEEEEEEE-TT-HHHHHT---TTPEEEEETTEESTT--HHHHHHHHHHTTTSEEEEEEPPPPP-/--B---EEEEEEEEEE--TTS-TT-EEEEE--SSTTS--SEEEEEEEEEEE-SSSEEEEEEEEEEEE-TT-HHHHHT---TTPEEEEETTEE-TT--HHHHHHHHHHHGGGEEEEEEPPPPP-

B-factor: mean 28.85, std 10.55, range [8.89, 100.07]

Radius of gyration: 40.87 Å; Cα contacts (8 Å, |Δi|>4): 1380; chains: 4; bounding box: 74×85×118 Å

GO terms:
  GO:0005515 protein binding (F, IPI)
  GO:0036464 cytoplasmic ribonucleoprotein granule (C, IDA)
  GO:0044788 host-mediated perturbation of viral process (P, IMP)
  GO:0005525 GTP binding (F, IDA)
  GO:0003924 GTPase activity (F, IDA)
  GO:0051233 spindle midzone (C, IDA)
  GO:0072686 mitotic spindle (C, IDA)
  GO:0016020 membrane (C, IDA)
  GO:0030496 midbody (C, IDA)
  GO:1900026 positive regulation of substrate adhesion-dependent cell spreading (P, IDA)
  GO:0051489 regulation of filopodium assembly (P, IDA)
  GO:0005886 plasma membrane (C, EXP)
  GO:0003924 GTPase activity (F, EXP)
  GO:0034329 cell junction assembly (P, IMP)
  GO:0045198 establishment of epithelial cell apical/basal polarity (P, IMP)
  GO:0032467 positive regulation of cytokinesis (P, IMP)
  GO:0051988 regulation of attachment of spindle microtubules to kinetochore (P, IMP)
  GO:0006911 phagocytosis, engulfment (P, IMP)
  GO:0007015 actin filament organization (P, IMP)
  GO:0031996 thioesterase binding (F, IPI)